Protein AF-0000000067790513 (afdb_homodimer)

Foldseek 3Di:
DAAEEEEEPLLWFLNVLLQQVVQVVPHAYEYEDAPPPVSQVVSQVNSVVVVGHYYYAHAQLLDLVRLVVSQVVSCVPPRFHAEYEADDFAAAAFAAPVPDDPVNLCVRLSRLPVSSVSNVVSNCCRQFVVNVHVEHEYEYEAAPLLVVCPHRTCNSNNVSSVNVLVVQQVVQVVRVVRRYAGEYEHAAAEQTCNCVNRVHNCVQVVCLCVALQSHHHYSNVVSVVSSCRGDCVCSPDHSYYHYHHRRD/DAAEEEEEPLLWFLNVLLQQVVQVVAHAYEYEDAPPPVSNVVSQVVSVVVVGHYYYAHAQLLDLVRLVVSQVVSCVPPRFHAEYEADDFAAAAFAAPVPDDPVNLCVRLSRLPVSSVSNVVSNCCRQFVVNVHVEHEYEYEAAPLLVVCPHRTCNSNNVSSVNVLVVQQVVQVVRVVRRYAGEYEHAAAEQICNCVNRVHNCVQVVCLCVALQSHHHYSNVVSVVSSCRGDCVCSPDHSYYHYHHRRD

Radius of gyration: 23.02 Å; Cα contacts (8 Å, |Δi|>4): 1223; chains: 2; bounding box: 50×72×50 Å

Secondary structure (DSSP, 8-state):
---EEEEETTTSHHHHHHHHHHHHTT-EEEEEESS-HHHHHHHHHHHHHTT-EEEEEE--TT-HHHHHHHHHHHHHHT-S--EEEE--------B-GGG--HHHHHHHHIIIIIHHHHHHHHHHHHHSGGGT---EEEEEE--THHHH--TTTBHHHHHHHHHHHHHHHHHHHHHGGGTEEEEEEEE-SB-STHHHHTT-TTHHHHHGGGSTTSS-B-HHHHHHHHHHHHSGGGTT--S-EEEESTT-/---EEEEETTTSHHHHHHHHHHHHTT-EEEEEESS-HHHHHHHHHHHHHTT-EEEEEE--TT-HHHHHHHHHHHHHHT-S--EEEE--------B-GGG--HHHHHHHHIIIIIHHHHHHHHHHHHHSGGGT---EEEEEE--THHHH--TTTBHHHHHHHHHHHHHHHHHHHHHGGGTEEEEEEEE-SB-STHHHHTT-TTHHHHHGGGSTTSS-B-HHHHHHHHHHHHSGGGTT--S-EEEESTT-

pLDDT: mean 97.08, std 3.38, range [62.56, 98.94]

Structure (mmCIF, N/CA/C/O backbone):
data_AF-0000000067790513-model_v1
#
loop_
_entity.id
_entity.type
_entity.pdbx_description
1 polymer 'Short chain dehydrogenase'
#
loop_
_atom_site.group_PDB
_atom_site.id
_atom_site.type_symbol
_atom_site.label_atom_id
_atom_site.label_alt_id
_atom_site.label_comp_id
_atom_site.label_asym_id
_atom_site.label_entity_id
_atom_site.label_seq_id
_atom_site.pdbx_PDB_ins_code
_atom_site.Cartn_x
_atom_site.Cartn_y
_atom_site.Cartn_z
_atom_site.occupancy
_atom_site.B_iso_or_equiv
_atom_site.auth_seq_id
_atom_site.auth_comp_id
_atom_site.auth_asym_id
_atom_site.auth_atom_id
_atom_site.pdbx_PDB_model_num
ATOM 1 N N . MET A 1 1 ? -12.5 31.969 10.047 1 62.56 1 MET A N 1
ATOM 2 C CA . MET A 1 1 ? -12.477 30.578 10.469 1 62.56 1 MET A CA 1
ATOM 3 C C . MET A 1 1 ? -11.117 30.203 11.047 1 62.56 1 MET A C 1
ATOM 5 O O . MET A 1 1 ? -10.086 30.719 10.609 1 62.56 1 MET A O 1
ATOM 9 N N . GLU A 1 2 ? -11.031 29.531 12.234 1 90.31 2 GLU A N 1
ATOM 10 C CA . GLU A 1 2 ? -9.781 29.141 12.883 1 90.31 2 GLU A CA 1
ATOM 11 C C . GLU A 1 2 ? -9.25 27.828 12.297 1 90.31 2 GLU A C 1
ATOM 13 O O . GLU A 1 2 ? -9.992 26.859 12.125 1 90.31 2 GLU A O 1
ATOM 18 N N . PHE A 1 3 ? -7.98 27.953 11.75 1 96.94 3 PHE A N 1
ATOM 19 C CA . PHE A 1 3 ? -7.336 26.781 11.18 1 96.94 3 PHE A CA 1
ATOM 20 C C . PHE A 1 3 ? -6.422 26.109 12.203 1 96.94 3 PHE A C 1
ATOM 22 O O . PHE A 1 3 ? -5.488 26.734 12.711 1 96.94 3 PHE A O 1
ATOM 29 N N . ILE A 1 4 ? -6.734 24.891 12.555 1 98.75 4 ILE A N 1
ATOM 30 C CA . ILE A 1 4 ? -5.93 24.062 13.445 1 98.75 4 ILE A CA 1
ATOM 31 C C . ILE A 1 4 ? -5.41 22.844 12.688 1 98.75 4 ILE A C 1
ATOM 33 O O . ILE A 1 4 ? -6.191 22 12.266 1 98.75 4 ILE A O 1
ATOM 37 N N . THR A 1 5 ? -4.09 22.797 12.539 1 98.88 5 THR A N 1
ATOM 38 C CA . THR A 1 5 ? -3.496 21.781 11.68 1 98.88 5 THR A CA 1
ATOM 39 C C . THR A 1 5 ? -2.514 20.922 12.461 1 98.88 5 THR A C 1
ATOM 41 O O . THR A 1 5 ? -1.658 21.438 13.18 1 98.88 5 THR A O 1
ATOM 44 N N . LEU A 1 6 ? -2.73 19.625 12.414 1 98.94 6 LEU A N 1
ATOM 45 C CA . LEU A 1 6 ? -1.797 18.656 12.969 1 98.94 6 LEU A CA 1
ATOM 46 C C . LEU A 1 6 ? -0.869 18.125 11.883 1 98.94 6 LEU A C 1
ATOM 48 O O . LEU A 1 6 ? -1.326 17.734 10.805 1 98.94 6 LEU A O 1
ATOM 52 N N . ILE A 1 7 ? 0.398 18.156 12.125 1 98.94 7 ILE A N 1
ATOM 53 C CA . ILE A 1 7 ? 1.424 17.641 11.219 1 98.94 7 ILE A CA 1
ATOM 54 C C . ILE A 1 7 ? 2.205 16.531 11.906 1 98.94 7 ILE A C 1
ATOM 56 O O . ILE A 1 7 ? 2.943 16.781 12.867 1 98.94 7 ILE A O 1
ATOM 60 N N . THR A 1 8 ? 2.064 15.32 11.445 1 98.81 8 THR A N 1
ATOM 61 C CA . THR A 1 8 ? 2.891 14.242 11.977 1 98.81 8 THR A CA 1
ATOM 62 C C . THR A 1 8 ? 4.301 14.305 11.398 1 98.81 8 THR A C 1
ATOM 64 O O . THR A 1 8 ? 4.477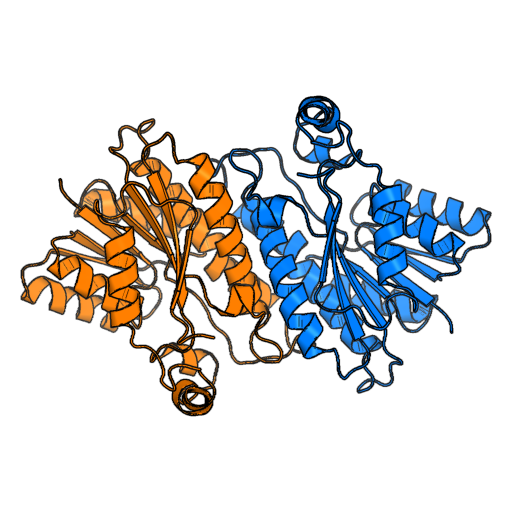 14.633 10.219 1 98.81 8 THR A O 1
ATOM 67 N N . GLY A 1 9 ? 5.258 13.961 12.242 1 97.56 9 GLY A N 1
ATOM 68 C CA . GLY A 1 9 ? 6.629 14.117 11.781 1 97.56 9 GLY A CA 1
ATOM 69 C C . GLY A 1 9 ? 6.977 15.555 11.438 1 97.56 9 GLY A C 1
ATOM 70 O O . GLY A 1 9 ? 7.551 15.82 10.383 1 97.56 9 GLY A O 1
ATOM 71 N N . GLY A 1 10 ? 6.602 16.453 12.273 1 96.88 10 GLY A N 1
ATOM 72 C CA . GLY A 1 10 ? 6.707 17.875 11.945 1 96.88 10 GLY A CA 1
ATOM 73 C C . GLY A 1 10 ? 7.992 18.516 12.438 1 96.88 10 GLY A C 1
ATOM 74 O O . GLY A 1 10 ? 8.164 19.719 12.344 1 96.88 10 GLY A O 1
ATOM 75 N N . SER A 1 11 ? 8.969 17.688 12.898 1 95 11 SER A N 1
ATOM 76 C CA . SER A 1 11 ? 10.141 18.25 13.562 1 95 11 SER A CA 1
ATOM 77 C C . SER A 1 11 ? 11.289 18.453 12.578 1 95 11 SER A C 1
ATOM 79 O O . SER A 1 11 ? 12.273 19.125 12.898 1 95 11 SER A O 1
ATOM 81 N N . ARG A 1 12 ? 11.219 17.891 11.398 1 93.38 12 ARG A N 1
ATOM 82 C CA . ARG A 1 12 ? 12.305 18.047 10.43 1 93.38 12 ARG A CA 1
ATOM 83 C C . ARG A 1 12 ? 11.781 18 9 1 93.38 12 ARG A C 1
ATOM 85 O O . ARG A 1 12 ? 10.594 17.75 8.781 1 93.38 12 ARG A O 1
ATOM 92 N N . GLY A 1 13 ? 12.586 18.391 8.109 1 96.12 13 GLY A N 1
ATOM 93 C CA . GLY A 1 13 ? 12.32 18.234 6.684 1 96.12 13 GLY A CA 1
ATOM 94 C C . GLY A 1 13 ? 11.055 18.938 6.234 1 96.12 13 GLY A C 1
ATOM 95 O O . GLY A 1 13 ? 10.844 20.109 6.547 1 96.12 13 GLY A O 1
ATOM 96 N N . ILE A 1 14 ? 10.289 18.203 5.449 1 97.94 14 ILE A N 1
ATOM 97 C CA . ILE A 1 14 ? 9.055 18.734 4.879 1 97.94 14 ILE A CA 1
ATOM 98 C C . ILE A 1 14 ? 8.086 19.109 5.996 1 97.94 14 ILE A C 1
ATOM 100 O O . ILE A 1 14 ? 7.43 20.141 5.934 1 97.94 14 ILE A O 1
ATOM 104 N N . GLY A 1 15 ? 8.039 18.281 7.062 1 98.44 15 GLY A N 1
ATOM 105 C CA . GLY A 1 15 ? 7.168 18.562 8.188 1 98.44 15 GLY A CA 1
ATOM 106 C C . GLY A 1 15 ? 7.484 19.875 8.883 1 98.44 15 GLY A C 1
ATOM 107 O O . GLY A 1 15 ? 6.586 20.672 9.148 1 98.44 15 GLY A O 1
ATOM 108 N N . ARG A 1 16 ? 8.734 20.094 9.102 1 98.06 16 ARG A N 1
ATOM 109 C CA . ARG A 1 16 ? 9.18 21.328 9.734 1 98.06 16 ARG A CA 1
ATOM 110 C C . ARG A 1 16 ? 8.852 22.531 8.859 1 98.06 16 ARG A C 1
ATOM 112 O O . ARG A 1 16 ? 8.312 23.531 9.352 1 98.06 16 ARG A O 1
ATOM 119 N N . ALA A 1 17 ? 9.148 22.422 7.59 1 98.5 17 ALA A N 1
ATOM 120 C CA . ALA A 1 17 ? 8.867 23.516 6.664 1 98.5 17 ALA A CA 1
ATOM 121 C C . ALA A 1 17 ? 7.375 23.812 6.609 1 98.5 17 ALA A C 1
ATOM 123 O O . ALA A 1 17 ? 6.969 24.984 6.57 1 98.5 17 ALA A O 1
ATOM 124 N N . THR A 1 18 ? 6.582 22.781 6.609 1 98.81 18 THR A N 1
ATOM 125 C CA . THR A 1 18 ? 5.129 22.922 6.551 1 98.81 18 THR A CA 1
ATOM 126 C C . THR A 1 18 ? 4.602 23.594 7.812 1 98.81 18 THR A C 1
ATOM 128 O O . THR A 1 18 ? 3.777 24.516 7.738 1 98.81 18 THR A O 1
ATOM 131 N N . ALA A 1 19 ? 5.102 23.172 8.969 1 98.75 19 ALA A N 1
ATOM 132 C CA . ALA A 1 19 ? 4.68 23.75 10.242 1 98.75 19 ALA A CA 1
ATOM 133 C C . ALA A 1 19 ? 4.941 25.25 10.289 1 98.75 19 ALA A C 1
ATOM 135 O O . 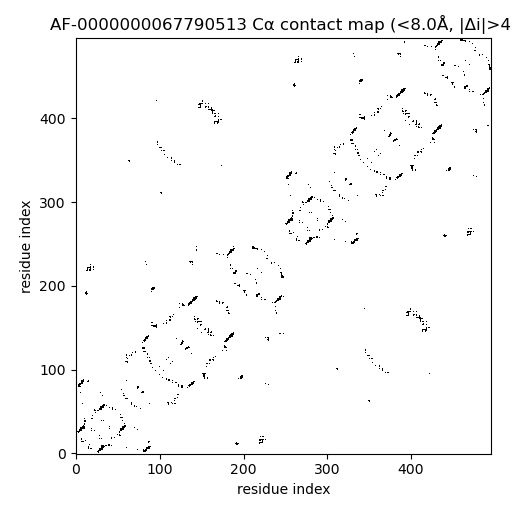ALA A 1 19 ? 4.047 26.031 10.609 1 98.75 19 ALA A O 1
ATOM 136 N N . ARG A 1 20 ? 6.113 25.609 9.93 1 98.25 20 ARG A N 1
ATOM 137 C CA . ARG A 1 20 ? 6.504 27.016 9.961 1 98.25 20 ARG A CA 1
ATOM 138 C C . ARG A 1 20 ? 5.68 27.828 8.969 1 98.25 20 ARG A C 1
ATOM 140 O O . ARG A 1 20 ? 5.203 28.922 9.305 1 98.25 20 ARG A O 1
ATOM 147 N N . TYR A 1 21 ? 5.531 27.281 7.805 1 98.5 21 TYR A N 1
ATOM 148 C CA . TYR A 1 21 ? 4.828 28 6.746 1 98.5 21 TYR A CA 1
ATOM 149 C C . TYR A 1 21 ? 3.365 28.219 7.109 1 98.5 21 TYR A C 1
ATOM 151 O O . TYR A 1 21 ? 2.842 29.328 6.973 1 98.5 21 TYR A O 1
ATOM 159 N N . LEU A 1 22 ? 2.697 27.203 7.605 1 98.69 22 LEU A N 1
ATOM 160 C CA . LEU A 1 22 ? 1.285 27.281 7.965 1 98.69 22 LEU A CA 1
ATOM 161 C C . LEU A 1 22 ? 1.08 28.203 9.172 1 98.69 22 LEU A C 1
ATOM 163 O O . LEU A 1 22 ? 0.087 28.922 9.242 1 98.69 22 LEU A O 1
ATOM 167 N N . ALA A 1 23 ? 2.018 28.125 10.125 1 98.5 23 ALA A N 1
ATOM 168 C CA . ALA A 1 23 ? 1.934 29.047 11.258 1 98.5 23 ALA A CA 1
ATOM 169 C C . ALA A 1 23 ? 1.969 30.5 10.789 1 98.5 23 ALA A C 1
ATOM 171 O O . ALA A 1 23 ? 1.224 31.344 11.297 1 98.5 23 ALA A O 1
ATOM 172 N N . GLY A 1 24 ? 2.779 30.766 9.828 1 97.69 24 GLY A N 1
ATOM 173 C CA . GLY A 1 24 ? 2.867 32.094 9.25 1 97.69 24 GLY A CA 1
ATOM 174 C C . GLY A 1 24 ? 1.587 32.531 8.562 1 97.69 24 GLY A C 1
ATOM 175 O O . GLY A 1 24 ? 1.335 33.75 8.414 1 97.69 24 GLY A O 1
ATOM 176 N N . LYS A 1 25 ? 0.79 31.609 8.211 1 97.31 25 LYS A N 1
ATOM 177 C CA . LYS A 1 25 ? -0.484 31.891 7.559 1 97.31 25 LYS A CA 1
ATOM 178 C C . LYS A 1 25 ? -1.625 31.938 8.57 1 97.31 25 LYS A C 1
ATOM 180 O O . LYS A 1 25 ? -2.791 32.062 8.195 1 97.31 25 LYS A O 1
ATOM 185 N N . GLY A 1 26 ? -1.251 31.703 9.812 1 97.5 26 GLY A N 1
ATOM 186 C CA . GLY A 1 26 ? -2.24 31.922 10.852 1 97.5 26 GLY A CA 1
ATOM 187 C C . GLY A 1 26 ? -2.793 30.625 11.43 1 97.5 26 GLY A C 1
ATOM 188 O O . GLY A 1 26 ? -3.656 30.656 12.312 1 97.5 26 GLY A O 1
ATOM 189 N N . HIS A 1 27 ? -2.322 29.484 11 1 98.44 27 HIS A N 1
ATOM 190 C CA . HIS A 1 27 ? -2.773 28.234 11.578 1 98.44 27 HIS A CA 1
ATOM 191 C C . HIS A 1 27 ? -2.256 28.062 13.008 1 98.44 27 HIS A C 1
ATOM 193 O O . HIS A 1 27 ? -1.114 28.422 13.305 1 98.44 27 HIS A O 1
ATOM 199 N N . LYS A 1 28 ? -3.068 27.516 13.867 1 98.75 28 LYS A N 1
ATOM 200 C CA . LYS A 1 28 ? -2.537 26.859 15.07 1 98.75 28 LYS A CA 1
ATOM 201 C C . LYS A 1 28 ? -1.984 25.484 14.75 1 98.75 28 LYS A C 1
ATOM 203 O O . LYS A 1 28 ? -2.635 24.688 14.062 1 98.75 28 LYS A O 1
ATOM 208 N N . ILE A 1 29 ? -0.791 25.219 15.281 1 98.81 29 ILE A N 1
ATOM 209 C CA . ILE A 1 29 ? -0.075 24.047 14.781 1 98.81 29 ILE A CA 1
ATOM 210 C C . ILE A 1 29 ? 0.146 23.062 15.914 1 98.81 29 ILE A C 1
ATOM 212 O O . ILE A 1 29 ? 0.554 23.438 17.016 1 98.81 29 ILE A O 1
ATOM 216 N N . CYS A 1 30 ? -0.164 21.812 15.695 1 98.88 30 CYS A N 1
ATOM 217 C CA . CYS A 1 30 ? 0.322 20.703 16.516 1 98.88 30 CYS A CA 1
ATOM 218 C C . CYS A 1 30 ? 1.373 19.891 15.766 1 98.88 30 CYS A C 1
ATOM 220 O O . CYS A 1 30 ? 1.109 19.391 14.672 1 98.88 30 CYS A O 1
ATOM 222 N N . ILE A 1 31 ? 2.502 19.766 16.375 1 98.44 31 ILE A N 1
ATOM 223 C CA . ILE A 1 31 ? 3.592 18.969 15.82 1 98.44 31 ILE A CA 1
ATOM 224 C C . ILE A 1 31 ? 3.66 17.625 16.531 1 98.44 31 ILE A C 1
ATOM 226 O O . ILE A 1 31 ? 3.865 17.562 17.75 1 98.44 31 ILE A O 1
ATOM 230 N N . GLY A 1 32 ? 3.398 16.531 15.781 1 98.62 32 GLY A N 1
ATOM 231 C CA . GLY A 1 32 ? 3.744 15.219 16.281 1 98.62 32 GLY A CA 1
ATOM 232 C C . GLY A 1 32 ? 5.18 14.828 15.984 1 98.62 32 GLY A C 1
ATOM 233 O O . GLY A 1 32 ? 5.656 14.984 14.859 1 98.62 32 GLY A O 1
ATOM 234 N N . TYR A 1 33 ? 5.887 14.391 16.984 1 98.12 33 TYR A N 1
ATOM 235 C CA . TYR A 1 33 ? 7.262 13.938 16.812 1 98.12 33 TYR A CA 1
ATOM 236 C C . TYR A 1 33 ? 7.5 12.617 17.531 1 98.12 33 TYR A C 1
ATOM 238 O O . TYR A 1 33 ? 6.836 12.32 18.531 1 98.12 33 TYR A O 1
ATOM 246 N N . ARG A 1 34 ? 8.477 11.852 17.031 1 96.62 34 ARG A N 1
ATOM 247 C CA . ARG A 1 34 ? 8.703 10.539 17.625 1 96.62 34 ARG A CA 1
ATOM 248 C C . ARG A 1 34 ? 9.875 10.57 18.594 1 96.62 34 ARG A C 1
ATOM 250 O O . ARG A 1 34 ? 9.719 10.266 19.781 1 96.62 34 ARG A O 1
ATOM 257 N N . THR A 1 35 ? 11.102 10.953 18.078 1 95.06 35 THR A N 1
ATOM 258 C CA . THR A 1 35 ? 12.281 10.852 18.922 1 95.06 35 THR A CA 1
ATOM 259 C C . THR A 1 35 ? 13.031 12.18 18.984 1 95.06 35 THR A C 1
ATOM 261 O O . THR A 1 35 ? 13.891 12.383 19.844 1 95.06 35 THR A O 1
ATOM 264 N N . GLN A 1 36 ? 12.719 13.078 18.109 1 93.19 36 GLN A N 1
ATOM 265 C CA . GLN A 1 36 ? 13.492 14.312 17.984 1 93.19 36 GLN A CA 1
ATOM 266 C C . GLN A 1 36 ? 12.852 15.445 18.766 1 93.19 36 GLN A C 1
ATOM 268 O O . GLN A 1 36 ? 12.43 16.453 18.203 1 93.19 36 GLN A O 1
ATOM 273 N N . GLN A 1 37 ? 12.938 15.344 20.078 1 96.81 37 GLN A N 1
ATOM 274 C CA . GLN A 1 37 ? 12.281 16.312 20.953 1 96.81 37 GLN A CA 1
ATOM 275 C C . GLN A 1 37 ? 12.883 17.703 20.797 1 96.81 37 GLN A C 1
ATOM 277 O O . GLN A 1 37 ? 12.156 18.688 20.656 1 96.81 37 GLN A O 1
ATOM 282 N N . ASP A 1 38 ? 14.195 17.75 20.766 1 97.56 38 ASP A N 1
ATOM 283 C CA . ASP A 1 38 ? 14.875 19.047 20.656 1 97.56 38 ASP A CA 1
ATOM 284 C C . ASP A 1 38 ? 14.5 19.75 19.359 1 97.56 38 ASP A C 1
ATOM 286 O O . ASP A 1 38 ? 14.289 20.969 19.359 1 97.56 38 ASP A O 1
ATOM 290 N N . SER A 1 39 ? 14.422 19 18.281 1 96.81 39 SER A N 1
ATOM 291 C CA . SER A 1 39 ? 14.039 19.578 16.984 1 96.81 39 SER A CA 1
ATOM 292 C C . SER A 1 39 ? 12.602 20.078 17.016 1 96.81 39 SER A C 1
ATOM 294 O O . SER A 1 39 ? 12.305 21.156 16.484 1 96.81 39 SER A O 1
ATOM 296 N N . ALA A 1 40 ? 11.734 19.297 17.609 1 97.62 40 ALA A N 1
ATOM 297 C CA . ALA A 1 40 ? 10.328 19.688 17.719 1 97.62 40 ALA A CA 1
ATOM 298 C C . ALA A 1 40 ? 10.18 20.984 18.516 1 97.62 40 ALA A C 1
ATOM 300 O O . ALA A 1 40 ? 9.445 21.891 18.109 1 97.62 40 ALA A O 1
ATOM 301 N N . TYR A 1 41 ? 10.875 21.094 19.594 1 97.81 41 TYR A N 1
ATOM 302 C CA . TYR A 1 41 ? 10.773 22.266 20.453 1 97.81 41 TYR A CA 1
ATOM 303 C C . TYR A 1 41 ? 11.406 23.484 19.797 1 97.81 41 TYR A C 1
ATOM 305 O O . TYR A 1 41 ? 10.938 24.609 19.984 1 97.81 41 TYR A O 1
ATOM 313 N N . SER A 1 42 ? 12.438 23.219 19.031 1 97.75 42 SER A N 1
ATOM 314 C CA . SER A 1 42 ? 13.023 24.312 18.266 1 97.75 42 SER 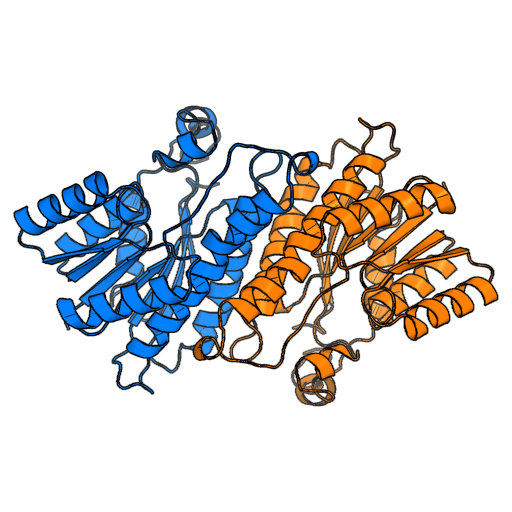A CA 1
ATOM 315 C C . SER A 1 42 ? 12.008 24.922 17.297 1 97.75 42 SER A C 1
ATOM 317 O O . SER A 1 42 ? 11.938 26.141 17.141 1 97.75 42 SER A O 1
ATOM 319 N N . VAL A 1 43 ? 11.242 24.062 16.609 1 97.5 43 VAL A N 1
ATOM 320 C CA . VAL A 1 43 ? 10.195 24.531 15.695 1 97.5 43 VAL A CA 1
ATOM 321 C C . VAL A 1 43 ? 9.148 25.328 16.469 1 97.5 43 VAL A C 1
ATOM 323 O O . VAL A 1 43 ? 8.688 26.375 16.016 1 97.5 43 VAL A O 1
ATOM 326 N N . LEU A 1 44 ? 8.766 24.891 17.672 1 97.69 44 LEU A N 1
ATOM 327 C CA . LEU A 1 44 ? 7.797 25.594 18.516 1 97.69 44 LEU A CA 1
ATOM 328 C C . LEU A 1 44 ? 8.281 27 18.844 1 97.69 44 LEU A C 1
ATOM 330 O O . LEU A 1 44 ? 7.523 27.969 18.734 1 97.69 44 LEU A O 1
ATOM 334 N N . GLU A 1 45 ? 9.516 27.016 19.234 1 97.62 45 GLU A N 1
ATOM 335 C CA . GLU A 1 45 ? 10.086 28.297 19.625 1 97.62 45 GLU A CA 1
ATOM 336 C C . GLU A 1 45 ? 10.094 29.281 18.453 1 97.62 45 GLU A C 1
ATOM 338 O O . GLU A 1 45 ? 9.797 30.453 18.625 1 97.62 45 GLU A O 1
ATOM 343 N N . GLU A 1 46 ? 10.438 28.75 17.328 1 97.62 46 GLU A N 1
ATOM 344 C CA . GLU A 1 46 ? 10.445 29.594 16.125 1 97.62 46 GLU A CA 1
ATOM 345 C C . GLU A 1 46 ? 9.047 30.141 15.828 1 97.62 46 GLU A C 1
ATOM 347 O O . GLU A 1 46 ? 8.891 31.312 15.531 1 97.62 46 GLU A O 1
ATOM 352 N N . ILE A 1 47 ? 8.031 29.297 15.891 1 98 47 ILE A N 1
ATOM 353 C CA . ILE A 1 47 ? 6.652 29.688 15.586 1 98 47 ILE A CA 1
ATOM 354 C C . ILE A 1 47 ? 6.156 30.688 16.609 1 98 47 ILE A C 1
ATOM 356 O O . ILE A 1 47 ? 5.574 31.719 16.25 1 98 47 ILE A O 1
ATOM 360 N N . ARG A 1 48 ? 6.473 30.453 17.844 1 97.44 48 ARG A N 1
ATOM 361 C CA . ARG A 1 48 ? 6.023 31.344 18.922 1 97.44 48 ARG A CA 1
ATOM 362 C C . ARG A 1 48 ? 6.715 32.688 18.844 1 97.44 48 ARG A C 1
ATOM 364 O O . ARG A 1 48 ? 6.094 33.75 19.078 1 97.44 48 ARG A O 1
ATOM 371 N N . ALA A 1 49 ? 7.941 32.656 18.5 1 97.62 49 ALA A N 1
ATOM 372 C CA . ALA A 1 49 ? 8.703 33.906 18.359 1 97.62 49 ALA A CA 1
ATOM 373 C C . ALA A 1 49 ? 8.117 34.781 17.266 1 97.62 49 ALA A C 1
ATOM 375 O O . ALA A 1 49 ? 8.219 36.031 17.328 1 97.62 49 ALA A O 1
ATOM 376 N N . SER A 1 50 ? 7.465 34.188 16.344 1 96.75 50 SER A N 1
ATOM 377 C CA . SER A 1 50 ? 6.867 34.938 15.242 1 96.75 50 SER A CA 1
ATOM 378 C C . SER A 1 50 ? 5.402 35.25 15.523 1 96.75 50 SER A C 1
ATOM 380 O O . SER A 1 50 ? 4.676 35.688 14.633 1 96.75 50 SER A O 1
ATOM 382 N N . GLY A 1 51 ? 4.914 34.906 16.688 1 97.25 51 GLY A N 1
ATOM 383 C CA . GLY A 1 51 ? 3.572 35.281 17.109 1 97.25 51 GLY A CA 1
ATOM 384 C C . GLY A 1 51 ? 2.553 34.188 16.859 1 97.25 51 GLY A C 1
ATOM 385 O O . GLY A 1 51 ? 1.354 34.375 17.078 1 97.25 51 GLY A O 1
ATOM 386 N N . GLY A 1 52 ? 3.061 33.062 16.391 1 97.44 52 GLY A N 1
ATOM 387 C CA . GLY A 1 52 ? 2.152 31.953 16.109 1 97.44 52 GLY A CA 1
ATOM 388 C C . GLY A 1 52 ? 1.87 31.094 17.328 1 97.44 52 GLY A C 1
ATOM 389 O O . GLY A 1 52 ? 2.43 31.328 18.406 1 97.44 52 GLY A O 1
ATOM 390 N N . THR A 1 53 ? 0.976 30.188 17.203 1 98.19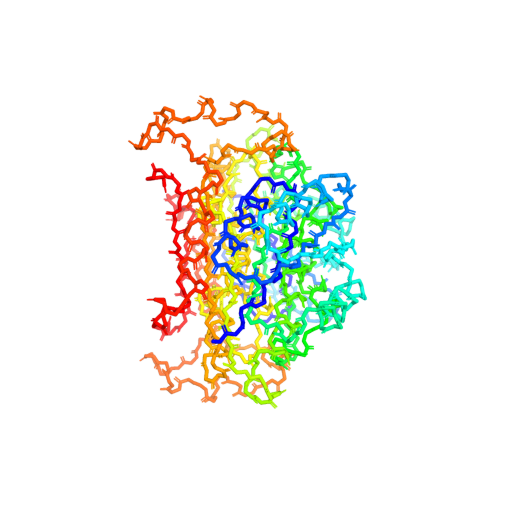 53 THR A N 1
ATOM 391 C CA . THR A 1 53 ? 0.602 29.234 18.234 1 98.19 53 THR A CA 1
ATOM 392 C C . THR A 1 53 ? 0.925 27.812 17.797 1 98.19 53 THR A C 1
ATOM 394 O O . THR A 1 53 ? 0.513 27.375 16.703 1 98.19 53 THR A O 1
ATOM 397 N N . ALA A 1 54 ? 1.673 27.125 18.656 1 98.44 54 ALA A N 1
ATOM 398 C CA . ALA A 1 54 ? 2.02 25.75 18.312 1 98.44 54 ALA A CA 1
ATOM 399 C C . ALA A 1 54 ? 2.266 24.922 19.562 1 98.44 54 ALA A C 1
ATOM 401 O O . ALA A 1 54 ? 2.668 25.453 20.609 1 98.44 54 ALA A O 1
ATOM 402 N N . ILE A 1 55 ? 2.01 23.641 19.5 1 98.69 55 ILE A N 1
ATOM 403 C CA . ILE A 1 55 ? 2.363 22.672 20.516 1 98.69 55 ILE A CA 1
ATOM 404 C C . ILE A 1 55 ? 3.096 21.484 19.891 1 98.69 55 ILE A C 1
ATOM 406 O O . ILE A 1 55 ? 3.061 21.312 18.672 1 98.69 55 ILE A O 1
ATOM 410 N N . ALA A 1 56 ? 3.82 20.766 20.703 1 98.56 56 ALA A N 1
ATOM 411 C CA . ALA A 1 56 ? 4.48 19.531 20.281 1 98.56 56 ALA A CA 1
ATOM 412 C C . ALA A 1 56 ? 4.062 18.359 21.156 1 98.56 56 ALA A C 1
ATOM 414 O O . ALA A 1 56 ? 3.98 18.484 22.375 1 98.56 56 ALA A O 1
ATOM 415 N N . VAL A 1 57 ? 3.674 17.266 20.516 1 98.69 57 VAL A N 1
ATOM 416 C CA . VAL A 1 57 ? 3.26 16.047 21.219 1 98.69 57 VAL A CA 1
ATOM 417 C C . VAL A 1 57 ? 4.078 14.859 20.734 1 98.69 57 VAL A C 1
ATOM 419 O O . VAL A 1 57 ? 4.191 14.633 19.516 1 98.69 57 VAL A O 1
ATOM 422 N N . GLN A 1 58 ? 4.734 14.109 21.641 1 98.62 58 GLN A N 1
ATOM 423 C CA . GLN A 1 58 ? 5.453 12.898 21.281 1 98.62 58 GLN A CA 1
ATOM 424 C C . GLN A 1 58 ? 4.488 11.773 20.906 1 98.62 58 GLN A C 1
ATOM 426 O O . GLN A 1 58 ? 3.5 11.539 21.609 1 98.62 58 GLN A O 1
ATOM 431 N N . VAL A 1 59 ? 4.809 11.133 19.812 1 98.81 59 VAL A N 1
ATOM 432 C CA . VAL A 1 59 ? 3.902 10.086 19.344 1 98.81 59 VAL A CA 1
ATOM 433 C C . VAL A 1 59 ? 4.656 9.117 18.438 1 98.81 59 VAL A C 1
ATOM 435 O O . VAL A 1 59 ? 5.461 9.531 17.609 1 98.81 59 VAL A O 1
ATOM 438 N N . ASP A 1 60 ? 4.512 7.879 18.672 1 98.62 60 ASP A N 1
ATOM 439 C CA . ASP A 1 60 ? 4.711 6.848 17.656 1 98.62 60 ASP A CA 1
ATOM 440 C C . ASP A 1 60 ? 3.41 6.547 16.922 1 98.62 60 ASP A C 1
ATOM 442 O O . ASP A 1 60 ? 2.512 5.906 17.469 1 98.62 60 ASP A O 1
ATOM 446 N N . ILE A 1 61 ? 3.348 6.957 15.648 1 98.38 61 ILE A N 1
ATOM 447 C CA . ILE A 1 61 ? 2.061 6.902 14.961 1 98.38 61 ILE A CA 1
ATOM 448 C C . ILE A 1 61 ? 1.701 5.449 14.656 1 98.38 61 ILE A C 1
ATOM 450 O O . ILE A 1 61 ? 0.572 5.156 14.258 1 98.38 61 ILE A O 1
ATOM 454 N N . ALA A 1 62 ? 2.648 4.559 14.828 1 98.31 62 ALA A N 1
ATOM 455 C CA . ALA A 1 62 ? 2.336 3.141 14.68 1 98.31 62 ALA A CA 1
ATOM 456 C C . ALA A 1 62 ? 1.585 2.617 15.906 1 98.31 62 ALA A C 1
ATOM 458 O O . ALA A 1 62 ? 1.058 1.503 15.883 1 98.31 62 ALA A O 1
ATOM 459 N N . ASP A 1 63 ? 1.594 3.361 17 1 98.75 63 ASP A N 1
ATOM 460 C CA . ASP A 1 63 ? 0.907 2.994 18.234 1 98.75 63 ASP A CA 1
ATOM 461 C C . ASP A 1 63 ? -0.455 3.678 18.328 1 98.75 63 ASP A C 1
ATOM 463 O O . ASP A 1 63 ? -0.534 4.895 18.516 1 98.75 63 ASP A O 1
ATOM 467 N N . GLU A 1 64 ? -1.517 2.891 18.312 1 98.75 64 GLU A N 1
ATOM 468 C CA . GLU A 1 64 ? -2.879 3.408 18.219 1 98.75 64 GLU A CA 1
ATOM 469 C C . GLU A 1 64 ? -3.219 4.266 19.438 1 98.75 64 GLU A C 1
ATOM 471 O O . GLU A 1 64 ? -3.83 5.324 19.312 1 98.75 64 GLU A O 1
ATOM 476 N N . GLU A 1 65 ? -2.867 3.793 20.578 1 98.75 65 GLU A N 1
ATOM 477 C CA . GLU A 1 65 ? -3.186 4.535 21.797 1 98.75 65 GLU A CA 1
ATOM 478 C C . GLU A 1 65 ? -2.475 5.883 21.812 1 98.75 65 GLU A C 1
ATOM 480 O O . GLU A 1 65 ? -3.035 6.879 22.281 1 98.75 65 GLU A O 1
ATOM 485 N N . GLN A 1 66 ? -1.259 5.91 21.344 1 98.88 66 GLN A N 1
ATOM 486 C CA . GLN A 1 66 ? -0.524 7.172 21.297 1 98.88 66 GLN A CA 1
ATOM 487 C C . GLN A 1 66 ? -1.137 8.125 20.281 1 98.88 66 GLN A C 1
ATOM 489 O O . GLN A 1 66 ? -1.148 9.344 20.484 1 98.88 66 GLN A O 1
ATOM 494 N N . VAL A 1 67 ? -1.65 7.578 19.156 1 98.88 67 VAL A N 1
ATOM 495 C CA . VAL A 1 67 ? -2.324 8.406 18.156 1 98.88 67 VAL A CA 1
ATOM 496 C C . VAL A 1 67 ? -3.58 9.023 18.766 1 98.88 67 VAL A C 1
ATOM 498 O O . VAL A 1 67 ? -3.83 10.219 18.594 1 98.88 67 VAL A O 1
ATOM 501 N N . ILE A 1 68 ? -4.332 8.219 19.484 1 98.88 68 ILE A N 1
ATOM 502 C CA . ILE A 1 68 ? -5.539 8.727 20.125 1 98.88 68 ILE A CA 1
ATOM 503 C C . ILE A 1 68 ? -5.172 9.852 21.094 1 98.88 68 ILE A C 1
ATOM 505 O O . ILE A 1 68 ? -5.82 10.898 21.109 1 98.88 68 ILE A O 1
ATOM 509 N N . GLU A 1 69 ? -4.082 9.648 21.812 1 98.81 69 GLU A N 1
ATOM 510 C CA . GLU A 1 69 ? -3.637 10.656 22.781 1 98.81 69 GLU A CA 1
ATOM 511 C C . GLU A 1 69 ? -3.162 11.922 22.078 1 98.81 69 GLU A C 1
ATOM 513 O O . GLU A 1 69 ? -3.396 13.031 22.562 1 98.81 69 GLU A O 1
ATOM 518 N N . LEU A 1 70 ? -2.5 11.773 20.984 1 98.88 70 LEU A N 1
ATOM 519 C CA . LEU A 1 70 ? -2.066 12.906 20.172 1 98.88 70 LEU A CA 1
ATOM 520 C C . LEU A 1 70 ? -3.246 13.805 19.828 1 98.88 70 LEU A C 1
ATOM 522 O O . LEU A 1 70 ? -3.18 15.023 20 1 98.88 70 LEU A O 1
ATOM 526 N N . PHE A 1 71 ? -4.344 13.273 19.375 1 98.88 71 PHE A N 1
ATOM 527 C CA . PHE A 1 71 ? -5.504 14.039 18.938 1 98.88 71 PHE A CA 1
ATOM 528 C C . PHE A 1 71 ? -6.254 14.609 20.141 1 98.88 71 PHE A C 1
ATOM 530 O O . PHE A 1 71 ? -6.785 15.719 20.062 1 98.88 71 PHE A O 1
ATOM 537 N N . ARG A 1 72 ? -6.273 13.828 21.234 1 98.75 72 ARG A N 1
ATOM 538 C CA . ARG A 1 72 ? -6.891 14.344 22.453 1 98.75 72 ARG A CA 1
ATOM 539 C C . ARG A 1 72 ? -6.176 15.594 22.938 1 98.75 72 ARG A C 1
ATOM 541 O O . ARG A 1 72 ? -6.82 16.578 23.312 1 98.75 72 ARG A O 1
ATOM 548 N N . GLN A 1 73 ? -4.879 15.594 22.938 1 98.75 73 GLN A N 1
ATOM 549 C CA . GLN A 1 73 ? -4.102 16.75 23.359 1 98.75 73 GLN A CA 1
ATOM 550 C C . GLN A 1 73 ? -4.309 17.938 22.422 1 98.75 73 GLN A C 1
ATOM 552 O O . GLN A 1 73 ? -4.379 19.078 22.859 1 98.75 73 GLN A O 1
ATOM 557 N N . THR A 1 74 ? -4.371 17.641 21.156 1 98.69 74 THR A N 1
ATOM 558 C CA . THR A 1 74 ? -4.641 18.688 20.188 1 98.69 74 THR A CA 1
ATOM 559 C C . THR A 1 74 ? -5.973 19.375 20.469 1 98.69 74 THR A C 1
ATOM 561 O O . THR A 1 74 ? -6.051 20.609 20.516 1 98.69 74 THR A O 1
ATOM 564 N N . ASP A 1 75 ? -7.027 18.578 20.781 1 98.19 75 ASP A N 1
ATOM 565 C CA . ASP A 1 75 ? -8.336 19.094 21.141 1 98.19 75 ASP A CA 1
ATOM 566 C C . ASP A 1 75 ? -8.25 20.031 22.359 1 98.19 75 ASP A C 1
ATOM 568 O O . ASP A 1 75 ? -8.773 21.141 22.328 1 98.19 75 ASP A O 1
ATOM 572 N N . LYS A 1 76 ? -7.586 19.5 23.297 1 98.44 76 LYS A N 1
ATOM 573 C CA . LYS A 1 76 ? -7.539 20.188 24.594 1 98.44 76 LYS A CA 1
ATOM 574 C C . LYS A 1 76 ? -6.766 21.5 24.484 1 98.44 76 LYS A C 1
ATOM 576 O O . LYS A 1 76 ? -7.172 22.516 25.078 1 98.44 76 LYS A O 1
ATOM 581 N N . MET A 1 77 ? -5.73 21.531 23.703 1 98.38 77 MET A N 1
ATOM 582 C CA . MET A 1 77 ? -4.789 22.641 23.797 1 98.38 77 MET A CA 1
ATOM 583 C C . MET A 1 77 ? -5.039 23.656 22.672 1 98.38 77 MET A C 1
ATOM 585 O O . MET A 1 77 ? -4.73 24.828 22.812 1 98.38 77 MET A O 1
ATOM 589 N N . LEU A 1 78 ? -5.574 23.203 21.547 1 98.25 78 LEU A N 1
ATOM 590 C CA . LEU A 1 78 ? -5.68 24.109 20.406 1 98.25 78 LEU A CA 1
ATOM 591 C C . LEU A 1 78 ? -7.133 24.266 19.984 1 98.25 78 LEU A C 1
ATOM 593 O O . LEU A 1 78 ? -7.523 25.328 19.484 1 98.25 78 LEU A O 1
ATOM 597 N N . GLY A 1 79 ? -7.922 23.219 20.125 1 97.94 79 GLY A N 1
ATOM 598 C CA . GLY A 1 79 ? -9.297 23.219 19.672 1 97.94 79 GLY A CA 1
ATOM 599 C C . GLY A 1 79 ? -9.57 22.156 18.609 1 97.94 79 GLY A C 1
ATOM 600 O O . GLY A 1 79 ? -8.758 21.25 18.422 1 97.94 79 GLY A O 1
ATOM 601 N N . ARG A 1 80 ? -10.672 22.281 17.984 1 97.94 80 ARG A N 1
ATOM 602 C CA . ARG A 1 80 ? -11.141 21.25 17.078 1 97.94 80 ARG A CA 1
ATOM 603 C C . ARG A 1 80 ? -10.352 21.266 15.773 1 97.94 80 ARG A C 1
ATOM 605 O O . ARG A 1 80 ? -10.289 22.281 15.086 1 97.94 80 ARG A O 1
ATOM 612 N N . LEU A 1 81 ? -9.844 20.172 15.406 1 98.44 81 LEU A N 1
ATOM 613 C CA . LEU A 1 81 ? -8.953 20 14.266 1 98.44 81 LEU A CA 1
ATOM 614 C C . LEU A 1 81 ? -9.68 20.328 12.961 1 98.44 81 LEU A C 1
ATOM 616 O O . LEU A 1 81 ? -10.82 19.906 12.766 1 98.44 81 LEU A O 1
ATOM 620 N N . THR A 1 82 ? -8.938 21.062 12.016 1 98.5 82 THR A N 1
ATOM 621 C CA . THR A 1 82 ? -9.5 21.375 10.703 1 98.5 82 THR A CA 1
ATOM 622 C C . THR A 1 82 ? -8.555 20.922 9.594 1 98.5 82 THR A C 1
ATOM 624 O O . THR A 1 82 ? -8.922 20.922 8.414 1 98.5 82 THR A O 1
ATOM 627 N N . GLY A 1 83 ? -7.312 20.531 9.906 1 98.81 83 GLY A N 1
ATOM 628 C CA . GLY A 1 83 ? -6.332 20.094 8.93 1 98.81 83 GLY A CA 1
ATOM 629 C C . GLY A 1 83 ? -5.406 19.016 9.461 1 98.81 83 GLY A C 1
ATOM 630 O O . GLY A 1 83 ? -4.988 19.062 10.625 1 98.81 83 GLY A O 1
ATOM 631 N N . LEU A 1 84 ? -5.168 18.016 8.672 1 98.94 84 LEU A N 1
ATOM 632 C CA . LEU A 1 84 ? -4.188 16.984 8.961 1 98.94 84 LEU A CA 1
ATOM 633 C C . LEU A 1 84 ? -3.17 16.859 7.832 1 98.94 84 LEU A C 1
ATOM 635 O O . LEU A 1 84 ? -3.545 16.781 6.66 1 98.94 84 LEU A O 1
ATOM 639 N N . VAL A 1 85 ? -1.935 16.906 8.156 1 98.94 85 VAL A N 1
ATOM 640 C CA . VAL A 1 85 ? -0.853 16.547 7.246 1 98.94 85 VAL A CA 1
ATOM 641 C C . VAL A 1 85 ? -0.198 15.25 7.699 1 98.94 85 VAL A C 1
ATOM 643 O O . VAL A 1 85 ? 0.591 15.242 8.648 1 98.94 85 VAL A O 1
ATOM 646 N N . ASN A 1 86 ? -0.55 14.188 7.023 1 98.88 86 ASN A N 1
ATOM 647 C CA . ASN A 1 86 ? 0.144 12.914 7.215 1 98.88 86 ASN A CA 1
ATOM 648 C C . ASN A 1 86 ? 1.524 12.93 6.566 1 98.88 86 ASN A C 1
ATOM 650 O O . ASN A 1 86 ? 1.66 12.609 5.383 1 98.88 86 ASN A O 1
ATOM 654 N N . ASN A 1 87 ? 2.496 13.203 7.383 1 98.69 87 ASN A N 1
ATOM 655 C CA . ASN A 1 87 ? 3.838 13.445 6.863 1 98.69 87 ASN A CA 1
ATOM 656 C C . ASN A 1 87 ? 4.848 12.461 7.434 1 98.69 87 ASN A C 1
ATOM 658 O O . ASN A 1 87 ? 5.844 12.133 6.781 1 98.69 87 ASN A O 1
ATOM 662 N N . ALA A 1 88 ? 4.59 11.969 8.672 1 97.94 88 ALA A N 1
ATOM 663 C CA . ALA A 1 88 ? 5.527 11.055 9.32 1 97.94 88 ALA A CA 1
ATOM 664 C C . ALA A 1 88 ? 5.758 9.812 8.469 1 97.94 88 ALA A C 1
ATOM 666 O O . ALA A 1 88 ? 4.801 9.219 7.953 1 97.94 88 ALA A O 1
ATOM 667 N N . ALA A 1 89 ? 6.996 9.484 8.281 1 96.81 89 ALA A N 1
ATOM 668 C CA . ALA A 1 89 ? 7.336 8.281 7.535 1 96.81 89 ALA A CA 1
ATOM 669 C C . ALA A 1 89 ? 8.711 7.754 7.93 1 96.81 89 ALA A C 1
ATOM 671 O O . ALA A 1 89 ? 9.57 8.516 8.375 1 96.81 89 ALA A O 1
ATOM 672 N N . MET A 1 90 ? 8.852 6.473 7.746 1 95.38 90 MET A N 1
ATOM 673 C CA . MET A 1 90 ? 10.117 5.773 7.973 1 95.38 90 MET A CA 1
ATOM 674 C C . MET A 1 90 ? 10.734 5.328 6.652 1 95.38 90 MET A C 1
ATOM 676 O O . MET A 1 90 ? 10.031 4.859 5.754 1 95.38 90 MET A O 1
ATOM 680 N N . LEU A 1 91 ? 11.977 5.652 6.492 1 95.75 91 LEU A N 1
ATOM 681 C CA . LEU A 1 91 ? 12.828 5.148 5.418 1 95.75 91 LEU A CA 1
ATOM 682 C C . LEU A 1 91 ? 14.016 4.379 5.984 1 95.75 91 LEU A C 1
ATOM 684 O O . LEU A 1 91 ? 14.672 4.84 6.922 1 95.75 91 LEU A O 1
ATOM 688 N N . LYS A 1 92 ? 14.242 3.215 5.512 1 96.5 92 LYS A N 1
ATOM 689 C CA . LYS A 1 92 ? 15.375 2.395 5.941 1 96.5 92 LYS A CA 1
ATOM 690 C C . LYS A 1 92 ? 16.453 2.34 4.867 1 96.5 92 LYS A C 1
ATOM 692 O O . LYS A 1 92 ? 16.219 2.73 3.723 1 96.5 92 LYS A O 1
ATOM 697 N N . PRO A 1 93 ? 17.641 1.909 5.23 1 96 93 PRO A N 1
ATOM 698 C CA . PRO A 1 93 ? 18.734 1.874 4.246 1 96 93 PRO A CA 1
ATOM 699 C C . PRO A 1 93 ? 18.359 1.111 2.979 1 96 93 PRO A C 1
ATOM 701 O O . PRO A 1 93 ? 17.594 0.15 3.037 1 96 93 PRO A O 1
ATOM 704 N N . GLN A 1 94 ? 18.938 1.593 1.94 1 96.19 94 GLN A N 1
ATOM 705 C CA . GLN A 1 94 ? 18.688 0.988 0.636 1 96.19 94 GLN A CA 1
ATOM 706 C C . GLN A 1 94 ? 18.859 -0.527 0.689 1 96.19 94 GLN A C 1
ATOM 708 O O . GLN A 1 94 ? 19.766 -1.029 1.357 1 96.19 94 GLN A O 1
ATOM 713 N N . ALA A 1 95 ? 18 -1.221 -0.029 1 97.25 95 ALA A N 1
ATOM 714 C CA . ALA A 1 95 ? 18 -2.68 -0.096 1 97.25 95 ALA A CA 1
ATOM 715 C C . ALA A 1 95 ? 17.297 -3.18 -1.348 1 97.25 95 ALA A C 1
ATOM 717 O O . ALA A 1 95 ? 16.375 -2.523 -1.848 1 97.25 95 ALA A O 1
ATOM 718 N N . THR A 1 96 ? 17.766 -4.293 -1.833 1 97.19 96 THR A N 1
ATOM 719 C CA . THR A 1 96 ? 17.016 -4.988 -2.867 1 97.19 96 THR A CA 1
ATOM 720 C C . THR A 1 96 ? 15.961 -5.902 -2.244 1 97.19 96 THR A C 1
ATOM 722 O O . THR A 1 96 ? 15.953 -6.105 -1.029 1 97.19 96 THR A O 1
ATOM 725 N N . ILE A 1 97 ? 15.055 -6.441 -3.094 1 98.19 97 ILE A N 1
ATOM 726 C CA . ILE A 1 97 ? 13.977 -7.312 -2.633 1 98.19 97 ILE A CA 1
ATOM 727 C C . ILE A 1 97 ? 14.555 -8.461 -1.81 1 98.19 97 ILE A C 1
ATOM 729 O O . ILE A 1 97 ? 13.945 -8.914 -0.84 1 98.19 97 ILE A O 1
ATOM 733 N N . GLU A 1 98 ? 15.758 -8.906 -2.104 1 98.06 98 GLU A N 1
ATOM 734 C CA . GLU A 1 98 ? 16.328 -10.094 -1.479 1 98.06 98 GLU A CA 1
ATOM 735 C C . GLU A 1 98 ? 16.812 -9.797 -0.065 1 98.06 98 GLU A C 1
ATOM 737 O O . GLU A 1 98 ? 17.062 -10.711 0.72 1 98.06 98 GLU A O 1
ATOM 742 N N . GLN A 1 99 ? 16.922 -8.5 0.247 1 97.62 99 GLN A N 1
ATOM 743 C CA . GLN A 1 99 ? 17.453 -8.102 1.544 1 97.62 99 GLN A CA 1
ATOM 744 C C . GLN A 1 99 ? 16.344 -7.699 2.502 1 97.62 99 GLN A C 1
ATOM 746 O O . GLN A 1 99 ? 16.594 -7.402 3.672 1 97.62 99 GLN A O 1
ATOM 751 N N . LEU A 1 100 ? 15.164 -7.738 2.027 1 98.12 100 LEU A N 1
ATOM 752 C CA . LEU A 1 100 ? 14.031 -7.344 2.861 1 98.12 100 LEU A CA 1
ATOM 753 C C . LEU A 1 100 ? 13.57 -8.508 3.736 1 98.12 100 LEU A C 1
ATOM 755 O O . LEU A 1 100 ? 13.492 -9.648 3.273 1 98.12 100 LEU A O 1
ATOM 759 N N . ASP A 1 101 ? 13.359 -8.211 5.043 1 98.25 101 ASP A N 1
ATOM 760 C CA . ASP A 1 101 ? 12.797 -9.219 5.934 1 98.25 101 ASP A CA 1
ATOM 761 C C . ASP A 1 101 ? 11.492 -8.734 6.559 1 98.25 101 ASP A C 1
ATOM 763 O O . ASP A 1 101 ? 11.086 -7.586 6.348 1 98.25 101 ASP A O 1
ATOM 767 N N . ALA A 1 102 ? 10.844 -9.617 7.281 1 98.38 102 ALA A N 1
ATOM 768 C CA . ALA A 1 102 ? 9.523 -9.328 7.836 1 98.38 102 ALA A CA 1
ATOM 769 C C . ALA A 1 102 ? 9.594 -8.18 8.836 1 98.38 102 ALA A C 1
ATOM 771 O O . ALA A 1 102 ? 8.68 -7.355 8.906 1 98.38 102 ALA A O 1
ATOM 772 N N . VAL A 1 103 ? 10.625 -8.18 9.586 1 98.25 103 VAL A N 1
ATOM 773 C CA . VAL A 1 103 ? 10.758 -7.141 10.609 1 98.25 103 VAL A CA 1
ATOM 774 C C . VAL A 1 103 ? 10.789 -5.766 9.945 1 98.25 103 VAL A C 1
ATOM 776 O O . VAL A 1 103 ? 10.031 -4.871 10.32 1 98.25 103 VAL A O 1
ATOM 779 N N . ARG A 1 104 ? 11.648 -5.586 8.953 1 98.19 104 ARG A N 1
ATOM 780 C CA . ARG A 1 104 ? 11.758 -4.328 8.227 1 98.19 104 ARG A CA 1
ATOM 781 C C . ARG A 1 104 ? 10.43 -3.951 7.582 1 98.19 104 ARG A C 1
ATOM 783 O O . ARG A 1 104 ? 9.961 -2.82 7.727 1 98.19 104 ARG A O 1
ATOM 790 N N . LEU A 1 105 ? 9.852 -4.906 6.883 1 98.75 105 LEU A N 1
ATOM 791 C CA . LEU A 1 105 ? 8.609 -4.652 6.156 1 98.75 105 LEU A CA 1
ATOM 792 C C . LEU A 1 105 ? 7.496 -4.234 7.105 1 98.75 105 LEU A C 1
ATOM 794 O O . LEU A 1 105 ? 6.801 -3.25 6.859 1 98.75 105 LEU A O 1
ATOM 798 N N . ASN A 1 106 ? 7.344 -4.941 8.148 1 98.5 106 ASN A N 1
ATOM 799 C CA . ASN A 1 106 ? 6.293 -4.617 9.109 1 98.5 106 ASN A CA 1
ATOM 800 C C . ASN A 1 106 ? 6.512 -3.246 9.742 1 98.5 106 ASN A C 1
ATOM 802 O O . ASN A 1 106 ? 5.559 -2.5 9.961 1 98.5 106 ASN A O 1
ATOM 806 N N . ASP A 1 107 ? 7.77 -2.93 10.047 1 98.06 107 ASP A N 1
ATOM 807 C CA . ASP A 1 107 ? 8.086 -1.614 10.594 1 98.06 107 ASP A CA 1
ATOM 808 C C . ASP A 1 107 ? 7.668 -0.505 9.633 1 98.06 107 ASP A C 1
ATOM 810 O O . ASP A 1 107 ? 7.035 0.473 10.039 1 98.06 107 ASP A O 1
ATOM 814 N N . ILE A 1 108 ? 8.023 -0.671 8.375 1 98.5 108 ILE A N 1
ATOM 815 C CA . ILE A 1 108 ? 7.758 0.331 7.352 1 98.5 108 ILE A CA 1
ATOM 816 C C . ILE A 1 108 ? 6.25 0.533 7.203 1 98.5 108 ILE A C 1
ATOM 818 O O . ILE A 1 108 ? 5.762 1.664 7.25 1 98.5 108 ILE A O 1
ATOM 822 N N . PHE A 1 109 ? 5.473 -0.491 7.133 1 98.75 109 PHE A N 1
ATOM 823 C CA . PHE A 1 109 ? 4.047 -0.365 6.867 1 98.75 109 PHE A CA 1
ATOM 824 C C . PHE A 1 109 ? 3.301 0.075 8.125 1 98.75 109 PHE A C 1
ATOM 826 O O . PHE A 1 109 ? 2.307 0.8 8.039 1 98.75 109 PHE A O 1
ATOM 833 N N . ALA A 1 110 ? 3.785 -0.352 9.281 1 98.5 110 ALA A N 1
ATOM 834 C CA . ALA A 1 110 ? 3.17 0.09 10.531 1 98.5 110 ALA A CA 1
ATOM 835 C C . ALA A 1 110 ? 3.225 1.61 10.664 1 98.5 110 ALA A C 1
ATOM 837 O O . ALA A 1 110 ? 2.227 2.246 11.008 1 98.5 110 ALA A O 1
ATOM 838 N N . THR A 1 111 ? 4.348 2.145 10.32 1 98.38 111 THR A N 1
ATOM 839 C CA . THR A 1 111 ? 4.527 3.584 10.469 1 98.38 111 THR A CA 1
ATOM 840 C C . THR A 1 111 ? 3.941 4.332 9.273 1 98.38 111 THR A C 1
ATOM 842 O O . THR A 1 111 ? 3.059 5.176 9.438 1 98.38 111 THR A O 1
ATOM 845 N N . ASN A 1 112 ? 4.34 3.977 8.047 1 98.69 112 ASN A N 1
ATOM 846 C CA . ASN A 1 112 ? 4.039 4.77 6.863 1 98.69 112 ASN A CA 1
ATOM 847 C C . ASN A 1 112 ? 2.574 4.648 6.461 1 98.69 112 ASN A C 1
ATOM 849 O O . ASN A 1 112 ? 2.006 5.57 5.879 1 98.69 112 ASN A O 1
ATOM 853 N N . THR A 1 113 ? 2.012 3.496 6.75 1 98.5 113 THR A N 1
ATOM 854 C CA . THR A 1 113 ? 0.674 3.238 6.23 1 98.5 113 THR A CA 1
ATOM 855 C C . THR A 1 113 ? -0.338 3.148 7.371 1 98.5 113 THR A C 1
ATOM 857 O O . THR A 1 113 ? -1.241 3.982 7.473 1 98.5 113 THR A O 1
ATOM 860 N N . VAL A 1 114 ? -0.138 2.248 8.273 1 98.69 114 VAL A N 1
ATOM 861 C CA . VAL A 1 114 ? -1.092 2.053 9.359 1 98.69 114 VAL A CA 1
ATOM 862 C C . VAL A 1 114 ? -1.203 3.332 10.188 1 98.69 114 VAL A C 1
ATOM 864 O O . VAL A 1 114 ? -2.307 3.777 10.508 1 98.69 114 VAL A O 1
ATOM 867 N N . GLY A 1 115 ? -0.064 3.893 10.508 1 98.81 115 GLY A N 1
ATOM 868 C CA . GLY A 1 115 ? -0.065 5.145 11.242 1 98.81 115 GLY A CA 1
ATOM 869 C C . GLY A 1 115 ? -0.868 6.238 10.562 1 98.81 115 GLY A C 1
ATOM 870 O O . GLY A 1 115 ? -1.606 6.977 11.219 1 98.81 115 GLY A O 1
ATOM 871 N N . SER A 1 116 ? -0.759 6.363 9.234 1 98.81 116 SER A N 1
ATOM 872 C CA . SER A 1 116 ? -1.488 7.367 8.469 1 98.81 116 SER A CA 1
ATOM 873 C C . SER A 1 116 ? -2.99 7.105 8.5 1 98.81 116 SER A C 1
ATOM 875 O O . SER A 1 116 ? -3.789 8.047 8.547 1 98.81 116 SER A O 1
ATOM 877 N N . PHE A 1 117 ? -3.391 5.832 8.453 1 98.88 117 PHE A N 1
ATOM 878 C CA . PHE A 1 117 ? -4.793 5.453 8.586 1 98.88 117 PHE A CA 1
ATOM 879 C C . PHE A 1 117 ? -5.355 5.906 9.922 1 98.88 117 PHE A C 1
ATOM 881 O O . PHE A 1 117 ? -6.445 6.48 9.984 1 98.88 117 PHE A O 1
ATOM 888 N N . LEU A 1 118 ? -4.609 5.594 10.961 1 98.88 118 LEU A N 1
ATOM 889 C CA . LEU A 1 118 ? -5.074 5.902 12.305 1 98.88 118 LEU A CA 1
ATOM 890 C C . LEU A 1 118 ? -5.223 7.406 12.5 1 98.88 118 LEU A C 1
ATOM 892 O O . LEU A 1 118 ? -6.195 7.867 13.102 1 98.88 118 LEU A O 1
ATOM 896 N N . CYS A 1 119 ? -4.293 8.141 11.961 1 98.94 119 CYS A N 1
ATOM 897 C CA . CYS A 1 119 ? -4.379 9.594 12.055 1 98.94 119 CYS A CA 1
ATOM 898 C C . CYS A 1 119 ? -5.562 10.125 11.25 1 98.94 119 CYS A C 1
ATOM 900 O O . CYS A 1 119 ? -6.297 10.992 11.711 1 98.94 119 CYS A O 1
ATOM 902 N N . ALA A 1 120 ? -5.73 9.594 10.07 1 98.94 120 ALA A N 1
ATOM 903 C CA . ALA A 1 120 ? -6.859 10.008 9.242 1 98.94 120 ALA A CA 1
ATOM 904 C C . ALA A 1 1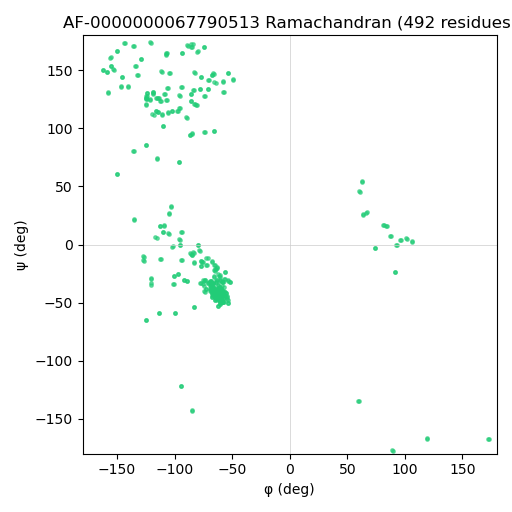20 ? -8.188 9.688 9.93 1 98.94 120 ALA A C 1
ATOM 906 O O . ALA A 1 120 ? -9.117 10.492 9.891 1 98.94 120 ALA A O 1
ATOM 907 N N . ARG A 1 121 ? -8.242 8.508 10.523 1 98.88 121 ARG A N 1
ATOM 908 C CA . ARG A 1 121 ? -9.43 8.109 11.266 1 98.88 121 ARG A CA 1
ATOM 909 C C . ARG A 1 121 ? -9.797 9.148 12.312 1 98.88 121 ARG A C 1
ATOM 911 O O . ARG A 1 121 ? -10.945 9.602 12.375 1 98.88 121 ARG A O 1
ATOM 918 N N . GLU A 1 122 ? -8.836 9.531 13.094 1 98.88 122 GLU A N 1
ATOM 919 C CA . GLU A 1 122 ? -9.078 10.477 14.188 1 98.88 122 GLU A CA 1
ATOM 920 C C . GLU A 1 122 ? -9.406 11.867 13.648 1 98.88 122 GLU A C 1
ATOM 922 O O . GLU A 1 122 ? -10.219 12.586 14.234 1 98.88 122 GLU A O 1
ATOM 927 N N . ALA A 1 123 ? -8.773 12.242 12.555 1 98.94 123 ALA A N 1
ATOM 928 C CA . ALA A 1 123 ? -9.07 13.531 11.938 1 98.94 123 ALA A CA 1
ATOM 929 C C . ALA A 1 123 ? -10.516 13.586 11.445 1 98.94 123 ALA A C 1
ATOM 931 O O . ALA A 1 123 ? -11.203 14.586 11.664 1 98.94 123 ALA A O 1
ATOM 932 N N . VAL A 1 124 ? -10.977 12.516 10.805 1 98.88 124 VAL A N 1
ATOM 933 C CA . VAL A 1 124 ? -12.336 12.461 10.273 1 98.88 124 VAL A CA 1
ATOM 934 C C . VAL A 1 124 ? -13.344 12.594 11.414 1 98.88 124 VAL A C 1
ATOM 936 O O . VAL A 1 124 ? -14.336 13.312 11.297 1 98.88 124 VAL A O 1
ATOM 939 N N . LYS A 1 125 ? -13.047 11.977 12.547 1 98.69 125 LYS A N 1
ATOM 940 C CA . LYS A 1 125 ? -13.938 12.031 13.703 1 98.69 125 LYS A CA 1
ATOM 941 C C . LYS A 1 125 ? -14.094 13.461 14.211 1 98.69 125 LYS A C 1
ATOM 943 O O . LYS A 1 125 ? -15.094 13.789 14.852 1 98.69 125 LYS A O 1
ATOM 948 N N . ARG A 1 126 ? -13.219 14.32 13.891 1 98.62 126 ARG A N 1
ATOM 949 C CA . ARG A 1 126 ? -13.25 15.695 14.359 1 98.62 126 ARG A CA 1
ATOM 950 C C . ARG A 1 126 ? -13.797 16.625 13.289 1 98.62 126 ARG A C 1
ATOM 952 O O . ARG A 1 126 ? -14.531 17.578 13.594 1 98.62 126 ARG A O 1
ATOM 959 N N . MET A 1 127 ? -13.531 16.344 12.039 1 98.62 127 MET A N 1
ATOM 960 C CA . MET A 1 127 ? -13.805 17.281 10.953 1 98.62 127 MET A CA 1
ATOM 961 C C . MET A 1 127 ? -15.219 17.078 10.406 1 98.62 127 MET A C 1
ATOM 963 O O . MET A 1 127 ? -15.844 18.031 9.945 1 98.62 127 MET A O 1
ATOM 967 N N . ALA A 1 128 ? -15.68 15.867 10.461 1 98.69 128 ALA A N 1
ATOM 968 C CA . ALA A 1 128 ? -16.891 15.492 9.734 1 98.69 128 ALA A CA 1
ATOM 969 C C . ALA A 1 128 ? -18.109 16.203 10.312 1 98.69 128 ALA A C 1
ATOM 971 O O . ALA A 1 128 ? -18.234 16.328 11.531 1 98.69 128 ALA A O 1
ATOM 972 N N . PHE A 1 129 ? -19.078 16.5 9.438 1 98.44 129 PHE A N 1
ATOM 973 C CA . PHE A 1 129 ? -20.328 17.141 9.836 1 98.44 129 PHE A CA 1
ATOM 974 C C . PHE A 1 129 ? -21.094 16.266 10.82 1 98.44 129 PHE A C 1
ATOM 976 O O . PHE A 1 129 ? -21.641 16.766 11.812 1 98.44 129 PHE A O 1
ATOM 983 N N . ARG A 1 130 ? -21.031 14.984 10.625 1 97.75 130 ARG A N 1
ATOM 984 C CA . ARG A 1 130 ? -21.812 14.047 11.43 1 97.75 130 ARG A CA 1
ATOM 985 C C . ARG A 1 130 ? -21.328 14.031 12.875 1 97.75 130 ARG A C 1
ATOM 987 O O . ARG A 1 130 ? -22.047 13.594 13.773 1 97.75 130 ARG A O 1
ATOM 994 N N . HIS A 1 131 ? -20.172 14.57 13.109 1 97.94 131 HIS A N 1
ATOM 995 C CA . HIS A 1 131 ? -19.609 14.633 14.453 1 97.94 131 HIS A CA 1
ATOM 996 C C . HIS A 1 131 ? -19.594 16.062 14.984 1 97.94 131 HIS A C 1
ATOM 998 O O . HIS A 1 131 ? -18.906 16.359 15.969 1 97.94 131 HIS A O 1
ATOM 1004 N N . GLY A 1 132 ? -20.266 16.891 14.258 1 97.44 132 GLY A N 1
ATOM 1005 C CA . GLY A 1 132 ? -20.344 18.281 14.68 1 97.44 132 GLY A CA 1
ATOM 1006 C C . GLY A 1 132 ? -19.188 19.109 14.156 1 97.44 132 GLY A C 1
ATOM 1007 O O . GLY A 1 132 ? -19.031 20.281 14.547 1 97.44 132 GLY A O 1
ATOM 1008 N N . GLY A 1 133 ? -18.375 18.516 13.281 1 97.38 133 GLY A N 1
ATOM 1009 C CA . GLY A 1 133 ? -17.297 19.266 12.656 1 97.38 133 GLY A CA 1
ATOM 1010 C C . GLY A 1 133 ? -17.781 20.219 11.586 1 97.38 133 GLY A C 1
ATOM 1011 O O . GLY A 1 133 ? -18.969 20.25 11.25 1 97.38 133 GLY A O 1
ATOM 1012 N N . LYS A 1 134 ? -16.891 21.078 11.109 1 96.81 134 LYS A N 1
ATOM 1013 C CA . LYS A 1 134 ? -17.203 22.047 10.062 1 96.81 134 LYS A CA 1
ATOM 1014 C C . LYS A 1 134 ? -16.516 21.672 8.75 1 96.81 134 LYS A C 1
ATOM 1016 O O . LYS A 1 134 ? -16.328 22.516 7.875 1 96.81 134 LYS A O 1
ATOM 1021 N N . GLY A 1 135 ? -16.062 20.469 8.641 1 97.44 135 GLY A N 1
ATOM 1022 C CA . GLY A 1 135 ? -15.25 20.047 7.516 1 97.44 135 GLY A CA 1
ATOM 1023 C C . GLY A 1 135 ? -13.766 20.266 7.75 1 97.44 135 GLY A C 1
ATOM 1024 O O . GLY A 1 135 ? -13.344 20.594 8.859 1 97.44 135 GLY A O 1
ATOM 1025 N N . GLY A 1 136 ? -12.984 19.938 6.711 1 98.38 136 GLY A N 1
ATOM 1026 C CA . GLY A 1 136 ? -11.539 20.109 6.801 1 98.38 136 GLY A CA 1
ATOM 1027 C C . GLY A 1 136 ? -10.797 19.531 5.609 1 98.38 136 GLY A C 1
ATOM 1028 O O . GLY A 1 136 ? -11.383 19.344 4.539 1 98.38 136 GLY A O 1
ATOM 1029 N N . ALA A 1 137 ? -9.508 19.438 5.766 1 98.81 137 ALA A N 1
ATOM 1030 C CA . ALA A 1 137 ? -8.664 18.938 4.691 1 98.81 137 ALA A CA 1
ATOM 1031 C C . ALA A 1 137 ? -7.559 18.047 5.238 1 98.81 137 ALA A C 1
ATOM 1033 O O . ALA A 1 137 ? -6.984 18.328 6.293 1 98.81 137 ALA A O 1
ATOM 1034 N N . ILE A 1 138 ? -7.359 16.953 4.582 1 98.94 138 ILE A N 1
ATOM 1035 C CA . ILE A 1 138 ? -6.266 16.031 4.863 1 98.94 138 ILE A CA 1
ATOM 1036 C C . ILE A 1 138 ? -5.297 16.016 3.682 1 98.94 138 ILE A C 1
ATOM 1038 O O . ILE A 1 138 ? -5.715 15.859 2.531 1 98.94 138 ILE A O 1
ATOM 1042 N N . VAL A 1 139 ? -4.051 16.25 3.928 1 98.94 139 VAL A N 1
ATOM 1043 C CA . VAL A 1 139 ? -3.016 16.094 2.91 1 98.94 139 VAL A CA 1
ATOM 1044 C C . VAL A 1 139 ? -2.074 14.953 3.293 1 98.94 139 VAL A C 1
ATOM 1046 O O . VAL A 1 139 ? -1.403 15.016 4.324 1 98.94 139 VAL A O 1
ATOM 1049 N N . ASN A 1 140 ? -2.076 13.891 2.508 1 98.94 140 ASN A N 1
ATOM 1050 C CA . ASN A 1 140 ? -1.123 12.797 2.654 1 98.94 140 ASN A CA 1
ATOM 1051 C C . ASN A 1 140 ? 0.178 13.078 1.91 1 98.94 140 ASN A C 1
ATOM 1053 O O . ASN A 1 140 ? 0.161 13.383 0.714 1 98.94 140 ASN A O 1
ATOM 1057 N N . VAL A 1 141 ? 1.304 13.031 2.654 1 98.81 141 VAL A N 1
ATOM 1058 C CA . VAL A 1 141 ? 2.602 13.18 2.004 1 98.81 141 VAL A CA 1
ATOM 1059 C C . VAL A 1 141 ? 3.092 11.828 1.502 1 98.81 141 VAL A C 1
ATOM 1061 O O . VAL A 1 141 ? 3.721 11.07 2.248 1 98.81 141 VAL A O 1
ATOM 1064 N N . SER A 1 142 ? 2.795 11.594 0.27 1 98.62 142 SER A N 1
ATOM 1065 C CA . SER A 1 142 ? 3.242 10.391 -0.421 1 98.62 142 SER A CA 1
ATOM 1066 C C . SER A 1 142 ? 4.641 10.57 -0.998 1 98.62 142 SER A C 1
ATOM 1068 O O . SER A 1 142 ? 5.535 11.086 -0.322 1 98.62 142 SER A O 1
ATOM 1070 N N . SER A 1 143 ? 4.914 10.016 -2.168 1 98.38 143 SER A N 1
ATOM 1071 C CA . SER A 1 143 ? 6.211 10.094 -2.828 1 98.38 143 SER A CA 1
ATOM 1072 C C . SER A 1 143 ? 6.098 9.75 -4.309 1 98.38 143 SER A C 1
ATOM 1074 O O . SER A 1 143 ? 5.234 8.961 -4.707 1 98.38 143 SER A O 1
ATOM 1076 N N . ALA A 1 144 ? 7.02 10.383 -5.105 1 97.19 144 ALA A N 1
ATOM 1077 C CA . ALA A 1 144 ? 7.148 9.922 -6.488 1 97.19 144 ALA A CA 1
ATOM 1078 C C . ALA A 1 144 ? 7.453 8.43 -6.547 1 97.19 144 ALA A C 1
ATOM 1080 O O . ALA A 1 144 ? 7.105 7.754 -7.516 1 97.19 144 ALA A O 1
ATOM 1081 N N . ALA A 1 145 ? 8.008 7.938 -5.48 1 97.12 145 ALA A N 1
ATOM 1082 C CA . ALA A 1 145 ? 8.352 6.523 -5.387 1 97.12 145 ALA A CA 1
ATOM 1083 C C . ALA A 1 145 ? 7.117 5.645 -5.527 1 97.12 145 ALA A C 1
ATOM 1085 O O . ALA A 1 145 ? 7.203 4.512 -6.012 1 97.12 145 ALA A O 1
ATOM 1086 N N . ALA A 1 146 ? 5.953 6.113 -5.102 1 98.25 146 ALA A N 1
ATOM 1087 C CA . ALA A 1 146 ? 4.711 5.352 -5.223 1 98.25 146 ALA A CA 1
ATOM 1088 C C . ALA A 1 146 ? 4.43 5 -6.684 1 98.25 146 ALA A C 1
ATOM 1090 O O . ALA A 1 146 ? 3.889 3.93 -6.977 1 98.25 146 ALA A O 1
ATOM 1091 N N . ARG A 1 147 ? 4.84 5.879 -7.602 1 96.12 147 ARG A N 1
ATOM 1092 C CA . ARG A 1 147 ? 4.613 5.691 -9.031 1 96.12 147 ARG A CA 1
ATOM 1093 C C . ARG A 1 147 ? 5.789 4.965 -9.68 1 96.12 147 ARG A C 1
ATOM 1095 O O . ARG A 1 147 ? 5.609 4.23 -10.656 1 96.12 147 ARG A O 1
ATOM 1102 N N . LEU A 1 148 ? 6.938 5.191 -9.133 1 96.19 148 LEU A N 1
ATOM 1103 C CA . LEU A 1 148 ? 8.156 4.758 -9.812 1 96.19 148 LEU A CA 1
ATOM 1104 C C . LEU A 1 148 ? 8.625 3.414 -9.266 1 96.19 148 LEU A C 1
ATOM 1106 O O . LEU A 1 148 ? 9.438 2.734 -9.898 1 96.19 148 LEU A O 1
ATOM 1110 N N . GLY A 1 149 ? 8.281 3.096 -8.039 1 97.62 149 GLY A N 1
ATOM 1111 C CA . GLY A 1 149 ? 8.492 1.77 -7.48 1 97.62 149 GLY A CA 1
ATOM 1112 C C . GLY A 1 149 ? 9.82 1.631 -6.762 1 97.62 149 GLY A C 1
ATOM 1113 O O . GLY A 1 149 ? 10.031 0.674 -6.012 1 97.62 149 GLY A O 1
ATOM 1114 N N . SER A 1 150 ? 10.836 2.48 -7.102 1 97 150 SER A N 1
ATOM 1115 C CA . SER A 1 150 ? 12.133 2.582 -6.449 1 97 150 SER A CA 1
ATOM 1116 C C . SER A 1 150 ? 12.914 1.278 -6.566 1 97 150 SER A C 1
ATOM 1118 O O . SER A 1 150 ? 13.414 0.755 -5.566 1 97 150 SER A O 1
ATOM 1120 N N . PRO A 1 151 ? 13.102 0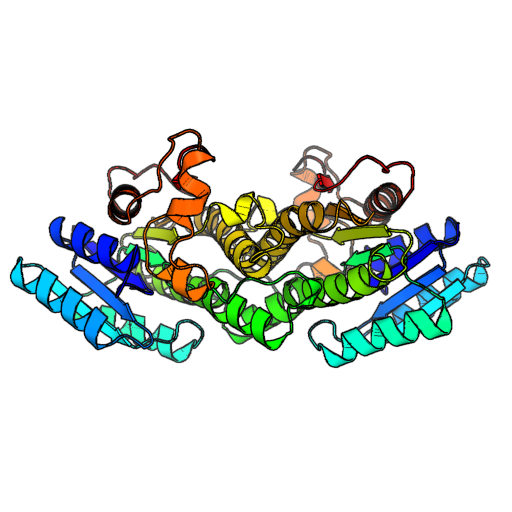.781 -7.727 1 98.06 151 PRO A N 1
ATOM 1121 C CA . PRO A 1 151 ? 13.867 -0.457 -7.898 1 98.06 151 PRO A CA 1
ATOM 1122 C C . PRO A 1 151 ? 15.281 -0.356 -7.344 1 98.06 151 PRO A C 1
ATOM 1124 O O . PRO A 1 151 ? 15.922 0.695 -7.453 1 98.06 151 PRO A O 1
ATOM 1127 N N . HIS A 1 152 ? 15.766 -1.414 -6.699 1 96.5 152 HIS A N 1
ATOM 1128 C CA . HIS A 1 152 ? 17.125 -1.602 -6.195 1 96.5 152 HIS A CA 1
ATOM 1129 C C . HIS A 1 152 ? 17.359 -0.763 -4.945 1 96.5 152 HIS A C 1
ATOM 1131 O O . HIS A 1 152 ? 18.438 -0.841 -4.336 1 96.5 152 HIS A O 1
ATOM 1137 N N . GLU A 1 153 ? 16.438 0.042 -4.48 1 95.5 153 GLU A N 1
ATOM 1138 C CA . GLU A 1 153 ? 16.703 0.981 -3.398 1 95.5 153 GLU A CA 1
ATOM 1139 C C . GLU A 1 153 ? 15.719 0.8 -2.246 1 95.5 153 GLU A C 1
ATOM 1141 O O . GLU A 1 153 ? 16.109 0.405 -1.146 1 95.5 153 GLU A O 1
ATOM 1146 N N . TYR A 1 154 ? 14.422 1.06 -2.461 1 95.88 154 TYR A N 1
ATOM 1147 C CA . TYR A 1 154 ? 13.445 1.065 -1.378 1 95.88 154 TYR A CA 1
ATOM 1148 C C . TYR A 1 154 ? 12.07 0.663 -1.884 1 95.88 154 TYR A C 1
ATOM 1150 O O . TYR A 1 154 ? 11.094 1.389 -1.686 1 95.88 154 TYR A O 1
ATOM 1158 N N . ILE A 1 155 ? 11.961 -0.516 -2.398 1 98.12 155 ILE A N 1
ATOM 1159 C CA . ILE A 1 155 ? 10.68 -0.958 -2.941 1 98.12 155 ILE A CA 1
ATOM 1160 C C . ILE A 1 155 ? 9.648 -1.028 -1.822 1 98.12 155 ILE A C 1
ATOM 1162 O O . ILE A 1 155 ? 8.453 -0.792 -2.055 1 98.12 155 ILE A O 1
ATOM 1166 N N . ASP A 1 156 ? 10.117 -1.313 -0.612 1 98.5 156 ASP A N 1
ATOM 1167 C CA . ASP A 1 156 ? 9.211 -1.371 0.531 1 98.5 156 ASP A CA 1
ATOM 1168 C C . ASP A 1 156 ? 8.656 0.012 0.863 1 98.5 156 ASP A C 1
ATOM 1170 O O . ASP A 1 156 ? 7.453 0.173 1.052 1 98.5 156 ASP A O 1
ATOM 1174 N N . TYR A 1 157 ? 9.539 1.032 0.872 1 98.38 157 TYR A N 1
ATOM 1175 C CA . TYR A 1 157 ? 9.094 2.408 1.063 1 98.38 157 TYR A CA 1
ATOM 1176 C C . TYR A 1 157 ? 8.125 2.824 -0.035 1 98.38 157 TYR A C 1
ATOM 1178 O O . TYR A 1 157 ? 7.059 3.377 0.247 1 98.38 157 TYR A O 1
ATOM 1186 N N . ALA A 1 158 ? 8.492 2.576 -1.29 1 98.75 158 ALA A N 1
ATOM 1187 C CA . ALA A 1 158 ? 7.652 2.922 -2.438 1 98.75 158 ALA A CA 1
ATOM 1188 C C . ALA A 1 158 ? 6.273 2.285 -2.32 1 98.75 158 ALA A C 1
ATOM 1190 O O . ALA A 1 158 ? 5.258 2.945 -2.547 1 98.75 158 ALA A O 1
ATOM 1191 N N . ALA A 1 159 ? 6.246 1.054 -1.946 1 98.81 159 ALA A N 1
ATOM 1192 C CA . ALA A 1 159 ? 4.98 0.34 -1.808 1 98.81 159 ALA A CA 1
ATOM 1193 C C . ALA A 1 159 ? 4.129 0.942 -0.693 1 98.81 159 ALA A C 1
ATOM 1195 O O . ALA A 1 159 ? 2.906 1.038 -0.819 1 98.81 159 ALA A O 1
ATOM 1196 N N . SER A 1 160 ? 4.727 1.319 0.429 1 98.81 160 SER A N 1
ATOM 1197 C CA . SER A 1 160 ? 3.986 1.957 1.512 1 98.81 160 SER A CA 1
ATOM 1198 C C . SER A 1 160 ? 3.352 3.266 1.051 1 98.81 160 SER A C 1
ATOM 1200 O O . SER A 1 160 ? 2.236 3.598 1.46 1 98.81 160 SER A O 1
ATOM 1202 N N . LYS A 1 161 ? 4.047 3.971 0.23 1 98.81 161 LYS A N 1
ATOM 1203 C CA . LYS A 1 161 ? 3.506 5.215 -0.309 1 98.81 161 LYS A CA 1
ATOM 1204 C C . LYS A 1 161 ? 2.451 4.938 -1.375 1 98.81 161 LYS A C 1
ATOM 1206 O O . LYS A 1 161 ? 1.499 5.707 -1.527 1 98.81 161 LYS A O 1
ATOM 1211 N N . GLY A 1 162 ? 2.59 3.834 -2.102 1 98.81 162 GLY A N 1
ATOM 1212 C CA . GLY A 1 162 ? 1.507 3.395 -2.969 1 98.81 162 GLY A CA 1
ATOM 1213 C C . GLY A 1 162 ? 0.217 3.121 -2.219 1 98.81 162 GLY A C 1
ATOM 1214 O O . GLY A 1 162 ? -0.87 3.441 -2.705 1 98.81 162 GLY A O 1
ATOM 1215 N N . ALA A 1 163 ? 0.37 2.486 -1.081 1 98.88 163 ALA A N 1
ATOM 1216 C CA . ALA A 1 163 ? -0.789 2.271 -0.217 1 98.88 163 ALA A CA 1
ATOM 1217 C C . ALA A 1 163 ? -1.436 3.598 0.17 1 98.88 163 ALA A C 1
ATOM 1219 O O . ALA A 1 163 ? -2.664 3.715 0.187 1 98.88 163 ALA A O 1
ATOM 1220 N N . LEU A 1 164 ? -0.628 4.566 0.478 1 98.75 164 LEU A N 1
ATOM 1221 C CA . LEU A 1 164 ? -1.117 5.887 0.854 1 98.75 164 LEU A CA 1
ATOM 1222 C C . LEU A 1 164 ? -1.864 6.539 -0.303 1 98.75 164 LEU A C 1
ATOM 1224 O O . LEU A 1 164 ? -2.859 7.238 -0.091 1 98.75 164 LEU A O 1
ATOM 1228 N N . ASP A 1 165 ? -1.366 6.379 -1.539 1 98.81 165 ASP A N 1
ATOM 1229 C CA . ASP A 1 165 ? -2.057 6.91 -2.711 1 98.81 165 ASP A CA 1
ATOM 1230 C C . ASP A 1 165 ? -3.459 6.32 -2.836 1 98.81 165 ASP A C 1
ATOM 1232 O O . ASP A 1 165 ? -4.422 7.047 -3.086 1 98.81 165 ASP A O 1
ATOM 1236 N N . THR A 1 166 ? -3.523 5.035 -2.619 1 98.88 166 THR A N 1
ATOM 1237 C CA . THR A 1 166 ? -4.828 4.387 -2.709 1 98.88 166 THR A CA 1
ATOM 1238 C C . THR A 1 166 ? -5.734 4.832 -1.567 1 98.88 166 THR A C 1
ATOM 1240 O O . THR A 1 166 ? -6.934 5.039 -1.765 1 98.88 166 THR A O 1
ATOM 1243 N N . LEU A 1 167 ? -5.188 4.98 -0.374 1 98.81 167 LEU A N 1
ATOM 1244 C CA . LEU A 1 167 ? -5.938 5.559 0.734 1 98.81 167 LEU A CA 1
ATOM 1245 C C . LEU A 1 167 ? -6.508 6.922 0.35 1 98.81 167 LEU A C 1
ATOM 1247 O O . LEU A 1 167 ? -7.668 7.223 0.643 1 98.81 167 LEU A O 1
ATOM 1251 N N . THR A 1 168 ? -5.703 7.75 -0.282 1 98.88 168 THR A N 1
ATOM 1252 C CA . THR A 1 168 ? -6.113 9.086 -0.688 1 98.88 168 THR A CA 1
ATOM 1253 C C . THR A 1 168 ? -7.348 9.023 -1.587 1 98.88 168 THR A C 1
ATOM 1255 O O . THR A 1 168 ? -8.32 9.742 -1.36 1 98.88 168 THR A O 1
ATOM 1258 N N . ILE A 1 169 ? -7.328 8.141 -2.549 1 98.75 169 ILE A N 1
ATOM 1259 C CA . ILE A 1 169 ? -8.445 7.988 -3.479 1 98.75 169 ILE A CA 1
ATOM 1260 C C . ILE A 1 169 ? -9.695 7.566 -2.719 1 98.75 169 ILE A C 1
ATOM 1262 O O . ILE A 1 169 ? -10.734 8.234 -2.795 1 98.75 169 ILE A O 1
ATOM 1266 N N . GLY A 1 170 ? -9.594 6.539 -1.958 1 98.75 170 GLY A N 1
ATOM 1267 C CA . GLY A 1 170 ? -10.75 5.996 -1.266 1 98.75 170 GLY A CA 1
ATOM 1268 C C . GLY A 1 170 ? -11.336 6.945 -0.233 1 98.75 170 GLY A C 1
ATOM 1269 O O . GLY A 1 170 ? -12.547 7.141 -0.176 1 98.75 170 GLY A O 1
ATOM 1270 N N . LEU A 1 171 ? -10.461 7.473 0.569 1 98.88 171 LEU A N 1
ATOM 1271 C CA . LEU A 1 171 ? -10.922 8.328 1.655 1 98.88 171 LEU A CA 1
ATOM 1272 C C . LEU A 1 171 ? -11.523 9.625 1.11 1 98.88 171 LEU A C 1
ATOM 1274 O O . LEU A 1 171 ? -12.484 10.156 1.673 1 98.88 171 LEU A O 1
ATOM 1278 N N . SER A 1 172 ? -10.945 10.203 0.026 1 98.88 172 SER A N 1
ATOM 1279 C CA . SER A 1 172 ? -11.477 11.43 -0.567 1 98.88 172 SER A CA 1
ATOM 1280 C C . SER A 1 172 ? -12.938 11.25 -0.976 1 98.88 172 SER A C 1
ATOM 1282 O O . SER A 1 172 ? -13.75 12.156 -0.805 1 98.88 172 SER A O 1
ATOM 1284 N N . LEU A 1 173 ? -13.258 10.078 -1.526 1 98.62 173 LEU A N 1
ATOM 1285 C CA . LEU A 1 173 ? -14.625 9.773 -1.93 1 98.62 173 LEU A CA 1
ATOM 1286 C C . LEU A 1 173 ? -15.508 9.523 -0.712 1 98.62 173 LEU A C 1
ATOM 1288 O O . LEU A 1 173 ? -16.641 10.008 -0.655 1 98.62 173 LEU A O 1
ATOM 1292 N N . GLU A 1 174 ? -15.008 8.891 0.274 1 98.56 174 GLU A N 1
ATOM 1293 C CA . GLU A 1 174 ? -15.773 8.461 1.44 1 98.56 174 GLU A CA 1
ATOM 1294 C C . GLU A 1 174 ? -16.234 9.656 2.27 1 98.56 174 GLU A C 1
ATOM 1296 O O . GLU A 1 174 ? -17.328 9.633 2.842 1 98.56 174 GLU A O 1
ATOM 1301 N N . VAL A 1 175 ? -15.414 10.695 2.281 1 98.75 175 VAL A N 1
ATOM 1302 C CA . VAL A 1 175 ? -15.703 11.719 3.273 1 98.75 175 VAL A CA 1
ATOM 1303 C C . VAL A 1 175 ? -16.078 13.023 2.574 1 98.75 175 VAL A C 1
ATOM 1305 O O . VAL A 1 175 ? -16.266 14.055 3.227 1 98.75 175 VAL A O 1
ATOM 1308 N N . ALA A 1 176 ? -16.203 13.016 1.278 1 98.31 176 ALA A N 1
ATOM 1309 C CA . ALA A 1 176 ? -16.469 14.234 0.518 1 98.31 176 ALA A CA 1
ATOM 1310 C C . ALA A 1 176 ? -17.75 14.906 0.983 1 98.31 176 ALA A C 1
ATOM 1312 O O . ALA A 1 176 ? -17.797 16.125 1.144 1 98.31 176 ALA A O 1
ATOM 1313 N N . ASP A 1 177 ? -18.797 14.117 1.263 1 98.12 177 ASP A N 1
ATOM 1314 C CA . ASP A 1 177 ? -20.094 14.672 1.618 1 98.12 177 ASP A CA 1
ATOM 1315 C C . ASP A 1 177 ? -20.125 15.117 3.078 1 98.12 177 ASP A C 1
ATOM 1317 O O . ASP A 1 177 ? -21.141 15.633 3.557 1 98.12 177 ASP A O 1
ATOM 1321 N N . GLN A 1 178 ? -19.016 14.922 3.744 1 98.25 178 GLN A N 1
ATOM 1322 C CA . GLN A 1 178 ? -18.875 15.336 5.137 1 98.25 178 GLN A CA 1
ATOM 1323 C C . GLN A 1 178 ? -18.016 16.594 5.258 1 98.25 178 GLN A C 1
ATOM 1325 O O . GLN A 1 178 ? -17.562 16.938 6.355 1 98.25 178 GLN A O 1
ATOM 1330 N N . GLY A 1 179 ? -17.688 17.219 4.098 1 98.25 179 GLY A N 1
ATOM 1331 C CA . GLY A 1 179 ? -16.969 18.484 4.086 1 98.25 179 GLY A CA 1
ATOM 1332 C C . GLY A 1 179 ? -15.461 18.312 4.188 1 98.25 179 GLY A C 1
ATOM 1333 O O . GLY A 1 179 ? -14.75 19.25 4.543 1 98.25 179 GLY A O 1
ATOM 1334 N N . ILE A 1 180 ? -15.031 17.094 3.941 1 98.81 180 ILE A N 1
ATOM 1335 C CA . ILE A 1 180 ? -13.602 16.844 4.098 1 98.81 180 ILE A CA 1
ATOM 1336 C C . ILE A 1 180 ? -12.977 16.562 2.734 1 98.81 180 ILE A C 1
ATOM 1338 O O . ILE A 1 180 ? -13.453 15.711 1.984 1 98.81 180 ILE A O 1
ATOM 1342 N N . ARG A 1 181 ? -11.977 17.312 2.35 1 98.88 181 ARG A N 1
ATOM 1343 C CA . ARG A 1 181 ? -11.164 17.062 1.162 1 98.88 181 ARG A CA 1
ATOM 1344 C C . ARG A 1 181 ? -9.914 16.266 1.511 1 98.88 181 ARG A C 1
ATOM 1346 O O . ARG A 1 181 ? -9.297 16.5 2.553 1 98.88 181 ARG A O 1
ATOM 1353 N N . VAL A 1 182 ? -9.594 15.266 0.727 1 98.94 182 VAL A N 1
ATOM 1354 C CA . VAL A 1 182 ? -8.398 14.453 0.916 1 98.94 182 VAL A CA 1
ATOM 1355 C C . VAL A 1 182 ? -7.562 14.445 -0.365 1 98.94 182 VAL A C 1
ATOM 1357 O O . VAL A 1 182 ? -8.055 14.07 -1.432 1 98.94 182 VAL A O 1
ATOM 1360 N N . ASN A 1 183 ? -6.305 14.93 -0.269 1 98.88 183 ASN A N 1
ATOM 1361 C CA . ASN A 1 183 ? -5.367 14.953 -1.388 1 98.88 183 ASN A CA 1
ATOM 1362 C C . ASN A 1 183 ? -3.979 14.484 -0.964 1 98.88 183 ASN A C 1
ATOM 1364 O O . ASN A 1 183 ? -3.736 14.234 0.218 1 98.88 183 ASN A O 1
ATOM 1368 N N . ALA A 1 184 ? -3.119 14.297 -1.969 1 98.88 184 ALA A N 1
ATOM 1369 C CA . ALA A 1 184 ? -1.746 13.891 -1.678 1 98.88 184 ALA A CA 1
ATOM 1370 C C . ALA A 1 184 ? -0.747 14.75 -2.453 1 98.88 184 ALA A C 1
ATOM 1372 O O . ALA A 1 184 ? -1.06 15.25 -3.531 1 98.88 184 ALA A O 1
ATOM 1373 N N . VAL A 1 185 ? 0.358 14.984 -1.848 1 98.75 185 VAL A N 1
ATOM 1374 C CA . VAL A 1 185 ? 1.535 15.453 -2.572 1 98.75 185 VAL A CA 1
ATOM 1375 C C . VAL A 1 185 ? 2.535 14.305 -2.729 1 98.75 185 VAL A C 1
ATOM 1377 O O . VAL A 1 185 ? 2.656 13.453 -1.843 1 98.75 185 VAL A O 1
ATOM 1380 N N . ARG A 1 186 ? 3.266 14.312 -3.844 1 98.62 186 ARG A N 1
ATOM 1381 C CA . ARG A 1 186 ? 4.27 13.289 -4.129 1 98.62 186 ARG A CA 1
ATOM 1382 C C . ARG A 1 186 ? 5.629 13.922 -4.414 1 98.62 186 ARG A C 1
ATOM 1384 O O . ARG A 1 186 ? 6 14.109 -5.578 1 98.62 186 ARG A O 1
ATOM 1391 N N . PRO A 1 187 ? 6.371 14.18 -3.334 1 98.19 187 PRO A N 1
ATOM 1392 C CA . PRO A 1 187 ? 7.719 14.711 -3.531 1 98.19 187 PRO A CA 1
ATOM 1393 C C . PRO A 1 187 ? 8.664 13.711 -4.184 1 98.19 187 PRO A C 1
ATOM 1395 O O . PRO A 1 187 ? 8.516 12.5 -3.99 1 98.19 187 PRO A O 1
ATOM 1398 N N . GLY A 1 188 ? 9.562 14.266 -5.004 1 96.44 188 GLY A N 1
ATOM 1399 C CA . GLY A 1 188 ? 10.695 13.508 -5.5 1 96.44 188 GLY A CA 1
ATOM 1400 C C . GLY A 1 188 ? 11.945 13.688 -4.664 1 96.44 188 GLY A C 1
ATOM 1401 O O . GLY A 1 188 ? 11.922 13.516 -3.445 1 96.44 188 GLY A O 1
ATOM 1402 N N . PHE A 1 189 ? 12.961 14.133 -5.281 1 95.5 189 PHE A N 1
ATOM 1403 C CA . PHE A 1 189 ? 14.227 14.359 -4.594 1 95.5 189 PHE A CA 1
ATOM 1404 C C . PHE A 1 189 ? 14.25 15.727 -3.93 1 95.5 189 PHE A C 1
ATOM 1406 O O . PHE A 1 189 ? 14.555 16.734 -4.574 1 95.5 189 PHE A O 1
ATOM 1413 N N . ILE A 1 190 ? 13.891 15.734 -2.65 1 96.44 190 ILE A N 1
ATOM 1414 C CA . ILE A 1 190 ? 13.828 16.953 -1.847 1 96.44 190 ILE A CA 1
ATOM 1415 C C . ILE A 1 190 ? 15.016 17 -0.884 1 96.44 190 ILE A C 1
ATOM 1417 O O . ILE A 1 190 ? 15.367 15.984 -0.271 1 96.44 190 ILE A O 1
ATOM 1421 N N . TYR A 1 191 ? 15.648 18.094 -0.778 1 95.44 191 TYR A N 1
ATOM 1422 C CA . TYR A 1 191 ? 16.75 18.25 0.161 1 95.44 191 TYR A CA 1
ATOM 1423 C C . TYR A 1 191 ? 16.266 18.156 1.601 1 95.44 191 TYR A C 1
ATOM 1425 O O . TYR A 1 191 ? 15.742 19.125 2.154 1 95.44 191 TYR A O 1
ATOM 1433 N N . THR A 1 192 ? 16.391 17.016 2.188 1 93.81 192 THR A N 1
ATOM 1434 C CA . THR A 1 192 ? 16.109 16.75 3.592 1 93.81 192 THR A CA 1
ATOM 1435 C C . THR A 1 192 ? 17.094 15.75 4.168 1 93.81 192 THR A C 1
ATOM 1437 O O . THR A 1 192 ? 17.859 15.125 3.426 1 93.81 192 THR A O 1
ATOM 1440 N N . ASP A 1 193 ? 16.984 15.57 5.449 1 89.75 193 ASP A N 1
ATOM 1441 C CA . ASP A 1 193 ? 17.859 14.609 6.117 1 89.75 193 ASP A CA 1
ATOM 1442 C C . ASP A 1 193 ? 17.375 13.18 5.902 1 89.75 193 ASP A C 1
ATOM 1444 O O . ASP A 1 193 ? 18.062 12.227 6.262 1 89.75 193 ASP A O 1
ATOM 1448 N N . MET A 1 194 ? 16.281 13 5.293 1 87.06 194 MET A N 1
ATOM 1449 C CA . MET A 1 194 ? 15.703 11.672 5.09 1 87.06 194 MET A CA 1
ATOM 1450 C C . MET A 1 194 ? 16.641 10.812 4.238 1 87.06 194 MET A C 1
ATOM 1452 O O . MET A 1 194 ? 16.703 9.594 4.426 1 87.06 194 MET A O 1
ATOM 1456 N N . HIS A 1 195 ? 17.297 11.414 3.326 1 88.38 195 HIS A N 1
ATOM 1457 C CA . HIS A 1 195 ? 18.172 10.664 2.438 1 88.38 195 HIS A CA 1
ATOM 1458 C C . HIS A 1 195 ? 19.328 10.031 3.209 1 88.38 195 HIS A C 1
ATOM 1460 O O . HIS A 1 195 ? 19.828 8.969 2.834 1 88.38 195 HIS A O 1
ATOM 1466 N N . ALA A 1 196 ? 19.656 10.812 4.23 1 85.44 196 ALA A N 1
ATOM 1467 C CA . ALA A 1 196 ? 20.672 10.227 5.105 1 85.44 196 ALA A CA 1
ATOM 1468 C C . ALA A 1 196 ? 20.141 8.984 5.812 1 85.44 196 ALA A C 1
ATOM 1470 O O . ALA A 1 196 ? 20.875 8.016 6.012 1 85.44 196 ALA A O 1
ATOM 1471 N N . ASP A 1 197 ? 18.891 8.945 6.223 1 85.56 197 ASP A N 1
ATOM 1472 C CA . ASP A 1 197 ? 18.25 7.777 6.832 1 85.56 197 ASP A CA 1
ATOM 1473 C C . ASP A 1 197 ? 18.281 6.582 5.887 1 85.56 197 ASP A C 1
ATOM 1475 O O . ASP A 1 197 ? 18.406 5.434 6.328 1 85.56 197 ASP A O 1
ATOM 1479 N N . GLY A 1 198 ? 18.219 6.836 4.641 1 89.75 198 GLY A N 1
ATOM 1480 C CA . GLY A 1 198 ? 18.234 5.797 3.625 1 89.75 198 GLY A CA 1
ATOM 1481 C C . GLY A 1 198 ? 19.641 5.324 3.277 1 89.75 198 GLY A C 1
ATOM 1482 O O . GLY A 1 198 ? 19.812 4.438 2.439 1 89.75 198 GLY A O 1
ATOM 1483 N N . GLY A 1 199 ? 20.594 6.062 3.857 1 86.56 199 GLY A N 1
ATOM 1484 C CA . GLY A 1 199 ? 21.984 5.648 3.668 1 86.56 199 GLY A CA 1
ATOM 1485 C C . GLY A 1 199 ? 22.719 6.48 2.635 1 86.56 199 GLY A C 1
ATOM 1486 O O . GLY A 1 199 ? 23.859 6.18 2.297 1 86.56 199 GLY A O 1
ATOM 1487 N N . GLU A 1 200 ? 22.031 7.543 2.115 1 89.81 200 GLU A N 1
ATOM 1488 C CA . GLU A 1 200 ? 22.641 8.344 1.062 1 89.81 200 GLU A CA 1
ATOM 1489 C C . GLU A 1 200 ? 22.438 9.836 1.302 1 89.81 200 GLU A C 1
ATOM 1491 O O . GLU A 1 200 ? 21.625 10.469 0.619 1 89.81 200 GLU A O 1
ATOM 1496 N N . PRO A 1 201 ? 23.234 10.484 2.156 1 87.19 201 PRO A N 1
ATOM 1497 C CA . PRO A 1 201 ? 23.047 11.898 2.498 1 87.19 201 PRO A CA 1
ATOM 1498 C C . PRO A 1 201 ? 23.188 12.82 1.292 1 87.19 201 PRO A C 1
ATOM 1500 O O . PRO A 1 201 ? 22.562 13.883 1.251 1 87.19 201 PRO A O 1
ATOM 1503 N N . ALA A 1 202 ? 23.984 12.398 0.227 1 91.5 202 ALA A N 1
ATOM 1504 C CA . ALA A 1 202 ? 24.219 13.258 -0.929 1 91.5 202 ALA A CA 1
ATOM 1505 C C . ALA A 1 202 ? 23.406 12.789 -2.133 1 91.5 202 ALA A C 1
ATOM 1507 O O . ALA A 1 202 ? 23.734 13.117 -3.275 1 91.5 202 ALA A O 1
ATOM 1508 N N . ARG A 1 203 ? 22.359 12.156 -1.891 1 91.25 203 ARG A N 1
ATOM 1509 C CA . ARG A 1 203 ? 21.578 11.523 -2.945 1 91.25 203 ARG A CA 1
ATOM 1510 C C . ARG A 1 203 ? 21.078 12.555 -3.951 1 91.25 203 ARG A C 1
ATOM 1512 O O . ARG A 1 203 ? 21.172 12.352 -5.164 1 91.25 203 ARG A O 1
ATOM 1519 N N . VAL A 1 204 ? 20.484 13.656 -3.471 1 93.69 204 VAL A N 1
ATOM 1520 C CA . VAL A 1 204 ? 19.875 14.664 -4.328 1 93.69 204 VAL A CA 1
ATOM 1521 C C . VAL A 1 204 ? 20.938 15.234 -5.273 1 93.69 204 VAL A C 1
ATOM 1523 O O . VAL A 1 204 ? 20.688 15.383 -6.477 1 93.69 204 VAL A O 1
ATOM 1526 N N . ASP A 1 205 ? 22.062 15.43 -4.742 1 93.5 205 ASP A N 1
ATOM 1527 C CA . ASP A 1 205 ? 23.141 15.977 -5.559 1 93.5 205 ASP A CA 1
ATOM 1528 C C . ASP A 1 205 ? 23.594 14.969 -6.617 1 93.5 205 ASP A C 1
ATOM 1530 O O . ASP A 1 205 ? 23.984 15.352 -7.719 1 93.5 205 ASP A O 1
ATOM 1534 N N . ARG A 1 206 ? 23.484 13.789 -6.242 1 91.25 206 ARG A N 1
ATOM 1535 C CA . ARG A 1 206 ? 23.906 12.734 -7.16 1 91.25 206 ARG A CA 1
ATOM 1536 C C . ARG A 1 206 ? 22.953 12.617 -8.336 1 91.25 206 ARG A C 1
ATOM 1538 O O . ARG A 1 206 ? 23.375 12.375 -9.469 1 91.25 206 ARG A O 1
ATOM 1545 N N . VAL A 1 207 ? 21.672 12.898 -8.141 1 92.38 207 VAL A N 1
ATOM 1546 C CA . VAL A 1 207 ? 20.703 12.516 -9.156 1 92.38 207 VAL A CA 1
ATOM 1547 C C . VAL A 1 207 ? 20.125 13.766 -9.82 1 92.38 207 VAL A C 1
ATOM 1549 O O . VAL A 1 207 ? 19.453 13.68 -10.852 1 92.38 207 VAL A O 1
ATOM 1552 N N . LYS A 1 208 ? 20.328 14.938 -9.312 1 92.19 208 LYS A N 1
ATOM 1553 C CA . LYS A 1 208 ? 19.656 16.156 -9.734 1 92.19 208 LYS A CA 1
ATOM 1554 C C . LYS A 1 208 ? 19.844 16.406 -11.227 1 92.19 208 LYS A C 1
ATOM 1556 O O . LYS A 1 208 ? 18.922 16.891 -11.898 1 92.19 208 LYS A O 1
ATOM 1561 N N . HIS A 1 209 ? 20.938 15.977 -11.805 1 91.81 209 HIS A N 1
ATOM 1562 C CA . HIS A 1 209 ? 21.234 16.266 -13.203 1 91.81 209 HIS A CA 1
ATOM 1563 C C . HIS A 1 209 ? 20.406 15.367 -14.133 1 91.81 209 HIS A C 1
ATOM 1565 O O . HIS A 1 209 ? 20.219 15.688 -15.305 1 91.81 209 HIS A O 1
ATOM 1571 N N . SER A 1 210 ? 19.906 14.305 -13.586 1 91.31 210 SER A N 1
ATOM 1572 C CA . SER A 1 210 ? 19.094 13.391 -14.383 1 91.31 210 SER A CA 1
ATOM 1573 C C . SER A 1 210 ? 17.641 13.82 -14.406 1 91.31 210 SER A C 1
ATOM 1575 O O . SER A 1 210 ? 16.859 13.336 -15.234 1 91.31 210 SER A O 1
ATOM 1577 N N . LEU A 1 211 ? 17.297 14.852 -13.594 1 93.5 211 LEU A N 1
ATOM 1578 C CA . LEU A 1 211 ? 15.93 15.359 -13.57 1 93.5 211 LEU A CA 1
ATOM 1579 C C . LEU A 1 211 ? 15.703 16.359 -14.703 1 93.5 211 LEU A C 1
ATOM 1581 O O . LEU A 1 211 ? 16.609 17.109 -15.062 1 93.5 211 LEU A O 1
ATOM 1585 N N . PRO A 1 212 ? 14.453 16.438 -15.266 1 94.5 212 PRO A N 1
ATOM 1586 C CA . PRO A 1 212 ? 14.172 17.422 -16.312 1 94.5 212 PRO A CA 1
ATOM 1587 C C . PRO A 1 212 ? 14.422 18.859 -15.867 1 94.5 212 PRO A C 1
ATOM 1589 O O . PRO A 1 212 ? 14.938 19.672 -16.641 1 94.5 212 PRO A O 1
ATOM 1592 N N . MET A 1 213 ? 14.141 19.203 -14.562 1 95.44 213 MET A N 1
ATOM 1593 C CA . MET A 1 213 ? 14.336 20.562 -14.047 1 95.44 213 MET A CA 1
ATOM 1594 C C . MET A 1 213 ? 15.781 20.766 -13.602 1 95.44 213 MET A C 1
ATOM 1596 O O . MET A 1 213 ? 16.172 21.891 -13.266 1 95.44 213 MET A O 1
ATOM 1600 N N . LYS A 1 214 ? 16.578 19.719 -13.547 1 95.62 214 LYS A N 1
ATOM 1601 C CA . LYS A 1 214 ? 18.016 19.734 -13.336 1 95.62 214 LYS A CA 1
ATOM 1602 C C . LYS A 1 214 ? 18.359 20.234 -11.93 1 95.62 214 LYS A C 1
ATOM 1604 O O . LYS A 1 214 ? 19.422 20.812 -11.719 1 95.62 214 LYS A O 1
ATOM 1609 N N . ARG A 1 215 ? 17.438 20.031 -11.023 1 94.5 215 ARG A N 1
ATOM 1610 C CA . ARG A 1 215 ? 17.688 20.359 -9.625 1 94.5 215 ARG A CA 1
ATOM 1611 C C . ARG A 1 215 ? 16.797 19.531 -8.703 1 94.5 215 ARG A C 1
ATOM 1613 O O . ARG A 1 215 ? 15.766 19 -9.141 1 94.5 215 ARG A O 1
ATOM 1620 N N . GLY A 1 216 ? 17.219 19.469 -7.426 1 95.31 216 GLY A N 1
ATOM 1621 C CA . GLY A 1 216 ? 16.344 18.969 -6.383 1 95.31 216 GLY A CA 1
ATOM 1622 C C . GLY A 1 216 ? 15.344 20 -5.898 1 95.31 216 GLY A C 1
ATOM 1623 O O . GLY A 1 216 ? 15.43 21.188 -6.262 1 95.31 216 GLY A O 1
ATOM 1624 N N . GLY A 1 217 ? 14.375 19.516 -5.188 1 96.5 217 GLY A N 1
ATOM 1625 C CA . GLY A 1 217 ? 13.422 20.422 -4.562 1 96.5 217 GLY A CA 1
ATOM 1626 C C . GLY A 1 217 ? 13.789 20.781 -3.135 1 96.5 217 GLY A C 1
ATOM 1627 O O . GLY A 1 217 ? 14.711 20.203 -2.559 1 96.5 217 GLY A O 1
ATOM 1628 N N . HIS A 1 218 ? 13.148 21.812 -2.67 1 97.38 218 HIS A N 1
ATOM 1629 C CA . HIS A 1 218 ? 13.32 22.234 -1.282 1 97.38 218 HIS A CA 1
ATOM 1630 C C . HIS A 1 218 ? 12.047 21.984 -0.476 1 97.38 218 HIS A C 1
ATOM 1632 O O . HIS A 1 218 ? 10.938 22.078 -1.014 1 97.38 218 HIS A O 1
ATOM 1638 N N . PRO A 1 219 ? 12.242 21.703 0.817 1 98.19 219 PRO A N 1
ATOM 1639 C CA . PRO A 1 219 ? 11.086 21.438 1.673 1 98.19 219 PRO A CA 1
ATOM 1640 C C . PRO A 1 219 ? 10.023 22.531 1.587 1 98.19 219 PRO A C 1
ATOM 1642 O O . PRO A 1 219 ? 8.82 22.234 1.606 1 98.19 219 PRO A O 1
ATOM 1645 N N . MET A 1 220 ? 10.438 23.734 1.377 1 98.06 220 MET A N 1
ATOM 1646 C CA . MET A 1 220 ? 9.5 24.859 1.328 1 98.06 220 MET A CA 1
ATOM 1647 C C . MET A 1 220 ? 8.586 24.75 0.115 1 98.06 220 MET A C 1
ATOM 1649 O O . MET A 1 220 ? 7.418 25.125 0.179 1 98.06 220 MET A O 1
ATOM 1653 N N . GLU A 1 221 ? 9.078 24.219 -0.978 1 98 221 GLU A N 1
ATOM 1654 C CA . GLU A 1 221 ? 8.273 24.062 -2.186 1 98 221 GLU A CA 1
ATOM 1655 C C . GLU A 1 221 ? 7.172 23.031 -1.979 1 98 221 GLU A C 1
ATOM 1657 O O . GLU A 1 221 ? 6.066 23.188 -2.498 1 98 221 GLU A O 1
ATOM 1662 N N . VAL A 1 222 ? 7.461 22.031 -1.183 1 98.62 222 VAL A N 1
ATOM 1663 C CA . VAL A 1 222 ? 6.453 21.031 -0.84 1 98.62 222 VAL A CA 1
ATOM 1664 C C . VAL A 1 222 ? 5.457 21.625 0.155 1 98.62 222 VAL A C 1
ATOM 1666 O O . VAL A 1 222 ? 4.246 21.453 0.004 1 98.62 222 VAL A O 1
ATOM 1669 N N . ALA A 1 223 ? 5.938 22.406 1.128 1 98.75 223 ALA A N 1
ATOM 1670 C CA . ALA A 1 223 ? 5.109 23.031 2.152 1 98.75 223 ALA A CA 1
ATOM 1671 C C . ALA A 1 223 ? 4.07 23.953 1.524 1 98.75 223 ALA A C 1
ATOM 1673 O O . ALA A 1 223 ? 2.92 24 1.968 1 98.75 223 ALA A O 1
ATOM 1674 N N . GLN A 1 224 ? 4.457 24.641 0.487 1 98.5 224 GLN A N 1
ATOM 1675 C CA . GLN A 1 224 ? 3.559 25.578 -0.175 1 98.5 224 GLN A CA 1
ATOM 1676 C C . GLN A 1 224 ? 2.41 24.859 -0.866 1 98.5 224 GLN A C 1
ATOM 1678 O O . GLN A 1 224 ? 1.267 25.312 -0.832 1 98.5 224 GLN A O 1
ATOM 1683 N N . ALA A 1 225 ? 2.738 23.75 -1.504 1 98.62 225 ALA A N 1
ATOM 1684 C CA . ALA A 1 225 ? 1.688 22.938 -2.121 1 98.62 225 ALA A CA 1
ATOM 1685 C C . ALA A 1 225 ? 0.726 22.391 -1.07 1 98.62 225 ALA A C 1
ATOM 1687 O O . ALA A 1 225 ? -0.492 22.422 -1.26 1 98.62 225 ALA A O 1
ATOM 1688 N N . ILE A 1 226 ? 1.286 21.922 0.061 1 98.81 226 ILE A N 1
ATOM 1689 C CA . ILE A 1 226 ? 0.47 21.406 1.153 1 98.81 226 ILE A CA 1
ATOM 1690 C C . ILE A 1 226 ? -0.441 22.5 1.686 1 98.81 226 ILE A C 1
ATOM 1692 O O . ILE A 1 226 ? -1.635 22.281 1.899 1 98.81 226 ILE A O 1
ATOM 1696 N N . SER A 1 227 ? 0.11 23.672 1.859 1 98.75 227 SER A N 1
ATOM 1697 C CA . SER A 1 227 ? -0.648 24.812 2.355 1 98.75 227 SER A CA 1
ATOM 1698 C C . SER A 1 227 ? -1.813 25.156 1.432 1 98.75 227 SER A C 1
ATOM 1700 O O . SER A 1 227 ? -2.928 25.406 1.895 1 98.75 227 SER A O 1
ATOM 1702 N N . TRP A 1 228 ? -1.547 25.156 0.138 1 98.38 228 TRP A N 1
ATOM 1703 C CA . TRP A 1 228 ? -2.605 25.438 -0.827 1 98.38 228 TRP A CA 1
ATOM 1704 C C . TRP A 1 228 ? -3.717 24.406 -0.733 1 98.38 228 TRP A C 1
ATOM 1706 O O . TRP A 1 228 ? -4.898 24.75 -0.687 1 98.38 228 TRP A O 1
ATOM 1716 N N . LEU A 1 229 ? -3.355 23.156 -0.625 1 98.62 229 LEU A N 1
ATOM 1717 C CA . LEU A 1 229 ? -4.332 22.078 -0.566 1 98.62 229 LEU A CA 1
ATOM 1718 C C . LEU A 1 229 ? -5.172 22.172 0.705 1 98.62 229 LEU A C 1
ATOM 1720 O O . LEU A 1 229 ? -6.328 21.75 0.72 1 98.62 229 LEU A O 1
ATOM 1724 N N . LEU A 1 230 ? -4.633 22.75 1.806 1 98.5 230 LEU A N 1
ATOM 1725 C CA . LEU A 1 230 ? -5.348 22.875 3.07 1 98.5 230 LEU A CA 1
ATOM 1726 C C . LEU A 1 230 ? -6.258 24.094 3.062 1 98.5 230 LEU A C 1
ATOM 1728 O O . LEU A 1 230 ? -7.148 24.219 3.906 1 98.5 230 LEU A O 1
ATOM 1732 N N . SER A 1 231 ? -6.066 24.984 2.137 1 97.5 231 SER A N 1
ATOM 1733 C CA . SER A 1 231 ? -6.734 26.281 2.16 1 97.5 231 SER A CA 1
ATOM 1734 C C . SER A 1 231 ? -8.078 26.219 1.445 1 97.5 231 SER A C 1
ATOM 1736 O O . SER A 1 231 ? -8.383 25.25 0.757 1 97.5 231 SER A O 1
ATOM 1738 N N . GLU A 1 232 ? -8.828 27.266 1.557 1 95.56 232 GLU A N 1
ATOM 1739 C CA . GLU A 1 232 ? -10.117 27.422 0.889 1 95.56 232 GLU A CA 1
ATOM 1740 C C . GLU A 1 232 ? -9.945 27.641 -0.611 1 95.56 232 GLU A C 1
ATOM 1742 O O . GLU A 1 232 ? -10.883 27.453 -1.386 1 95.56 232 GLU A O 1
ATOM 1747 N N . GLU A 1 233 ? -8.727 28.016 -0.998 1 95.25 233 GLU A N 1
ATOM 1748 C CA . GLU A 1 233 ? -8.461 28.203 -2.42 1 95.25 233 GLU A CA 1
ATOM 1749 C C . GLU A 1 233 ? -8.57 26.891 -3.191 1 95.25 233 GLU A C 1
ATOM 1751 O O . GLU A 1 233 ? -8.805 26.906 -4.402 1 95.25 233 GLU A O 1
ATOM 1756 N N . ALA A 1 234 ? -8.406 25.797 -2.441 1 97 234 ALA A N 1
ATOM 1757 C CA . ALA A 1 234 ? -8.484 24.484 -3.064 1 97 234 ALA A CA 1
ATOM 1758 C C . ALA A 1 234 ? -9.828 23.812 -2.771 1 97 234 ALA A C 1
ATOM 1760 O O . ALA A 1 234 ? -9.906 22.594 -2.674 1 97 234 ALA A O 1
ATOM 1761 N N . SER A 1 235 ? -10.891 24.594 -2.645 1 96.12 235 SER A N 1
ATOM 1762 C CA . SER A 1 235 ? -12.188 24.156 -2.127 1 96.12 235 SER A CA 1
ATOM 1763 C C . SER A 1 235 ? -12.828 23.125 -3.055 1 96.12 235 SER A C 1
ATOM 1765 O O . SER A 1 235 ? -13.719 22.375 -2.641 1 96.12 235 SER A O 1
ATOM 1767 N N . TYR A 1 236 ? -12.383 23.016 -4.309 1 97.12 236 TYR A N 1
ATOM 1768 C CA . TYR A 1 236 ? -12.984 22.078 -5.25 1 97.12 236 TYR A CA 1
ATOM 1769 C C . TYR A 1 236 ? -12.008 20.969 -5.609 1 97.12 236 TYR A C 1
ATOM 1771 O O . TYR A 1 236 ? -12.164 20.312 -6.641 1 97.12 236 TYR A O 1
ATOM 1779 N N . VAL A 1 237 ? -10.922 20.797 -4.82 1 97.56 237 VAL A N 1
ATOM 1780 C CA . VAL A 1 237 ? -9.883 19.812 -5.113 1 97.56 237 VAL A CA 1
ATOM 1781 C C . VAL A 1 237 ? -9.93 18.688 -4.074 1 97.56 237 VAL A C 1
ATOM 1783 O O . VAL A 1 237 ? -9.641 18.922 -2.895 1 97.56 237 VAL A O 1
ATOM 1786 N N . THR A 1 238 ? -10.289 17.516 -4.43 1 98.5 238 THR A N 1
ATOM 1787 C CA . THR A 1 238 ? -10.219 16.328 -3.592 1 98.5 238 THR A CA 1
ATOM 1788 C C . THR A 1 238 ? -9.898 15.086 -4.43 1 98.5 238 THR A C 1
ATOM 1790 O O . THR A 1 238 ? -10.273 15.016 -5.602 1 98.5 238 THR A O 1
ATOM 1793 N N . GLY A 1 239 ? -9.117 14.148 -3.861 1 98.38 239 GLY A N 1
ATOM 1794 C CA . GLY A 1 239 ? -8.758 12.906 -4.527 1 98.38 239 GLY A CA 1
ATOM 1795 C C . GLY A 1 239 ? -7.602 13.062 -5.5 1 98.38 239 GLY A C 1
ATOM 1796 O O . GLY A 1 239 ? -7.383 12.203 -6.355 1 98.38 239 GLY A O 1
ATOM 1797 N N . ASN A 1 240 ? -6.832 14.188 -5.387 1 97.06 240 ASN A N 1
ATOM 1798 C CA . ASN A 1 240 ? -5.82 14.5 -6.395 1 97.06 240 ASN A CA 1
ATOM 1799 C C . ASN A 1 240 ? -4.41 14.273 -5.859 1 97.06 240 ASN A C 1
ATOM 1801 O O . ASN A 1 240 ? -4.215 14.109 -4.656 1 97.06 240 ASN A O 1
ATOM 1805 N N . PHE A 1 241 ? -3.5 14.195 -6.762 1 98.19 241 PHE A N 1
ATOM 1806 C CA . PHE A 1 241 ? -2.076 14.023 -6.5 1 98.19 241 PHE A CA 1
ATOM 1807 C C . PHE A 1 241 ? -1.267 15.133 -7.16 1 98.19 241 PHE A C 1
ATOM 1809 O O . PHE A 1 241 ? -1.386 15.367 -8.367 1 98.19 241 PHE A O 1
ATOM 1816 N N . ILE A 1 242 ? -0.469 15.828 -6.398 1 97.25 242 ILE A N 1
ATOM 1817 C CA . ILE A 1 242 ? 0.445 16.812 -6.961 1 97.25 242 ILE A CA 1
ATOM 1818 C C . ILE A 1 242 ? 1.872 16.281 -6.93 1 97.25 242 ILE A C 1
ATOM 1820 O O . ILE A 1 242 ? 2.449 16.094 -5.859 1 97.25 242 ILE A O 1
ATOM 1824 N N . ASP A 1 243 ? 2.428 16.047 -8.062 1 97.25 243 ASP A N 1
ATOM 1825 C CA . ASP A 1 243 ? 3.811 15.594 -8.156 1 97.25 243 ASP A CA 1
ATOM 1826 C C . ASP A 1 243 ? 4.785 16.766 -8.023 1 97.25 243 ASP A C 1
ATOM 1828 O O . ASP A 1 243 ? 4.723 17.719 -8.797 1 97.25 243 ASP A O 1
ATOM 1832 N N . LEU A 1 244 ? 5.582 16.719 -7.09 1 97.19 244 LEU A N 1
ATOM 1833 C CA . LEU A 1 244 ? 6.684 17.656 -6.898 1 97.19 244 LEU A CA 1
ATOM 1834 C C . LEU A 1 244 ? 8.023 16.938 -7.027 1 97.19 244 LEU A C 1
ATOM 1836 O O . LEU A 1 244 ? 8.734 16.766 -6.035 1 97.19 244 LEU A O 1
ATOM 1840 N N . ALA A 1 245 ? 8.359 16.625 -8.297 1 96.31 245 ALA A N 1
ATOM 1841 C CA . ALA A 1 245 ? 9.469 15.688 -8.516 1 96.31 245 ALA A CA 1
ATOM 1842 C C . ALA A 1 245 ? 10.391 16.188 -9.625 1 96.31 245 ALA A C 1
ATOM 1844 O O . ALA A 1 245 ? 11.047 15.391 -10.297 1 96.31 245 ALA A O 1
ATOM 1845 N N . GLY A 1 246 ? 10.344 17.484 -9.891 1 93.44 246 GLY A N 1
ATOM 1846 C CA . GLY A 1 246 ? 11.258 18.062 -10.859 1 93.44 246 GLY A CA 1
ATOM 1847 C C . GLY A 1 246 ? 11.062 17.531 -12.266 1 93.44 246 GLY A C 1
ATOM 1848 O O . GLY A 1 246 ? 12.016 17.422 -13.031 1 93.44 246 GLY A O 1
ATOM 1849 N N . GLY A 1 247 ? 9.891 17.078 -12.594 1 90.31 247 GLY A N 1
ATOM 1850 C CA . GLY A 1 247 ? 9.562 16.562 -13.914 1 90.31 247 GLY A CA 1
ATOM 1851 C C . GLY A 1 247 ? 9.758 15.062 -14.031 1 90.31 247 GLY A C 1
ATOM 1852 O O . GLY A 1 247 ? 9.5 14.484 -15.086 1 90.31 247 GLY A O 1
ATOM 1853 N N . LYS A 1 248 ? 10.164 14.469 -13.023 1 88.12 248 LYS A N 1
ATOM 1854 C CA . LYS A 1 248 ? 10.383 13.023 -13.031 1 88.12 248 LYS A CA 1
ATOM 1855 C C . LYS A 1 248 ? 9.055 12.273 -13.008 1 88.12 248 LYS A C 1
ATOM 1857 O O . LYS A 1 248 ? 8.109 12.688 -12.336 1 88.12 248 LYS A O 1
ATOM 1862 N N . MET B 1 1 ? 10.836 -26.781 -21.562 1 63.06 1 MET B N 1
ATOM 1863 C CA . MET B 1 1 ? 11.148 -26.188 -20.281 1 63.06 1 MET B CA 1
ATOM 1864 C C . MET B 1 1 ? 10.102 -26.547 -19.234 1 63.06 1 MET B C 1
ATOM 1866 O O . MET B 1 1 ? 8.922 -26.719 -19.547 1 63.06 1 MET B O 1
ATOM 1870 N N . GLU B 1 2 ? 10.5 -27 -17.984 1 90.31 2 GLU B N 1
ATOM 1871 C CA . GLU B 1 2 ? 9.594 -27.391 -16.922 1 90.31 2 GLU B CA 1
ATOM 1872 C C . GLU B 1 2 ? 9.086 -26.188 -16.141 1 90.31 2 GLU B C 1
ATOM 1874 O O . GLU B 1 2 ? 9.875 -25.312 -15.773 1 90.31 2 GLU B O 1
ATOM 1879 N N . PHE B 1 3 ? 7.715 -26.062 -16.156 1 96.88 3 PHE B N 1
ATOM 1880 C CA . PHE B 1 3 ? 7.098 -24.953 -15.438 1 96.88 3 PHE B CA 1
ATOM 1881 C C . PHE B 1 3 ? 6.652 -25.406 -14.047 1 96.88 3 PHE B C 1
ATOM 1883 O O . PHE B 1 3 ? 5.84 -26.328 -13.922 1 96.88 3 PHE B O 1
ATOM 1890 N N . ILE B 1 4 ? 7.23 -24.812 -13.039 1 98.75 4 ILE B N 1
ATOM 1891 C CA . ILE B 1 4 ? 6.867 -25.047 -11.641 1 98.75 4 ILE B CA 1
ATOM 1892 C C . ILE B 1 4 ? 6.32 -23.75 -11.039 1 98.75 4 ILE B C 1
ATOM 1894 O O . ILE B 1 4 ? 7.043 -22.766 -10.906 1 98.75 4 ILE B O 1
ATOM 1898 N N . THR B 1 5 ? 5.035 -23.797 -10.688 1 98.88 5 THR B N 1
ATOM 1899 C CA . THR B 1 5 ? 4.355 -22.578 -10.273 1 98.88 5 THR B CA 1
ATOM 1900 C C . THR B 1 5 ? 3.797 -22.719 -8.859 1 98.88 5 THR B C 1
ATOM 1902 O O . THR B 1 5 ? 3.145 -23.719 -8.539 1 98.88 5 THR B O 1
ATOM 1905 N N . LEU B 1 6 ? 4.176 -21.812 -8 1 98.94 6 LEU B N 1
ATOM 1906 C CA . LEU B 1 6 ? 3.607 -21.703 -6.664 1 98.94 6 LEU B CA 1
ATOM 1907 C C . LEU B 1 6 ? 2.473 -20.672 -6.633 1 98.94 6 LEU B C 1
ATOM 1909 O O . LEU B 1 6 ? 2.625 -19.562 -7.137 1 98.94 6 LEU B O 1
ATOM 1913 N N . ILE B 1 7 ? 1.349 -21.062 -6.129 1 98.94 7 ILE B N 1
ATOM 1914 C CA . ILE B 1 7 ? 0.18 -20.203 -5.977 1 98.94 7 ILE B CA 1
ATOM 1915 C C . ILE B 1 7 ? -0.183 -20.078 -4.496 1 98.94 7 ILE B C 1
ATOM 1917 O O . ILE B 1 7 ? -0.617 -21.062 -3.879 1 98.94 7 ILE B O 1
ATOM 1921 N N . THR B 1 8 ? -0.016 -18.922 -3.926 1 98.81 8 THR B N 1
ATOM 1922 C CA . THR B 1 8 ? -0.475 -18.719 -2.555 1 98.81 8 THR B CA 1
ATOM 1923 C C . THR B 1 8 ? -1.988 -18.531 -2.514 1 98.81 8 THR B C 1
ATOM 1925 O O . THR B 1 8 ? -2.566 -17.906 -3.404 1 98.81 8 THR B O 1
ATOM 1928 N N . GLY B 1 9 ? -2.576 -19.062 -1.45 1 97.5 9 GLY B N 1
ATOM 1929 C CA . GLY B 1 9 ? -4.031 -19.031 -1.423 1 97.5 9 GLY B CA 1
ATOM 1930 C C . GLY B 1 9 ? -4.668 -19.766 -2.582 1 97.5 9 GLY B C 1
ATOM 1931 O O . GLY B 1 9 ? -5.57 -19.25 -3.24 1 97.5 9 GLY B O 1
ATOM 1932 N N . GLY B 1 10 ? -4.195 -20.938 -2.861 1 96.88 10 GLY B N 1
ATOM 1933 C CA . GLY B 1 10 ? -4.598 -21.641 -4.07 1 96.88 10 GLY B CA 1
ATOM 1934 C C . GLY B 1 10 ? -5.746 -22.609 -3.846 1 96.88 10 GLY B C 1
ATOM 1935 O O . GLY B 1 10 ? -6.105 -23.375 -4.746 1 96.88 10 GLY B O 1
ATOM 1936 N N . SER B 1 11 ? -6.391 -22.547 -2.668 1 94.94 11 SER B N 1
ATOM 1937 C CA . SER B 1 11 ? -7.367 -23.578 -2.314 1 94.94 11 SER B CA 1
ATOM 1938 C C . SER B 1 11 ? -8.781 -23.156 -2.699 1 94.94 11 SER B C 1
ATOM 1940 O O . SER B 1 11 ? -9.703 -23.969 -2.701 1 94.94 11 SER B O 1
ATOM 1942 N N . ARG B 1 12 ? -9.016 -21.906 -3.021 1 93.44 12 ARG B N 1
ATOM 1943 C CA . ARG B 1 12 ? -10.359 -21.453 -3.377 1 93.44 12 ARG B CA 1
ATOM 1944 C C . ARG B 1 12 ? -10.297 -20.297 -4.367 1 93.44 12 ARG B C 1
ATOM 1946 O O . ARG B 1 12 ? -9.219 -19.781 -4.676 1 93.44 12 ARG B O 1
ATOM 1953 N N . GLY B 1 13 ? -11.391 -20 -4.938 1 96.12 13 GLY B N 1
ATOM 1954 C CA . GLY B 1 13 ? -11.562 -18.812 -5.758 1 96.12 13 GLY B CA 1
ATOM 1955 C C . GLY B 1 13 ? -10.609 -18.766 -6.938 1 96.12 13 GLY B C 1
ATOM 1956 O O . GLY B 1 13 ? -10.484 -19.734 -7.688 1 96.12 13 GLY B O 1
ATOM 1957 N N . ILE B 1 14 ? -10.031 -17.594 -7.105 1 97.94 14 ILE B N 1
ATOM 1958 C CA . ILE B 1 14 ? -9.125 -17.344 -8.219 1 97.94 14 ILE B CA 1
ATOM 1959 C C . ILE B 1 14 ? -7.918 -18.266 -8.125 1 97.94 14 ILE B C 1
ATOM 1961 O O . ILE B 1 14 ? -7.469 -18.812 -9.133 1 97.94 14 ILE B O 1
ATOM 1965 N N . GLY B 1 15 ? -7.43 -18.5 -6.887 1 98.44 15 GLY B N 1
ATOM 1966 C CA . GLY B 1 15 ? -6.297 -19.391 -6.688 1 98.44 15 GLY B CA 1
ATOM 1967 C C . GLY B 1 15 ? -6.566 -20.812 -7.145 1 98.44 15 GLY B C 1
ATOM 1968 O O . GLY B 1 15 ? -5.754 -21.406 -7.852 1 98.44 15 GLY B O 1
ATOM 1969 N N . ARG B 1 16 ? -7.699 -21.297 -6.785 1 98.06 16 ARG B N 1
ATOM 1970 C CA . ARG B 1 16 ? -8.102 -22.641 -7.184 1 98.06 16 ARG B CA 1
ATOM 1971 C C . ARG B 1 16 ? -8.227 -22.75 -8.703 1 98.06 16 ARG B C 1
ATOM 1973 O O . ARG B 1 16 ? -7.719 -23.688 -9.305 1 98.06 16 ARG B O 1
ATOM 1980 N N . ALA B 1 17 ? -8.898 -21.797 -9.281 1 98.5 17 ALA B N 1
ATOM 1981 C CA . ALA B 1 17 ? -9.07 -21.797 -10.734 1 98.5 17 ALA B CA 1
ATOM 1982 C C . ALA B 1 17 ? -7.723 -21.734 -11.445 1 98.5 17 ALA B C 1
ATOM 1984 O O . ALA B 1 17 ? -7.52 -22.422 -12.453 1 98.5 17 ALA B O 1
ATOM 1985 N N . THR B 1 18 ? -6.836 -20.938 -10.93 1 98.81 18 THR B N 1
ATOM 1986 C CA . THR B 1 18 ? -5.512 -20.781 -11.523 1 98.81 18 THR B CA 1
ATOM 1987 C C . THR B 1 18 ? -4.719 -22.078 -11.422 1 98.81 18 THR B C 1
ATOM 1989 O O . THR B 1 18 ? -4.102 -22.516 -12.398 1 98.81 18 THR B O 1
ATOM 1992 N N . ALA B 1 19 ? -4.773 -22.719 -10.266 1 98.75 19 ALA B N 1
ATOM 1993 C CA . ALA B 1 19 ? -4.059 -23.984 -10.047 1 98.75 19 ALA B CA 1
ATOM 1994 C C . ALA B 1 19 ? -4.504 -25.047 -11.047 1 98.75 19 ALA B C 1
ATOM 1996 O O . ALA B 1 19 ? -3.676 -25.656 -11.719 1 98.75 19 ALA B O 1
ATOM 1997 N N . ARG B 1 20 ? -5.762 -25.188 -11.164 1 98.25 20 ARG B N 1
ATOM 1998 C CA . ARG B 1 20 ? -6.316 -26.188 -12.07 1 98.25 20 ARG B CA 1
ATOM 1999 C C . ARG B 1 20 ? -5.965 -25.875 -13.516 1 98.25 20 ARG B C 1
ATOM 2001 O O . ARG B 1 20 ? -5.57 -26.781 -14.273 1 98.25 20 ARG B O 1
ATOM 2008 N N . TYR B 1 21 ? -6.113 -24.641 -13.859 1 98.5 21 TYR B N 1
ATOM 2009 C CA . TYR B 1 21 ? -5.883 -24.234 -15.242 1 98.5 21 TYR B CA 1
ATOM 2010 C C . TYR B 1 21 ? -4.426 -24.438 -15.633 1 98.5 21 TYR B C 1
ATOM 2012 O O . TYR B 1 21 ? -4.133 -25 -16.703 1 98.5 21 TYR B O 1
ATOM 2020 N N . LEU B 1 22 ? -3.504 -24.031 -14.805 1 98.69 22 LEU B N 1
ATOM 2021 C CA . LEU B 1 22 ? -2.076 -24.141 -15.078 1 98.69 22 LEU B CA 1
ATOM 2022 C C . LEU B 1 22 ? -1.641 -25.609 -15.094 1 98.69 22 LEU B C 1
ATOM 2024 O O . LEU B 1 22 ? -0.79 -26 -15.898 1 98.69 22 LEU B O 1
ATOM 2028 N N . ALA B 1 23 ? -2.215 -26.406 -14.18 1 98.44 23 ALA B N 1
ATOM 2029 C CA . ALA B 1 23 ? -1.917 -27.828 -14.211 1 98.44 23 ALA B CA 1
ATOM 2030 C C . ALA B 1 23 ? -2.303 -28.453 -15.547 1 98.44 23 ALA B C 1
ATOM 2032 O O . ALA B 1 23 ? -1.566 -29.266 -16.094 1 98.44 23 ALA B O 1
ATOM 2033 N N . GLY B 1 24 ? -3.398 -28.031 -16.078 1 97.62 24 GLY B N 1
ATOM 2034 C CA . GLY B 1 24 ? -3.85 -28.5 -17.375 1 97.62 24 GLY B CA 1
ATOM 2035 C C . GLY B 1 24 ? -2.922 -28.109 -18.5 1 97.62 24 GLY B C 1
ATOM 2036 O O . GLY B 1 24 ? -2.904 -28.75 -19.562 1 97.62 24 GLY B O 1
ATOM 2037 N N . LYS B 1 25 ? -2.143 -27.109 -18.266 1 97.31 25 LYS B N 1
ATOM 2038 C CA . LYS B 1 25 ? -1.188 -26.641 -19.266 1 97.31 25 LYS B CA 1
ATOM 2039 C C . LYS B 1 25 ? 0.19 -27.25 -19.047 1 97.31 25 LYS B C 1
ATOM 2041 O O . LYS B 1 25 ? 1.152 -26.891 -19.734 1 97.31 25 LYS B O 1
ATOM 2046 N N . GLY B 1 26 ? 0.261 -28.062 -18.016 1 97.44 26 GLY B N 1
ATOM 2047 C CA . GLY B 1 26 ? 1.481 -28.828 -17.844 1 97.44 26 GLY B CA 1
ATOM 2048 C C . GLY B 1 26 ? 2.365 -28.328 -16.719 1 97.44 26 GLY B C 1
ATOM 2049 O O . GLY B 1 26 ? 3.445 -28.875 -16.484 1 97.44 26 GLY B O 1
ATOM 2050 N N . HIS B 1 27 ? 1.943 -27.328 -15.992 1 98.44 27 HIS B N 1
ATOM 2051 C CA . HIS B 1 27 ? 2.727 -26.859 -14.859 1 98.44 27 HIS B CA 1
ATOM 2052 C C . HIS B 1 27 ? 2.705 -27.859 -13.719 1 98.44 27 HIS B C 1
ATOM 2054 O O . HIS B 1 27 ? 1.672 -28.484 -13.453 1 98.44 27 HIS B O 1
ATOM 2060 N N . LYS B 1 28 ? 3.812 -28.031 -13.047 1 98.75 28 LYS B N 1
ATOM 2061 C CA . LYS B 1 28 ? 3.779 -28.562 -11.688 1 98.75 28 LYS B CA 1
ATOM 2062 C C . LYS B 1 28 ? 3.359 -27.5 -10.688 1 98.75 28 LYS B C 1
ATOM 2064 O O . LYS B 1 28 ? 3.867 -26.375 -10.719 1 98.75 28 LYS B O 1
ATOM 2069 N N . ILE B 1 29 ? 2.439 -27.891 -9.797 1 98.75 29 ILE B N 1
ATOM 2070 C CA . ILE B 1 29 ? 1.776 -26.844 -9.023 1 98.75 29 ILE B CA 1
ATOM 2071 C C . ILE B 1 29 ? 2.062 -27.047 -7.535 1 98.75 29 ILE B C 1
ATOM 2073 O O . ILE B 1 29 ? 1.966 -28.172 -7.027 1 98.75 29 ILE B O 1
ATOM 2077 N N . CYS B 1 30 ? 2.469 -26.031 -6.844 1 98.88 30 CYS B N 1
ATOM 2078 C CA . CYS B 1 30 ? 2.422 -25.969 -5.387 1 98.88 30 CYS B CA 1
ATOM 2079 C C . CYS B 1 30 ? 1.316 -25.031 -4.918 1 98.88 30 CYS B C 1
ATOM 2081 O O . CYS B 1 30 ? 1.302 -23.844 -5.273 1 98.88 30 CYS B O 1
ATOM 2083 N N . ILE B 1 31 ? 0.455 -25.562 -4.109 1 98.44 31 ILE B N 1
ATOM 2084 C CA . ILE B 1 31 ? -0.63 -24.781 -3.521 1 98.44 31 ILE B CA 1
ATOM 2085 C C . ILE B 1 31 ? -0.286 -24.422 -2.076 1 98.44 31 ILE B C 1
ATOM 2087 O O . ILE B 1 31 ? -0.099 -25.312 -1.24 1 98.44 31 ILE B O 1
ATOM 2091 N N . GLY B 1 32 ? -0.11 -23.125 -1.804 1 98.62 32 GLY B N 1
ATOM 2092 C CA . GLY B 1 32 ? -0.095 -22.672 -0.424 1 98.62 32 GLY B CA 1
ATOM 2093 C C . GLY B 1 32 ? -1.481 -22.391 0.131 1 98.62 32 GLY B C 1
ATOM 2094 O O . GLY B 1 32 ? -2.301 -21.75 -0.52 1 98.62 32 GLY B O 1
ATOM 2095 N N . TYR B 1 33 ? -1.78 -22.938 1.273 1 98.12 33 TYR B N 1
ATOM 2096 C CA . TYR B 1 33 ? -3.064 -22.703 1.926 1 98.12 33 TYR B CA 1
ATOM 2097 C C . TYR B 1 33 ? -2.875 -22.406 3.408 1 98.12 33 TYR B C 1
ATOM 2099 O O . TYR B 1 33 ? -1.902 -22.844 4.02 1 98.12 33 TYR B O 1
ATOM 2107 N N . ARG B 1 34 ? -3.838 -21.672 3.967 1 96.5 34 ARG B N 1
ATOM 2108 C CA . ARG B 1 34 ? -3.68 -21.266 5.363 1 96.5 34 ARG B CA 1
ATOM 2109 C C . ARG B 1 34 ? -4.492 -22.172 6.285 1 96.5 34 ARG B C 1
ATOM 2111 O O . ARG B 1 34 ? -3.936 -22.812 7.18 1 96.5 34 ARG B O 1
ATOM 2118 N N . THR B 1 35 ? -5.855 -22.219 6.062 1 94.94 35 THR B N 1
ATOM 2119 C CA . THR B 1 35 ? -6.691 -22.938 7.02 1 94.94 35 THR B CA 1
ATOM 2120 C C . THR B 1 35 ? -7.57 -23.953 6.305 1 94.94 35 THR B C 1
ATOM 2122 O O . THR B 1 35 ? -8.133 -24.844 6.941 1 94.94 35 THR B O 1
ATOM 2125 N N . GLN B 1 36 ? -7.684 -23.875 5.023 1 93.12 36 GLN B N 1
ATOM 2126 C CA . GLN B 1 36 ? -8.625 -24.703 4.285 1 93.12 36 GLN B CA 1
ATOM 2127 C C . GLN B 1 36 ? -7.934 -25.938 3.723 1 93.12 36 GLN B C 1
ATOM 2129 O O . GLN B 1 36 ? -7.863 -26.125 2.504 1 93.12 36 GLN B O 1
ATOM 2134 N N . GLN B 1 37 ? -7.59 -26.844 4.613 1 96.75 37 GLN B N 1
ATOM 2135 C CA . GLN B 1 37 ? -6.836 -28.031 4.219 1 96.75 37 GLN B CA 1
ATOM 2136 C C . GLN B 1 37 ? -7.648 -28.922 3.283 1 96.75 37 GLN B C 1
ATOM 2138 O O . GLN B 1 37 ? -7.148 -29.375 2.25 1 96.75 37 GLN B O 1
ATOM 2143 N N . ASP B 1 38 ? -8.898 -29.125 3.637 1 97.56 38 ASP B N 1
ATOM 2144 C CA . ASP B 1 38 ? -9.75 -30 2.83 1 97.56 38 ASP B CA 1
ATOM 2145 C C . ASP B 1 38 ? -9.898 -29.469 1.411 1 97.56 38 ASP B C 1
ATOM 2147 O O . ASP B 1 38 ? -9.867 -30.234 0.444 1 97.56 38 ASP B O 1
ATOM 2151 N N . SER B 1 39 ? -10.055 -28.156 1.289 1 96.75 39 SER B N 1
ATOM 2152 C CA . SER B 1 39 ? -10.172 -27.531 -0.024 1 96.75 39 SER B CA 1
ATOM 2153 C C . SER B 1 39 ? -8.883 -27.688 -0.825 1 96.75 39 SER B C 1
ATOM 2155 O O . SER B 1 39 ? -8.922 -27.969 -2.023 1 96.75 39 SER B O 1
ATOM 2157 N N . ALA B 1 40 ? -7.77 -27.484 -0.163 1 97.62 40 ALA B N 1
ATOM 2158 C CA . ALA B 1 40 ? -6.477 -27.609 -0.828 1 97.62 40 ALA B CA 1
ATOM 2159 C C . ALA B 1 40 ? -6.27 -29.031 -1.346 1 97.62 40 ALA B C 1
ATOM 2161 O O . ALA B 1 40 ? -5.84 -29.234 -2.484 1 97.62 40 ALA B O 1
ATOM 2162 N N . TYR B 1 41 ? -6.602 -30 -0.555 1 97.75 41 TYR B N 1
ATOM 2163 C CA . TYR B 1 41 ? -6.402 -31.406 -0.933 1 97.75 41 TYR B CA 1
ATOM 2164 C C . TYR B 1 41 ? -7.375 -31.812 -2.033 1 97.75 41 TYR B C 1
ATOM 2166 O O . TYR B 1 41 ? -7.043 -32.625 -2.891 1 97.75 41 TYR B O 1
ATOM 2174 N N . SER B 1 42 ? -8.547 -31.219 -1.982 1 97.75 42 SER B N 1
ATOM 2175 C CA . SER B 1 42 ? -9.492 -31.469 -3.07 1 97.75 42 SER B CA 1
ATOM 2176 C C . SER B 1 42 ? -8.922 -31 -4.406 1 97.75 42 SER B C 1
ATOM 2178 O O . SER B 1 42 ? -9.07 -31.688 -5.422 1 97.75 42 SER B O 1
ATOM 2180 N N . VAL B 1 43 ? -8.297 -29.828 -4.438 1 97.44 43 VAL B N 1
ATOM 2181 C CA . VAL B 1 43 ? -7.668 -29.312 -5.648 1 97.44 43 VAL B CA 1
ATOM 2182 C C . VAL B 1 43 ? -6.551 -30.25 -6.09 1 97.44 43 VAL B C 1
ATOM 2184 O O . VAL B 1 43 ? -6.41 -30.547 -7.281 1 97.44 43 VAL B O 1
ATOM 2187 N N . LEU B 1 44 ? -5.754 -30.797 -5.164 1 97.62 44 LEU B N 1
ATOM 2188 C CA . LEU B 1 44 ? -4.684 -31.734 -5.469 1 97.62 44 LEU B CA 1
ATOM 2189 C C . LEU B 1 44 ? -5.238 -32.969 -6.152 1 97.62 44 LEU B C 1
ATOM 2191 O O . LEU B 1 44 ? -4.699 -33.438 -7.168 1 97.62 44 LEU B O 1
ATOM 2195 N N . GLU B 1 45 ? -6.273 -33.469 -5.547 1 97.62 45 GLU B N 1
ATOM 2196 C CA . GLU B 1 45 ? -6.875 -34.688 -6.082 1 97.62 45 GLU B CA 1
ATOM 2197 C C . GLU B 1 45 ? -7.383 -34.469 -7.504 1 97.62 45 GLU B C 1
ATOM 2199 O O . GLU B 1 45 ? -7.215 -35.312 -8.367 1 97.62 45 GLU B O 1
ATOM 2204 N N . GLU B 1 46 ? -7.973 -33.344 -7.691 1 97.62 46 GLU B N 1
ATOM 2205 C CA . GLU B 1 46 ? -8.477 -33 -9.023 1 97.62 46 GLU B CA 1
ATOM 2206 C C . GLU B 1 46 ? -7.336 -32.938 -10.039 1 97.62 46 GLU B C 1
ATOM 2208 O O . GLU B 1 46 ? -7.445 -33.5 -11.141 1 97.62 46 GLU B O 1
ATOM 2213 N N . ILE B 1 47 ? -6.242 -32.281 -9.719 1 98 47 ILE B N 1
ATOM 2214 C CA . ILE B 1 47 ? -5.098 -32.125 -10.609 1 98 47 ILE B CA 1
ATOM 2215 C C . ILE B 1 47 ? -4.453 -33.469 -10.891 1 98 47 ILE B C 1
ATOM 2217 O O . ILE B 1 47 ? -4.164 -33.781 -12.039 1 98 47 ILE B O 1
ATOM 2221 N N . ARG B 1 48 ? -4.336 -34.281 -9.875 1 97.38 48 ARG B N 1
ATOM 2222 C CA . ARG B 1 48 ? -3.705 -35.594 -10.023 1 97.38 48 ARG B CA 1
ATOM 2223 C C . ARG B 1 48 ? -4.57 -36.5 -10.859 1 97.38 48 ARG B C 1
ATOM 2225 O O . ARG B 1 48 ? -4.055 -37.281 -11.672 1 97.38 48 ARG B O 1
ATOM 2232 N N . ALA B 1 49 ? -5.824 -36.438 -10.648 1 97.62 49 ALA B N 1
ATOM 2233 C CA . ALA B 1 49 ? -6.758 -37.25 -11.414 1 97.62 49 ALA B CA 1
ATOM 2234 C C . ALA B 1 49 ? -6.672 -36.938 -12.906 1 97.62 49 ALA B C 1
ATOM 2236 O O . ALA B 1 49 ? -6.922 -37.812 -13.742 1 97.62 49 ALA B O 1
ATOM 2237 N N . SER B 1 50 ? -6.266 -35.781 -13.211 1 96.69 50 SER B N 1
ATOM 2238 C CA . SER B 1 50 ? -6.148 -35.375 -14.609 1 96.69 50 SER B CA 1
ATOM 2239 C C . SER B 1 50 ? -4.73 -35.562 -15.133 1 96.69 50 SER B C 1
ATOM 2241 O O . SER B 1 50 ? -4.391 -35.094 -16.219 1 96.69 50 SER B O 1
ATOM 2243 N N . GLY B 1 51 ? -3.865 -36.125 -14.344 1 97.25 51 GLY B N 1
ATOM 2244 C CA . GLY B 1 51 ? -2.521 -36.5 -14.766 1 97.25 51 GLY B CA 1
ATOM 2245 C C . GLY B 1 51 ? -1.485 -35.438 -14.422 1 97.25 51 GLY B C 1
ATOM 2246 O O . GLY B 1 51 ? -0.322 -35.562 -14.812 1 97.25 51 GLY B O 1
ATOM 2247 N N . GLY B 1 52 ? -1.956 -34.406 -13.727 1 97.38 52 GLY B N 1
ATOM 2248 C CA . GLY B 1 52 ? -1.03 -33.344 -13.359 1 97.38 52 GLY B CA 1
ATOM 2249 C C . GLY B 1 52 ? -0.265 -33.656 -12.086 1 97.38 52 GLY B C 1
ATOM 2250 O O . GLY B 1 52 ? -0.493 -34.688 -11.438 1 97.38 52 GLY B O 1
ATOM 2251 N N . THR B 1 53 ? 0.668 -32.844 -11.766 1 98.19 53 THR B N 1
ATOM 2252 C CA . THR B 1 53 ? 1.476 -32.906 -10.555 1 98.19 53 THR B CA 1
ATOM 2253 C C . THR B 1 53 ? 1.233 -31.688 -9.672 1 98.19 53 THR B C 1
ATOM 2255 O O . THR B 1 53 ? 1.346 -30.547 -10.133 1 98.19 53 THR B O 1
ATOM 2258 N N . ALA B 1 54 ? 0.889 -31.984 -8.43 1 98.44 54 ALA B N 1
ATOM 2259 C CA . ALA B 1 54 ? 0.649 -30.875 -7.508 1 98.44 54 ALA B CA 1
ATOM 2260 C C . ALA B 1 54 ? 0.926 -31.281 -6.062 1 98.44 54 ALA B C 1
ATOM 2262 O O . ALA B 1 54 ? 0.795 -32.469 -5.711 1 98.44 54 ALA B O 1
ATOM 2263 N N . ILE B 1 55 ? 1.336 -30.344 -5.242 1 98.62 55 ILE B N 1
ATOM 2264 C CA . ILE B 1 55 ? 1.462 -30.516 -3.799 1 98.62 55 ILE B CA 1
ATOM 2265 C C . ILE B 1 55 ? 0.742 -29.375 -3.084 1 98.62 55 ILE B C 1
ATOM 2267 O O . ILE B 1 55 ? 0.421 -28.359 -3.697 1 98.62 55 ILE B O 1
ATOM 2271 N N . ALA B 1 56 ? 0.417 -29.594 -1.827 1 98.56 56 ALA B N 1
ATOM 2272 C CA . ALA B 1 56 ? -0.163 -28.562 -0.972 1 98.56 56 ALA B CA 1
ATOM 2273 C C . ALA B 1 56 ? 0.668 -28.375 0.292 1 98.56 56 ALA B C 1
ATOM 2275 O O . ALA B 1 56 ? 1.107 -29.344 0.911 1 98.56 56 ALA B O 1
ATOM 2276 N N . VAL B 1 57 ? 0.996 -27.125 0.598 1 98.69 57 VAL B N 1
ATOM 2277 C CA . VAL B 1 57 ? 1.774 -26.781 1.784 1 98.69 57 VAL B CA 1
ATOM 2278 C C . VAL B 1 57 ? 1.022 -25.75 2.619 1 98.69 57 VAL B C 1
ATOM 2280 O O . VAL B 1 57 ? 0.572 -24.734 2.094 1 98.69 57 VAL B O 1
ATOM 2283 N N . GLN B 1 58 ? 0.79 -26.016 3.926 1 98.62 58 GLN B N 1
ATOM 2284 C CA . GLN B 1 58 ? 0.174 -25.047 4.824 1 98.62 58 GLN B CA 1
ATOM 2285 C C . GLN B 1 58 ? 1.128 -23.891 5.129 1 98.62 58 GLN B C 1
ATOM 2287 O O . GLN B 1 58 ? 2.309 -24.125 5.41 1 98.62 58 GLN B O 1
ATOM 2292 N N . VAL B 1 59 ? 0.587 -22.703 5.039 1 98.81 59 VAL B N 1
ATOM 2293 C CA . VAL B 1 59 ? 1.444 -21.547 5.242 1 98.81 59 VAL B CA 1
ATOM 2294 C C . VAL B 1 59 ? 0.596 -20.344 5.645 1 98.81 59 VAL B C 1
ATOM 2296 O O . VAL B 1 59 ? -0.479 -20.125 5.082 1 98.81 59 VAL B O 1
ATOM 2299 N N . ASP B 1 60 ? 0.972 -19.688 6.66 1 98.62 60 ASP B N 1
ATOM 2300 C CA . ASP B 1 60 ? 0.618 -18.281 6.871 1 98.62 60 ASP B CA 1
ATOM 2301 C C . ASP B 1 60 ? 1.655 -17.344 6.246 1 98.62 60 ASP B C 1
ATOM 2303 O O . ASP B 1 60 ? 2.762 -17.203 6.77 1 98.62 60 ASP B O 1
ATOM 2307 N N . ILE B 1 61 ? 1.265 -16.688 5.156 1 98.38 61 ILE B N 1
ATOM 2308 C CA . ILE B 1 61 ? 2.271 -15.953 4.391 1 98.38 61 ILE B CA 1
ATOM 2309 C C . ILE B 1 61 ? 2.723 -14.719 5.168 1 98.38 61 ILE B C 1
ATOM 2311 O O . ILE B 1 61 ? 3.705 -14.07 4.801 1 98.38 61 ILE B O 1
ATOM 2315 N N . ALA B 1 62 ? 2.006 -14.383 6.219 1 98.31 62 ALA B N 1
ATOM 2316 C CA . ALA B 1 62 ? 2.457 -13.297 7.086 1 98.31 62 ALA B CA 1
ATOM 2317 C C . ALA B 1 62 ? 3.615 -13.75 7.969 1 98.31 62 ALA B C 1
ATOM 2319 O O . ALA B 1 62 ? 4.266 -12.93 8.617 1 98.31 62 ALA B O 1
ATOM 2320 N N . ASP B 1 63 ? 3.844 -15.039 8.07 1 98.75 63 ASP B N 1
ATOM 2321 C CA . ASP B 1 63 ? 4.922 -15.617 8.875 1 98.75 63 ASP B CA 1
ATOM 2322 C C . ASP B 1 63 ? 6.133 -15.945 8.008 1 98.75 63 ASP B C 1
ATOM 2324 O O . ASP B 1 63 ? 6.098 -16.875 7.207 1 98.75 63 ASP B O 1
ATOM 2328 N N . GLU B 1 64 ? 7.238 -15.266 8.25 1 98.75 64 GLU B N 1
ATOM 2329 C CA . GLU B 1 64 ? 8.422 -15.352 7.402 1 98.75 64 GLU B CA 1
ATOM 2330 C C . GLU B 1 64 ? 8.992 -16.766 7.398 1 98.75 64 GLU B C 1
ATOM 2332 O O . GLU B 1 64 ? 9.375 -17.281 6.348 1 98.75 64 GLU B O 1
ATOM 2337 N N . GLU B 1 65 ? 9.07 -17.328 8.531 1 98.75 65 GLU B N 1
ATOM 2338 C CA . GLU B 1 65 ? 9.641 -18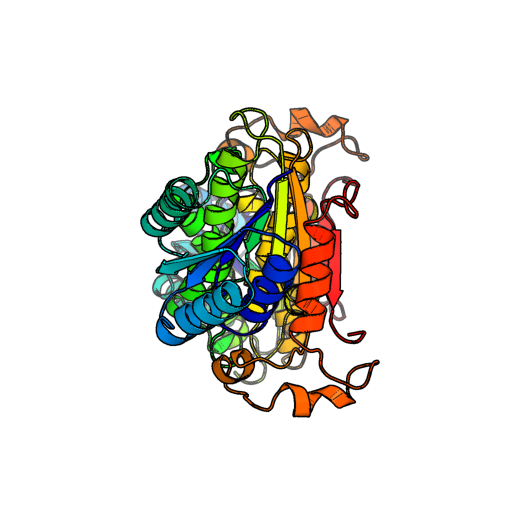.672 8.625 1 98.75 65 GLU B CA 1
ATOM 2339 C C . GLU B 1 65 ? 8.789 -19.688 7.863 1 98.75 65 GLU B C 1
ATOM 2341 O O . GLU B 1 65 ? 9.32 -20.609 7.234 1 98.75 65 GLU B O 1
ATOM 2346 N N . GLN B 1 66 ? 7.496 -19.531 7.93 1 98.88 66 GLN B N 1
ATOM 2347 C CA . GLN B 1 66 ? 6.609 -20.438 7.199 1 98.88 66 GLN B CA 1
ATOM 2348 C C . GLN B 1 66 ? 6.734 -20.234 5.695 1 98.88 66 GLN B C 1
ATOM 2350 O O . GLN B 1 66 ? 6.637 -21.188 4.918 1 98.88 66 GLN B O 1
ATOM 2355 N N . VAL B 1 67 ? 6.957 -18.969 5.262 1 98.88 67 VAL B N 1
ATOM 2356 C CA . VAL B 1 67 ? 7.168 -18.688 3.846 1 98.88 67 VAL B CA 1
ATOM 2357 C C . VAL B 1 67 ? 8.445 -19.359 3.363 1 98.88 67 VAL B C 1
ATOM 2359 O O . VAL B 1 67 ? 8.461 -19.984 2.303 1 98.88 67 VAL B O 1
ATOM 2362 N N . ILE B 1 68 ? 9.492 -19.25 4.156 1 98.88 68 ILE B N 1
ATOM 2363 C CA . ILE B 1 68 ? 10.75 -19.875 3.799 1 98.88 68 ILE B CA 1
ATOM 2364 C C . ILE B 1 68 ? 10.547 -21.391 3.666 1 98.88 68 ILE B C 1
ATOM 2366 O O . ILE B 1 68 ? 11.016 -22 2.703 1 98.88 68 ILE B O 1
ATOM 2370 N N . GLU B 1 69 ? 9.773 -21.953 4.59 1 98.81 69 GLU B N 1
ATOM 2371 C CA . GLU B 1 69 ? 9.508 -23.391 4.566 1 98.81 69 GLU B CA 1
ATOM 2372 C C . GLU B 1 69 ? 8.664 -23.766 3.357 1 98.81 69 GLU B C 1
ATOM 2374 O O . GLU B 1 69 ? 8.875 -24.828 2.758 1 98.81 69 GLU B O 1
ATOM 2379 N N . LEU B 1 70 ? 7.734 -22.984 3.008 1 98.88 70 LEU B N 1
ATOM 2380 C CA . LEU B 1 70 ? 6.914 -23.188 1.82 1 98.88 70 LEU B CA 1
ATOM 2381 C C . LEU B 1 70 ? 7.785 -23.344 0.579 1 98.88 70 LEU B C 1
ATOM 2383 O O . LEU B 1 70 ? 7.605 -24.297 -0.188 1 98.88 70 LEU B O 1
ATOM 2387 N N . PHE B 1 71 ? 8.758 -22.5 0.369 1 98.88 71 PHE B N 1
ATOM 2388 C CA . PHE B 1 71 ? 9.602 -22.531 -0.819 1 98.88 71 PHE B CA 1
ATOM 2389 C C . PHE B 1 71 ? 10.602 -23.672 -0.753 1 98.88 71 PHE B C 1
ATOM 2391 O O . PHE B 1 71 ? 10.922 -24.281 -1.776 1 98.88 71 PHE B O 1
ATOM 2398 N N . ARG B 1 72 ? 11.062 -23.969 0.473 1 98.69 72 ARG B N 1
ATOM 2399 C CA . ARG B 1 72 ? 11.945 -25.109 0.642 1 98.69 72 ARG B CA 1
ATOM 2400 C C . ARG B 1 72 ? 11.25 -26.406 0.232 1 98.69 72 ARG B C 1
ATOM 2402 O O . ARG B 1 72 ? 11.836 -27.234 -0.462 1 98.69 72 ARG B O 1
ATOM 2409 N N . GLN B 1 73 ? 10.023 -26.594 0.623 1 98.75 73 GLN B N 1
ATOM 2410 C CA . GLN B 1 73 ? 9.258 -27.781 0.265 1 98.75 73 GLN B CA 1
ATOM 2411 C C . GLN B 1 73 ? 8.992 -27.828 -1.236 1 98.75 73 GLN B C 1
ATOM 2413 O O . GLN B 1 73 ? 9.039 -28.906 -1.843 1 98.75 73 GLN B O 1
ATOM 2418 N N . THR B 1 74 ? 8.711 -26.703 -1.792 1 98.69 74 THR B N 1
ATOM 2419 C CA . THR B 1 74 ? 8.508 -26.641 -3.236 1 98.69 74 THR B CA 1
ATOM 2420 C C . THR B 1 74 ? 9.758 -27.109 -3.975 1 98.69 74 THR B C 1
ATOM 2422 O O . THR B 1 74 ? 9.664 -27.953 -4.883 1 98.69 74 THR B O 1
ATOM 2425 N N . ASP B 1 75 ? 10.953 -26.656 -3.527 1 98.19 75 ASP B N 1
ATOM 2426 C CA . ASP B 1 75 ? 12.227 -27.094 -4.102 1 98.19 75 ASP B CA 1
ATOM 2427 C C . ASP B 1 75 ? 12.375 -28.609 -4.031 1 98.19 75 ASP B C 1
ATOM 2429 O O . ASP B 1 75 ? 12.711 -29.25 -5.031 1 98.19 75 ASP B O 1
ATOM 2433 N N . LYS B 1 76 ? 12.125 -29.047 -2.873 1 98.44 76 LYS B N 1
ATOM 2434 C CA . LYS B 1 76 ? 12.383 -30.469 -2.584 1 98.44 76 LYS B CA 1
ATOM 2435 C C . LYS B 1 76 ? 11.445 -31.359 -3.375 1 98.44 76 LYS B C 1
ATOM 2437 O O . LYS B 1 76 ? 11.859 -32.406 -3.895 1 98.44 76 LYS B O 1
ATOM 2442 N N . MET B 1 77 ? 10.227 -30.953 -3.549 1 98.38 77 MET B N 1
ATOM 2443 C CA . MET B 1 77 ? 9.203 -31.891 -4.031 1 98.38 77 MET B CA 1
ATOM 2444 C C . MET B 1 77 ? 8.953 -31.688 -5.523 1 98.38 77 MET B C 1
ATOM 2446 O O . MET B 1 77 ? 8.531 -32.625 -6.215 1 98.38 77 MET B O 1
ATOM 2450 N N . LEU B 1 78 ? 9.172 -30.5 -6.035 1 98.25 78 LEU B N 1
ATOM 2451 C CA . LEU B 1 78 ? 8.789 -30.234 -7.418 1 98.25 78 LEU B CA 1
ATOM 2452 C C . LEU B 1 78 ? 10.008 -29.828 -8.242 1 98.25 78 LEU B C 1
ATOM 2454 O O . LEU B 1 78 ? 10.07 -30.109 -9.438 1 98.25 78 LEU B O 1
ATOM 2458 N N . GLY B 1 79 ? 10.938 -29.109 -7.621 1 98 79 GLY B N 1
ATOM 2459 C CA . GLY B 1 79 ? 12.094 -28.562 -8.32 1 98 79 GLY B CA 1
ATOM 2460 C C . GLY B 1 79 ? 12.172 -27.062 -8.258 1 98 79 GLY B C 1
ATOM 2461 O O . GLY B 1 79 ? 11.469 -26.422 -7.465 1 98 79 GLY B O 1
ATOM 2462 N N . ARG B 1 80 ? 13 -26.531 -9.055 1 97.94 80 ARG B N 1
ATOM 2463 C CA . ARG B 1 80 ? 13.305 -25.109 -8.984 1 97.94 80 ARG B CA 1
ATOM 2464 C C . ARG B 1 80 ? 12.148 -24.266 -9.539 1 97.94 80 ARG B C 1
ATOM 2466 O O . ARG B 1 80 ? 11.742 -24.453 -10.688 1 97.94 80 ARG B O 1
ATOM 2473 N N . LEU B 1 81 ? 11.719 -23.344 -8.797 1 98.5 81 LEU B N 1
ATOM 2474 C CA . LEU B 1 81 ? 10.547 -22.531 -9.102 1 98.5 81 LEU B CA 1
ATOM 2475 C C . LEU B 1 81 ? 10.781 -21.672 -10.344 1 98.5 81 LEU B C 1
ATOM 2477 O O . LEU B 1 81 ? 11.859 -21.094 -10.508 1 98.5 81 LEU B O 1
ATOM 2481 N N . THR B 1 82 ? 9.68 -21.562 -11.219 1 98.5 82 THR B N 1
ATOM 2482 C CA . THR B 1 82 ? 9.758 -20.719 -12.406 1 98.5 82 THR B CA 1
ATOM 2483 C C . THR B 1 82 ? 8.586 -19.75 -12.453 1 98.5 82 THR B C 1
ATOM 2485 O O . THR B 1 82 ? 8.57 -18.828 -13.281 1 98.5 82 THR B O 1
ATOM 2488 N N . GLY B 1 83 ? 7.578 -19.906 -11.594 1 98.81 83 GLY B N 1
ATOM 2489 C CA . GLY B 1 83 ? 6.422 -19.031 -11.547 1 98.81 83 GLY B CA 1
ATOM 2490 C C . GLY B 1 83 ? 5.867 -18.844 -10.148 1 98.81 83 GLY B C 1
ATOM 2491 O O . GLY B 1 83 ? 5.828 -19.797 -9.359 1 98.81 83 GLY B O 1
ATOM 2492 N N . LEU B 1 84 ? 5.539 -17.625 -9.82 1 98.94 84 LEU B N 1
ATOM 2493 C CA . LEU B 1 84 ? 4.855 -17.297 -8.57 1 98.94 84 LEU B CA 1
ATOM 2494 C C . LEU B 1 84 ? 3.566 -16.531 -8.844 1 98.94 84 LEU B C 1
ATOM 2496 O O . LEU B 1 84 ? 3.562 -15.57 -9.617 1 98.94 84 LEU B O 1
ATOM 2500 N N . VAL B 1 85 ? 2.494 -16.984 -8.297 1 98.94 85 VAL B N 1
ATOM 2501 C CA . VAL B 1 85 ? 1.246 -16.234 -8.258 1 98.94 85 VAL B CA 1
ATOM 2502 C C . VAL B 1 85 ? 0.955 -15.797 -6.82 1 98.94 85 VAL B C 1
ATOM 2504 O O . VAL B 1 85 ? 0.509 -16.609 -6 1 98.94 85 VAL B O 1
ATOM 2507 N N . ASN B 1 86 ? 1.23 -14.547 -6.543 1 98.88 86 ASN B N 1
ATOM 2508 C CA . ASN B 1 86 ? 0.816 -13.945 -5.277 1 98.88 86 ASN B CA 1
ATOM 2509 C C . ASN B 1 86 ? -0.685 -13.672 -5.25 1 98.88 86 ASN B C 1
ATOM 2511 O O . ASN B 1 86 ? -1.134 -12.609 -5.684 1 98.88 86 ASN B O 1
ATOM 2515 N N . ASN B 1 87 ? -1.386 -14.602 -4.66 1 98.75 87 ASN B N 1
ATOM 2516 C CA . ASN B 1 87 ? -2.842 -14.57 -4.738 1 98.75 87 ASN B CA 1
ATOM 2517 C C . ASN B 1 87 ? -3.477 -14.484 -3.354 1 98.75 87 ASN B C 1
ATOM 2519 O O . ASN B 1 87 ? -4.566 -13.93 -3.199 1 98.75 87 ASN B O 1
ATOM 2523 N N . ALA B 1 88 ? -2.781 -15.047 -2.334 1 98 88 ALA B N 1
ATOM 2524 C CA . ALA B 1 88 ? -3.332 -15.047 -0.982 1 98 88 ALA B CA 1
ATOM 2525 C C . ALA B 1 88 ? -3.635 -13.625 -0.509 1 98 88 ALA B C 1
ATOM 2527 O O . ALA B 1 88 ? -2.816 -12.719 -0.681 1 98 88 ALA B O 1
ATOM 2528 N N . ALA B 1 89 ? -4.809 -13.453 0.004 1 96.88 89 ALA B N 1
ATOM 2529 C CA . ALA B 1 89 ? -5.188 -12.148 0.545 1 96.88 89 ALA B CA 1
ATOM 2530 C C . ALA B 1 89 ? -6.281 -12.289 1.601 1 96.88 89 ALA B C 1
ATOM 2532 O O . ALA B 1 89 ? -7.062 -13.242 1.571 1 96.88 89 ALA B O 1
ATOM 2533 N N . MET B 1 90 ? -6.281 -11.328 2.48 1 95.38 90 MET B N 1
ATOM 2534 C CA . MET B 1 90 ? -7.297 -11.211 3.521 1 95.38 90 MET B CA 1
ATOM 2535 C C . MET B 1 90 ? -8.227 -10.039 3.246 1 95.38 90 MET B C 1
ATOM 2537 O O . MET B 1 90 ? -7.777 -8.969 2.834 1 95.38 90 MET B O 1
ATOM 2541 N N . LEU B 1 91 ? -9.492 -10.312 3.293 1 95.81 91 LEU B N 1
ATOM 2542 C CA . LEU B 1 91 ? -10.555 -9.32 3.283 1 95.81 91 LEU B CA 1
ATOM 2543 C C . LEU B 1 91 ? -11.383 -9.398 4.562 1 95.81 91 LEU B C 1
ATOM 2545 O O . LEU B 1 91 ? -11.758 -10.484 5 1 95.81 91 LEU B O 1
ATOM 2549 N N . LYS B 1 92 ? -11.602 -8.305 5.207 1 96.56 92 LYS B N 1
ATOM 2550 C CA . LYS B 1 92 ? -12.406 -8.242 6.422 1 96.56 92 LYS B CA 1
ATOM 2551 C C . LYS B 1 92 ? -13.75 -7.57 6.156 1 96.56 92 LYS B C 1
ATOM 2553 O O . LYS B 1 92 ? -13.938 -6.949 5.105 1 96.56 92 LYS B O 1
ATOM 2558 N N . PRO B 1 93 ? -14.688 -7.719 7.055 1 96.06 93 PRO B N 1
ATOM 2559 C CA . PRO B 1 93 ? -16.016 -7.125 6.836 1 96.06 93 PRO B CA 1
ATOM 2560 C C . PRO B 1 93 ? -15.938 -5.633 6.52 1 96.06 93 PRO B C 1
ATOM 2562 O O . PRO B 1 93 ? -15.062 -4.934 7.023 1 96.06 93 PRO B O 1
ATOM 2565 N N . GLN B 1 94 ? -16.875 -5.262 5.719 1 96.31 94 GLN B N 1
ATOM 2566 C CA . GLN B 1 94 ? -16.953 -3.867 5.301 1 96.31 94 GLN B CA 1
ATOM 2567 C C . GLN B 1 94 ? -16.875 -2.93 6.504 1 96.31 94 GLN B C 1
ATOM 2569 O O . GLN B 1 94 ? -17.453 -3.219 7.555 1 96.31 94 GLN B O 1
ATOM 2574 N N . ALA B 1 95 ? -16.188 -1.813 6.32 1 97.31 95 ALA B N 1
ATOM 2575 C CA . ALA B 1 95 ? -16.016 -0.801 7.359 1 97.31 95 ALA B CA 1
ATOM 2576 C C . ALA B 1 95 ? -15.664 0.554 6.75 1 97.31 95 ALA B C 1
ATOM 2578 O O . ALA B 1 95 ? -15.062 0.621 5.676 1 97.31 95 ALA B O 1
ATOM 2579 N N . THR B 1 96 ? -16.109 1.578 7.426 1 97.25 96 THR B N 1
ATOM 2580 C CA . THR B 1 96 ? -15.617 2.906 7.082 1 97.25 96 THR B CA 1
ATOM 2581 C C . THR B 1 96 ? -14.305 3.201 7.797 1 97.25 96 THR B C 1
ATOM 2583 O O . THR B 1 96 ? -13.883 2.441 8.672 1 97.25 96 THR B O 1
ATOM 2586 N N . ILE B 1 97 ? -13.633 4.312 7.402 1 98.25 97 ILE B N 1
ATOM 2587 C CA . ILE B 1 97 ? -12.352 4.703 7.984 1 98.25 97 ILE B CA 1
ATOM 2588 C C . ILE B 1 97 ? -12.477 4.777 9.508 1 98.25 97 ILE B C 1
ATOM 2590 O O . ILE B 1 97 ? -11.539 4.445 10.227 1 98.25 97 ILE B O 1
ATOM 2594 N N . GLU B 1 98 ? -13.633 5.113 10.031 1 98.06 98 GLU B N 1
ATOM 2595 C CA . GLU B 1 98 ? -13.805 5.359 11.461 1 98.06 98 GLU B CA 1
ATOM 2596 C C . GLU B 1 98 ? -13.867 4.051 12.242 1 98.06 98 GLU B C 1
ATOM 2598 O O . GLU B 1 98 ? -13.719 4.043 13.469 1 98.06 98 GLU B O 1
ATOM 2603 N N . GLN B 1 99 ? -14.047 2.951 11.516 1 97.69 99 GLN B N 1
ATOM 2604 C CA . GLN B 1 99 ? -14.211 1.656 12.164 1 97.69 99 GLN B CA 1
ATOM 2605 C C . GLN B 1 99 ? -12.922 0.841 12.102 1 97.69 99 GLN B C 1
ATOM 2607 O O . GLN B 1 99 ? -12.844 -0.253 12.664 1 97.69 99 GLN B O 1
ATOM 2612 N N . LEU B 1 100 ? -11.969 1.38 11.477 1 98.19 100 LEU B N 1
ATOM 2613 C CA . LEU B 1 100 ? -10.703 0.666 11.336 1 98.19 100 LEU B CA 1
ATOM 2614 C C . LEU B 1 100 ? -9.828 0.851 12.57 1 98.19 100 LEU B C 1
ATOM 2616 O O . LEU B 1 100 ? -9.727 1.96 13.102 1 98.19 100 LEU B O 1
ATOM 2620 N N . ASP B 1 101 ? -9.266 -0.27 13.086 1 98.31 101 ASP B N 1
ATOM 2621 C CA . ASP B 1 101 ? -8.32 -0.182 14.188 1 98.31 101 ASP B CA 1
ATOM 2622 C C . ASP B 1 101 ? -6.969 -0.779 13.797 1 98.31 101 ASP B C 1
ATOM 2624 O O . ASP B 1 101 ? -6.816 -1.318 12.695 1 98.31 101 ASP B O 1
ATOM 2628 N N . ALA B 1 102 ? -6.012 -0.63 14.672 1 98.38 102 ALA B N 1
ATOM 2629 C CA . ALA B 1 102 ? -4.641 -1.045 14.383 1 98.38 102 ALA B CA 1
ATOM 2630 C C . ALA B 1 102 ? -4.562 -2.551 14.156 1 98.38 102 ALA B C 1
ATOM 2632 O O . ALA B 1 102 ? -3.799 -3.018 13.305 1 98.38 102 ALA B O 1
ATOM 2633 N N . VAL B 1 103 ? -5.301 -3.244 14.938 1 98.31 103 VAL B N 1
ATOM 2634 C CA . VAL B 1 103 ? -5.258 -4.699 14.82 1 98.31 103 VAL B CA 1
ATOM 2635 C C . VAL B 1 103 ? -5.688 -5.125 13.422 1 98.31 103 VAL B C 1
ATOM 2637 O O . VAL B 1 103 ? -4.984 -5.883 12.75 1 98.31 103 VAL B O 1
ATOM 2640 N N . ARG B 1 104 ? -6.828 -4.645 12.961 1 98.19 104 ARG B N 1
ATOM 2641 C CA . ARG B 1 104 ? -7.336 -4.953 11.633 1 98.19 104 ARG B CA 1
ATOM 2642 C C . ARG B 1 104 ? -6.336 -4.535 10.555 1 98.19 104 ARG B C 1
ATOM 2644 O O . ARG B 1 104 ? -6.016 -5.32 9.664 1 98.19 104 ARG B O 1
ATOM 2651 N N . LEU B 1 105 ? -5.875 -3.312 10.656 1 98.75 105 LEU B N 1
ATOM 2652 C CA . LEU B 1 105 ? -4.973 -2.764 9.648 1 98.75 105 LEU B CA 1
ATOM 2653 C C . LEU B 1 105 ? -3.688 -3.582 9.57 1 98.75 105 LEU B C 1
ATOM 2655 O O . LEU B 1 105 ? -3.252 -3.949 8.477 1 98.75 105 LEU B O 1
ATOM 2659 N N . ASN B 1 106 ? -3.117 -3.855 10.664 1 98.5 106 ASN B N 1
ATOM 2660 C CA . ASN B 1 106 ? -1.879 -4.625 10.68 1 98.5 106 ASN B CA 1
ATOM 2661 C C . ASN B 1 106 ? -2.086 -6.027 10.117 1 98.5 106 ASN B C 1
ATOM 2663 O O . ASN B 1 106 ? -1.225 -6.547 9.406 1 98.5 106 ASN B O 1
ATOM 2667 N N . ASP B 1 107 ? -3.221 -6.648 10.453 1 98.06 107 ASP B N 1
ATOM 2668 C CA . ASP B 1 107 ? -3.531 -7.965 9.914 1 98.06 107 ASP B CA 1
ATOM 2669 C C . ASP B 1 107 ? -3.598 -7.93 8.391 1 98.06 107 ASP B C 1
ATOM 2671 O O . ASP B 1 107 ? -3.016 -8.781 7.715 1 98.06 107 ASP B O 1
ATOM 2675 N N . ILE B 1 108 ? -4.293 -6.949 7.867 1 98.5 108 ILE B N 1
ATOM 2676 C CA . ILE B 1 108 ? -4.508 -6.816 6.43 1 98.5 108 ILE B CA 1
ATOM 2677 C C . ILE B 1 108 ? -3.168 -6.625 5.723 1 98.5 108 ILE B C 1
ATOM 2679 O O . ILE B 1 108 ? -2.855 -7.336 4.766 1 98.5 108 ILE B O 1
ATOM 2683 N N . PHE B 1 109 ? -2.318 -5.781 6.191 1 98.75 109 PHE B N 1
ATOM 2684 C CA . PHE B 1 109 ? -1.073 -5.469 5.496 1 98.75 109 PHE B CA 1
ATOM 2685 C C . PHE B 1 109 ? -0.05 -6.582 5.695 1 98.75 109 PHE B C 1
ATOM 2687 O O . PHE B 1 109 ? 0.754 -6.859 4.805 1 98.75 109 PHE B O 1
ATOM 2694 N N . ALA B 1 110 ? -0.08 -7.223 6.859 1 98.5 110 ALA B N 1
ATOM 2695 C CA . ALA B 1 110 ? 0.822 -8.344 7.09 1 98.5 110 ALA B CA 1
ATOM 2696 C C . ALA B 1 110 ? 0.596 -9.453 6.062 1 98.5 110 ALA B C 1
ATOM 2698 O O . ALA B 1 110 ? 1.552 -9.984 5.492 1 98.5 110 ALA B O 1
ATOM 2699 N N . THR B 1 111 ? -0.635 -9.719 5.805 1 98.38 111 THR B N 1
ATOM 2700 C CA . THR B 1 111 ? -0.958 -10.805 4.887 1 98.38 111 THR B CA 1
ATOM 2701 C C . THR B 1 111 ? -0.885 -10.328 3.438 1 98.38 111 THR B C 1
ATOM 2703 O O . THR B 1 111 ? -0.122 -10.875 2.637 1 98.38 111 THR B O 1
ATOM 2706 N N . ASN B 1 112 ? -1.592 -9.25 3.092 1 98.69 112 ASN B N 1
ATOM 2707 C CA . ASN B 1 112 ? -1.791 -8.859 1.702 1 98.69 112 ASN B CA 1
ATOM 2708 C C . ASN B 1 112 ? -0.519 -8.266 1.1 1 98.69 112 ASN B C 1
ATOM 2710 O O . ASN B 1 112 ? -0.299 -8.359 -0.11 1 98.69 112 ASN B O 1
ATOM 2714 N N . THR B 1 113 ? 0.26 -7.633 1.941 1 98.5 113 THR B N 1
ATOM 2715 C CA . THR B 1 113 ? 1.396 -6.891 1.41 1 98.5 113 THR B CA 1
ATOM 2716 C C . THR B 1 113 ? 2.713 -7.527 1.849 1 98.5 113 THR B C 1
ATOM 2718 O O . THR B 1 113 ? 3.473 -8.031 1.018 1 98.5 113 THR B O 1
ATOM 2721 N N . VAL B 1 114 ? 2.93 -7.625 3.125 1 98.69 114 VAL B N 1
ATOM 2722 C CA . VAL B 1 114 ? 4.191 -8.156 3.629 1 98.69 114 VAL B CA 1
ATOM 2723 C C . VAL B 1 114 ? 4.371 -9.602 3.148 1 98.69 114 VAL B C 1
ATOM 2725 O O . VAL B 1 114 ? 5.449 -9.969 2.676 1 98.69 114 VAL B O 1
ATOM 2728 N N . GLY B 1 115 ? 3.316 -10.375 3.281 1 98.81 115 GLY B N 1
ATOM 2729 C CA . GLY B 1 115 ? 3.369 -11.742 2.801 1 98.81 115 GLY B CA 1
ATOM 2730 C C . GLY B 1 115 ? 3.756 -11.852 1.338 1 98.81 115 GLY B C 1
ATOM 2731 O O . GLY B 1 115 ? 4.551 -12.719 0.961 1 98.81 115 GLY B O 1
ATOM 2732 N N . SER B 1 116 ? 3.225 -10.977 0.481 1 98.81 116 SER B N 1
ATOM 2733 C CA . SER B 1 116 ? 3.529 -10.969 -0.946 1 98.81 116 SER B CA 1
ATOM 2734 C C . SER B 1 116 ? 4.988 -10.602 -1.199 1 98.81 116 SER B C 1
ATOM 2736 O O . SER B 1 116 ? 5.621 -11.141 -2.111 1 98.81 116 SER B O 1
ATOM 2738 N N . PHE B 1 117 ? 5.527 -9.68 -0.416 1 98.88 117 PHE B N 1
ATOM 2739 C CA . PHE B 1 117 ? 6.938 -9.32 -0.493 1 98.88 117 PHE B CA 1
ATOM 2740 C C . PHE B 1 117 ? 7.816 -10.531 -0.195 1 98.88 117 PHE B C 1
ATOM 2742 O O . PHE B 1 117 ? 8.781 -10.797 -0.918 1 98.88 117 PHE B O 1
ATOM 2749 N N . LEU B 1 118 ? 7.488 -11.188 0.894 1 98.88 118 LEU B N 1
ATOM 2750 C CA . LEU B 1 118 ? 8.297 -12.32 1.33 1 98.88 118 LEU B CA 1
ATOM 2751 C C . LEU B 1 118 ? 8.281 -13.43 0.288 1 98.88 118 LEU B C 1
ATOM 2753 O O . LEU B 1 118 ? 9.32 -14.039 0.009 1 98.88 118 LEU B O 1
ATOM 2757 N N . CYS B 1 119 ? 7.141 -13.656 -0.288 1 98.94 119 CYS B N 1
ATOM 2758 C CA . CYS B 1 119 ? 7.043 -14.672 -1.33 1 98.94 119 CYS B CA 1
ATOM 2759 C C . CYS B 1 119 ? 7.828 -14.258 -2.568 1 98.94 119 CYS B C 1
ATOM 2761 O O . CYS B 1 119 ? 8.539 -15.07 -3.16 1 98.94 119 CYS B O 1
ATOM 2763 N N . ALA B 1 120 ? 7.695 -13.016 -2.945 1 98.94 120 ALA B N 1
ATOM 2764 C CA . ALA B 1 120 ? 8.445 -12.516 -4.094 1 98.94 120 ALA B CA 1
ATOM 2765 C C . ALA B 1 120 ? 9.953 -12.625 -3.854 1 98.94 120 ALA B C 1
ATOM 2767 O O . ALA B 1 120 ? 10.703 -12.992 -4.758 1 98.94 120 ALA B O 1
ATOM 2768 N N . ARG B 1 121 ? 10.352 -12.273 -2.645 1 98.88 121 ARG B N 1
ATOM 2769 C CA . ARG B 1 121 ? 11.758 -12.383 -2.268 1 98.88 121 ARG B CA 1
ATOM 2770 C C . ARG B 1 121 ? 12.281 -13.797 -2.52 1 98.88 121 ARG B C 1
ATOM 2772 O O . ARG B 1 121 ? 13.312 -13.969 -3.174 1 98.88 121 ARG B O 1
ATOM 2779 N N . GLU B 1 122 ? 11.562 -14.766 -2.041 1 98.88 122 GLU B N 1
ATOM 2780 C CA . GLU B 1 122 ? 12 -16.156 -2.156 1 98.88 122 GLU B CA 1
ATOM 2781 C C . GLU B 1 122 ? 11.945 -16.625 -3.604 1 98.88 122 GLU B C 1
ATOM 2783 O O . GLU B 1 122 ? 12.789 -17.422 -4.035 1 98.88 122 GLU B O 1
ATOM 2788 N N . ALA B 1 123 ? 10.961 -16.172 -4.34 1 98.94 123 ALA B N 1
ATOM 2789 C CA . ALA B 1 123 ? 10.859 -16.516 -5.754 1 98.94 123 ALA B CA 1
ATOM 2790 C C . ALA B 1 123 ? 12.055 -15.992 -6.539 1 98.94 123 ALA B C 1
ATOM 2792 O O . ALA B 1 123 ? 12.633 -16.703 -7.363 1 98.94 123 ALA B O 1
ATOM 2793 N N . VAL B 1 124 ? 12.445 -14.742 -6.277 1 98.88 124 VAL B N 1
ATOM 2794 C CA . VAL B 1 124 ? 13.57 -14.117 -6.977 1 98.88 124 VAL B CA 1
ATOM 2795 C C . VAL B 1 124 ? 14.852 -14.906 -6.699 1 98.88 124 VAL B C 1
ATOM 2797 O O . VAL B 1 124 ? 15.641 -15.148 -7.609 1 98.88 124 VAL B O 1
ATOM 2800 N N . LYS B 1 125 ? 15.008 -15.375 -5.48 1 98.69 125 LYS B N 1
ATOM 2801 C CA . LYS B 1 125 ? 16.203 -16.141 -5.102 1 98.69 125 LYS B CA 1
ATOM 2802 C C . LYS B 1 125 ? 16.297 -17.438 -5.898 1 98.69 125 LYS B C 1
ATOM 2804 O O . LYS B 1 125 ? 17.391 -17.984 -6.062 1 98.69 125 LYS B O 1
ATOM 2809 N N . ARG B 1 126 ? 15.25 -17.891 -6.457 1 98.69 126 ARG B N 1
ATOM 2810 C CA . ARG B 1 126 ? 15.227 -19.141 -7.199 1 98.69 126 ARG B CA 1
ATOM 2811 C C . ARG B 1 126 ? 15.281 -18.891 -8.703 1 98.69 126 ARG B C 1
ATOM 2813 O O . ARG B 1 126 ? 15.93 -19.641 -9.445 1 98.69 126 ARG B O 1
ATOM 2820 N N . MET B 1 127 ? 14.68 -17.812 -9.156 1 98.62 127 MET B N 1
ATOM 2821 C CA . MET B 1 127 ? 14.469 -17.594 -10.586 1 98.62 127 MET B CA 1
ATOM 2822 C C . MET B 1 127 ? 15.648 -16.859 -11.203 1 98.62 127 MET B C 1
ATOM 2824 O O . MET B 1 127 ? 15.969 -17.047 -12.375 1 98.62 127 MET B O 1
ATOM 2828 N N . ALA B 1 128 ? 16.266 -16.031 -10.414 1 98.69 128 ALA B N 1
ATOM 2829 C CA . ALA B 1 128 ? 17.25 -15.078 -10.945 1 98.69 128 ALA B CA 1
ATOM 2830 C C . ALA B 1 128 ? 18.469 -15.797 -11.492 1 98.69 128 ALA B C 1
ATOM 2832 O O . ALA B 1 128 ? 18.953 -16.766 -10.898 1 98.69 128 ALA B O 1
ATOM 2833 N N . PHE B 1 129 ? 19.062 -15.211 -12.547 1 98.44 129 PHE B N 1
ATOM 2834 C CA . PHE B 1 129 ? 20.266 -15.75 -13.172 1 98.44 129 PHE B CA 1
ATOM 2835 C C . PHE B 1 129 ? 21.422 -15.789 -12.164 1 98.44 129 PHE B C 1
ATOM 2837 O O . PHE B 1 129 ? 22.172 -16.766 -12.117 1 98.44 129 PHE B O 1
ATOM 2844 N N . ARG B 1 130 ? 21.484 -14.805 -11.32 1 97.75 130 ARG B N 1
ATOM 2845 C CA . ARG B 1 130 ? 22.609 -14.672 -10.391 1 97.75 130 ARG B CA 1
ATOM 2846 C C . ARG B 1 130 ? 22.594 -15.789 -9.359 1 97.75 130 ARG B C 1
ATOM 2848 O O . ARG B 1 130 ? 23.609 -16.062 -8.727 1 97.75 130 ARG B O 1
ATOM 2855 N N . HIS B 1 131 ? 21.5 -16.484 -9.266 1 97.94 131 HIS B N 1
ATOM 2856 C CA . HIS B 1 131 ? 21.375 -17.594 -8.32 1 97.94 131 HIS B CA 1
ATOM 2857 C C . HIS B 1 131 ? 21.328 -18.938 -9.055 1 97.94 131 HIS B C 1
ATOM 2859 O O . HIS B 1 131 ? 20.953 -19.953 -8.469 1 97.94 131 HIS B O 1
ATOM 2865 N N . GLY B 1 132 ? 21.625 -18.859 -10.305 1 97.44 132 GLY B N 1
ATOM 2866 C CA . GLY B 1 132 ? 21.609 -20.078 -11.102 1 97.44 132 GLY B CA 1
ATOM 2867 C C . GLY B 1 132 ? 20.25 -20.406 -11.672 1 97.44 132 GLY B C 1
ATOM 2868 O O . GLY B 1 132 ? 20.062 -21.484 -12.242 1 97.44 132 GLY B O 1
ATOM 2869 N N . GLY B 1 133 ? 19.297 -19.484 -11.5 1 97.38 133 GLY B N 1
ATOM 2870 C CA . GLY B 1 133 ? 17.984 -19.672 -12.102 1 97.38 133 GLY B CA 1
ATOM 2871 C C . GLY B 1 133 ? 17.969 -19.438 -13.602 1 97.38 133 GLY B C 1
ATOM 2872 O O . GLY B 1 133 ? 18.984 -19.031 -14.18 1 97.38 133 GLY B O 1
ATOM 2873 N N . LYS B 1 134 ? 16.875 -19.781 -14.234 1 96.81 134 LYS B N 1
ATOM 2874 C CA . LYS B 1 134 ? 16.703 -19.609 -15.672 1 96.81 134 LYS B CA 1
ATOM 2875 C C . LYS B 1 134 ? 15.703 -18.5 -15.977 1 96.81 134 LYS B C 1
ATOM 2877 O O . LYS B 1 134 ? 15.148 -18.438 -17.078 1 96.81 134 LYS B O 1
ATOM 2882 N N . GLY B 1 135 ? 15.43 -17.688 -15.016 1 97.44 135 GLY B N 1
ATOM 2883 C CA . GLY B 1 135 ? 14.367 -16.688 -15.125 1 97.44 135 GLY B CA 1
ATOM 2884 C C . GLY B 1 135 ? 13.016 -17.219 -14.68 1 97.44 135 GLY B C 1
ATOM 2885 O O . GLY B 1 135 ? 12.914 -18.312 -14.133 1 97.44 135 GLY B O 1
ATOM 2886 N N . GLY B 1 136 ? 12 -16.344 -14.836 1 98.38 136 GLY B N 1
ATOM 2887 C CA . GLY B 1 136 ? 10.648 -16.734 -14.461 1 98.38 136 GLY B CA 1
ATOM 2888 C C . GLY B 1 136 ? 9.664 -15.57 -14.516 1 98.38 136 GLY B C 1
ATOM 2889 O O . GLY B 1 136 ? 9.906 -14.578 -15.195 1 98.38 136 GLY B O 1
ATOM 2890 N N . ALA B 1 137 ? 8.516 -15.812 -13.953 1 98.81 137 ALA B N 1
ATOM 2891 C CA . ALA B 1 137 ? 7.465 -14.805 -13.961 1 98.81 137 ALA B CA 1
ATOM 2892 C C . ALA B 1 137 ? 6.715 -14.773 -12.633 1 98.81 137 ALA B C 1
ATOM 2894 O O . ALA B 1 137 ? 6.465 -15.828 -12.031 1 98.81 137 ALA B O 1
ATOM 2895 N N . ILE B 1 138 ? 6.473 -13.609 -12.172 1 98.94 138 ILE B N 1
ATOM 2896 C CA . ILE B 1 138 ? 5.66 -13.359 -10.984 1 98.94 138 ILE B CA 1
ATOM 2897 C C . ILE B 1 138 ? 4.391 -12.609 -11.375 1 98.94 138 ILE B C 1
ATOM 2899 O O . ILE B 1 138 ? 4.445 -11.609 -12.086 1 98.94 138 ILE B O 1
ATOM 2903 N N . VAL B 1 139 ? 3.264 -13.125 -11.008 1 98.94 139 VAL B N 1
ATOM 2904 C CA . VAL B 1 139 ? 1.997 -12.422 -11.188 1 98.94 139 VAL B CA 1
ATOM 2905 C C . VAL B 1 139 ? 1.395 -12.086 -9.828 1 98.94 139 VAL B C 1
ATOM 2907 O O . VAL B 1 139 ? 1.076 -12.977 -9.039 1 98.94 139 VAL B O 1
ATOM 2910 N N . ASN B 1 140 ? 1.305 -10.805 -9.523 1 98.94 140 ASN B N 1
ATOM 2911 C CA . ASN B 1 140 ? 0.611 -10.32 -8.328 1 98.94 140 ASN B CA 1
ATOM 2912 C C . ASN B 1 140 ? -0.883 -10.148 -8.586 1 98.94 140 ASN B C 1
ATOM 2914 O O . ASN B 1 140 ? -1.281 -9.461 -9.523 1 98.94 140 ASN B O 1
ATOM 2918 N N . VAL B 1 141 ? -1.705 -10.828 -7.754 1 98.88 141 VAL B N 1
ATOM 2919 C CA . VAL B 1 141 ? -3.148 -10.633 -7.859 1 98.88 141 VAL B CA 1
ATOM 2920 C C . VAL B 1 141 ? -3.572 -9.438 -7.008 1 98.88 141 VAL B C 1
ATOM 2922 O O . VAL B 1 141 ? -3.836 -9.586 -5.812 1 98.88 141 VAL B O 1
ATOM 2925 N N . SER B 1 142 ? -3.633 -8.336 -7.664 1 98.69 142 SER B N 1
ATOM 2926 C CA . SER B 1 142 ? -4.094 -7.094 -7.051 1 98.69 142 SER B CA 1
ATOM 2927 C C . SER B 1 142 ? -5.613 -6.988 -7.09 1 98.69 142 SER B C 1
ATOM 2929 O O . SER B 1 142 ? -6.316 -7.953 -6.781 1 98.69 142 SER B O 1
ATOM 2931 N N . SER B 1 143 ? -6.156 -5.793 -7.309 1 98.38 143 SER B N 1
ATOM 2932 C CA . SER B 1 143 ? -7.594 -5.543 -7.355 1 98.38 143 SER B CA 1
ATOM 2933 C C . SER B 1 143 ? -7.898 -4.211 -8.031 1 98.38 143 SER B C 1
ATOM 2935 O O . SER B 1 143 ? -7.102 -3.275 -7.957 1 98.38 143 SER B O 1
ATOM 2937 N N . ALA B 1 144 ? -9.102 -4.172 -8.688 1 97.25 144 ALA B N 1
ATOM 2938 C CA . ALA B 1 144 ? -9.586 -2.871 -9.141 1 97.25 144 ALA B CA 1
ATOM 2939 C C . ALA B 1 144 ? -9.68 -1.885 -7.977 1 97.25 144 ALA B C 1
ATOM 2941 O O . ALA B 1 144 ? -9.555 -0.673 -8.172 1 97.25 144 ALA B O 1
ATOM 2942 N N . ALA B 1 145 ? -9.805 -2.42 -6.809 1 97.19 145 ALA B N 1
ATOM 2943 C CA . ALA B 1 145 ? -9.898 -1.605 -5.598 1 97.19 145 ALA B CA 1
ATOM 2944 C C . ALA B 1 145 ? -8.648 -0.742 -5.418 1 97.19 145 ALA B C 1
ATOM 2946 O O . ALA B 1 145 ? -8.719 0.349 -4.848 1 97.19 145 ALA B O 1
ATOM 2947 N N . ALA B 1 146 ? -7.492 -1.206 -5.863 1 98.31 146 ALA B N 1
ATOM 2948 C CA . ALA B 1 146 ? -6.258 -0.432 -5.762 1 98.31 146 ALA B CA 1
ATOM 2949 C C . ALA B 1 146 ? -6.395 0.916 -6.465 1 98.31 146 ALA B C 1
ATOM 2951 O O . ALA B 1 146 ? -5.824 1.915 -6.02 1 98.31 146 ALA B O 1
ATOM 2952 N N . ARG B 1 147 ? -7.188 0.959 -7.539 1 96.19 147 ARG B N 1
ATOM 2953 C CA . ARG B 1 147 ? -7.395 2.168 -8.328 1 96.19 147 ARG B CA 1
ATOM 2954 C C . ARG B 1 147 ? -8.602 2.955 -7.824 1 96.19 147 ARG B C 1
ATOM 2956 O O . ARG B 1 147 ? -8.625 4.184 -7.922 1 96.19 147 ARG B O 1
ATOM 2963 N N . LEU B 1 148 ? -9.539 2.238 -7.309 1 96.31 148 LEU B N 1
ATOM 2964 C CA . LEU B 1 148 ? -10.836 2.85 -7.02 1 96.31 148 LEU B CA 1
ATOM 2965 C C . LEU B 1 148 ? -10.922 3.27 -5.555 1 96.31 148 LEU B C 1
ATOM 2967 O O . LEU B 1 148 ? -11.781 4.066 -5.184 1 96.31 148 LEU B O 1
ATOM 2971 N N . GLY B 1 149 ? -10.156 2.629 -4.688 1 97.62 149 GLY B N 1
ATOM 2972 C CA . GLY B 1 149 ? -10 3.064 -3.309 1 97.62 149 GLY B CA 1
ATOM 2973 C C . GLY B 1 149 ? -11 2.432 -2.361 1 97.62 149 GLY B C 1
ATOM 2974 O O . GLY B 1 149 ? -10.82 2.477 -1.142 1 97.62 149 GLY B O 1
ATOM 2975 N N . SER B 1 150 ? -12.188 1.972 -2.877 1 97.12 150 SER B N 1
ATOM 2976 C CA . SER B 1 150 ? -13.219 1.237 -2.156 1 97.12 150 SER B CA 1
ATOM 2977 C C . SER B 1 150 ? -13.805 2.074 -1.021 1 97.12 150 SER B C 1
ATOM 2979 O O . SER B 1 150 ? -13.883 1.612 0.119 1 97.12 150 SER B O 1
ATOM 2981 N N . PRO B 1 151 ? -14.258 3.236 -1.299 1 98.12 151 PRO B N 1
ATOM 2982 C CA . PRO B 1 151 ? -14.852 4.07 -0.25 1 98.12 151 PRO B CA 1
ATOM 2983 C C . PRO B 1 151 ? -16.031 3.391 0.448 1 98.12 151 PRO B C 1
ATOM 2985 O O . PRO B 1 151 ? -16.812 2.688 -0.197 1 98.12 151 PRO B O 1
ATOM 2988 N N . HIS B 1 152 ? -16.141 3.547 1.762 1 96.56 152 HIS B N 1
ATOM 2989 C CA . HIS B 1 152 ? -17.234 3.102 2.623 1 96.56 152 HIS B CA 1
ATOM 2990 C C . HIS B 1 152 ? -17.188 1.591 2.832 1 96.56 152 HIS B C 1
ATOM 2992 O O . HIS B 1 152 ? -17.984 1.041 3.588 1 96.56 152 HIS B O 1
ATOM 2998 N N . GLU B 1 153 ? -16.281 0.854 2.227 1 95.62 153 GLU B N 1
ATOM 2999 C CA . GLU B 1 153 ? -16.328 -0.604 2.27 1 95.62 153 GLU B CA 1
ATOM 3000 C C . GLU B 1 153 ? -15.023 -1.191 2.789 1 95.62 153 GLU B C 1
ATOM 3002 O O . GLU B 1 153 ? -14.992 -1.811 3.854 1 95.62 153 GLU B O 1
ATOM 3007 N N . TYR B 1 154 ? -13.914 -1.027 2.074 1 95.94 154 TYR B N 1
ATOM 3008 C CA . TYR B 1 154 ? -12.656 -1.688 2.418 1 95.94 154 TYR B CA 1
ATOM 3009 C C . TYR B 1 154 ? -11.461 -0.849 1.98 1 95.94 154 TYR B C 1
ATOM 3011 O O . TYR B 1 154 ? -10.586 -1.335 1.264 1 95.94 154 TYR B O 1
ATOM 3019 N N . ILE B 1 155 ? -11.359 0.329 2.498 1 98.19 155 ILE B N 1
ATOM 3020 C CA . ILE B 1 155 ? -10.266 1.203 2.102 1 98.19 155 ILE B CA 1
ATOM 3021 C C . ILE B 1 155 ? -8.93 0.572 2.502 1 98.19 155 ILE B C 1
ATOM 3023 O O . ILE B 1 155 ? -7.918 0.761 1.823 1 98.19 155 ILE B O 1
ATOM 3027 N N . ASP B 1 156 ? -8.953 -0.195 3.592 1 98.5 156 ASP B N 1
ATOM 3028 C CA .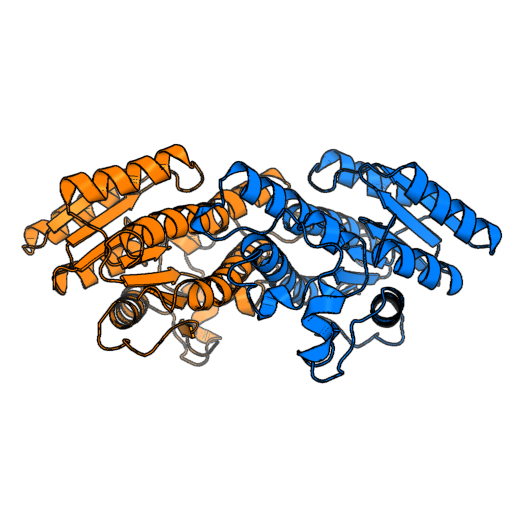 ASP B 1 156 ? -7.742 -0.869 4.043 1 98.5 156 ASP B CA 1
ATOM 3029 C C . ASP B 1 156 ? -7.316 -1.95 3.051 1 98.5 156 ASP B C 1
ATOM 3031 O O . ASP B 1 156 ? -6.145 -2.021 2.67 1 98.5 156 ASP B O 1
ATOM 3035 N N . TYR B 1 157 ? -8.281 -2.762 2.574 1 98.44 157 TYR B N 1
ATOM 3036 C CA . TYR B 1 157 ? -8 -3.75 1.539 1 98.44 157 TYR B CA 1
ATOM 3037 C C . TYR B 1 157 ? -7.488 -3.078 0.271 1 98.44 157 TYR B C 1
ATOM 3039 O O . TYR B 1 157 ? -6.477 -3.496 -0.296 1 98.44 157 TYR B O 1
ATOM 3047 N N . ALA B 1 158 ? -8.195 -2.041 -0.19 1 98.75 158 ALA B N 1
ATOM 3048 C CA . ALA B 1 158 ? -7.809 -1.306 -1.394 1 98.75 158 ALA B CA 1
ATOM 3049 C C . ALA B 1 158 ? -6.383 -0.775 -1.282 1 98.75 158 ALA B C 1
ATOM 3051 O O . ALA B 1 158 ? -5.594 -0.901 -2.221 1 98.75 158 ALA B O 1
ATOM 3052 N N . ALA B 1 159 ? -6.066 -0.227 -0.156 1 98.81 159 ALA B N 1
ATOM 3053 C CA . ALA B 1 159 ? -4.73 0.324 0.06 1 98.81 159 ALA B CA 1
ATOM 3054 C C . ALA B 1 159 ? -3.672 -0.773 0.022 1 98.81 159 ALA B C 1
ATOM 3056 O O . ALA B 1 159 ? -2.576 -0.57 -0.507 1 98.81 159 ALA B O 1
ATOM 3057 N N . SER B 1 160 ? -3.938 -1.935 0.605 1 98.81 160 SER B N 1
ATOM 3058 C CA . SER B 1 160 ? -2.996 -3.049 0.558 1 98.81 160 SER B CA 1
ATOM 3059 C C . SER B 1 160 ? -2.729 -3.484 -0.879 1 98.81 160 SER B C 1
ATOM 3061 O O . SER B 1 160 ? -1.602 -3.848 -1.223 1 98.81 160 SER B O 1
ATOM 3063 N N . LYS B 1 161 ? -3.74 -3.447 -1.679 1 98.81 161 LYS B N 1
ATOM 3064 C CA . LYS B 1 161 ? -3.576 -3.793 -3.088 1 98.81 161 LYS B CA 1
ATOM 3065 C C . LYS B 1 161 ? -2.873 -2.674 -3.85 1 98.81 161 LYS B C 1
ATOM 3067 O O . LYS B 1 161 ? -2.133 -2.934 -4.801 1 98.81 161 LYS B O 1
ATOM 3072 N N . GLY B 1 162 ? -3.076 -1.43 -3.43 1 98.81 162 GLY B N 1
ATOM 3073 C CA . GLY B 1 162 ? -2.264 -0.347 -3.959 1 98.81 162 GLY B CA 1
ATOM 3074 C C . GLY B 1 162 ? -0.78 -0.534 -3.707 1 98.81 162 GLY B C 1
ATOM 3075 O O . GLY B 1 162 ? 0.046 -0.23 -4.57 1 98.81 162 GLY B O 1
ATOM 3076 N N . ALA B 1 163 ? -0.473 -0.974 -2.514 1 98.88 163 ALA B N 1
ATOM 3077 C CA . ALA B 1 163 ? 0.914 -1.305 -2.197 1 98.88 163 ALA B CA 1
ATOM 3078 C C . ALA B 1 163 ? 1.452 -2.375 -3.143 1 98.88 163 ALA B C 1
ATOM 3080 O O . ALA B 1 163 ? 2.594 -2.291 -3.6 1 98.88 163 ALA B O 1
ATOM 3081 N N . LEU B 1 164 ? 0.647 -3.35 -3.418 1 98.75 164 LEU B N 1
ATOM 3082 C CA . LEU B 1 164 ? 1.034 -4.43 -4.316 1 98.75 164 LEU B CA 1
ATOM 3083 C C . LEU B 1 164 ? 1.285 -3.902 -5.727 1 98.75 164 LEU B C 1
ATOM 3085 O O . LEU B 1 164 ? 2.188 -4.379 -6.418 1 98.75 164 LEU B O 1
ATOM 3089 N N . ASP B 1 165 ? 0.46 -2.957 -6.199 1 98.81 165 ASP B N 1
ATOM 3090 C CA . ASP B 1 165 ? 0.669 -2.344 -7.508 1 98.81 165 ASP B CA 1
ATOM 3091 C C . ASP B 1 165 ? 2.033 -1.663 -7.582 1 98.81 165 ASP B C 1
ATOM 3093 O O . ASP B 1 165 ? 2.76 -1.823 -8.562 1 98.81 165 ASP B O 1
ATOM 3097 N N . THR B 1 166 ? 2.348 -0.961 -6.52 1 98.88 166 THR B N 1
ATOM 3098 C CA . THR B 1 166 ? 3.639 -0.281 -6.5 1 98.88 166 THR B CA 1
ATOM 3099 C C . THR B 1 166 ? 4.781 -1.291 -6.43 1 98.88 166 THR B C 1
ATOM 3101 O O . THR B 1 166 ? 5.816 -1.111 -7.074 1 98.88 166 THR B O 1
ATOM 3104 N N . LEU B 1 167 ? 4.621 -2.346 -5.648 1 98.81 167 LEU B N 1
ATOM 3105 C CA . LEU B 1 167 ? 5.586 -3.439 -5.645 1 98.81 167 LEU B CA 1
ATOM 3106 C C . LEU B 1 167 ? 5.805 -3.979 -7.055 1 98.81 167 LEU B C 1
ATOM 3108 O O . LEU B 1 167 ? 6.941 -4.23 -7.457 1 98.81 167 LEU B O 1
ATOM 3112 N N . THR B 1 168 ? 4.73 -4.172 -7.797 1 98.88 168 THR B N 1
ATOM 3113 C CA . THR B 1 168 ? 4.801 -4.699 -9.156 1 98.88 168 THR B CA 1
ATOM 3114 C C . THR B 1 168 ? 5.688 -3.822 -10.031 1 98.88 168 THR B C 1
ATOM 3116 O O . THR B 1 168 ? 6.574 -4.324 -10.727 1 98.88 168 THR B O 1
ATOM 3119 N N . ILE B 1 169 ? 5.496 -2.525 -9.953 1 98.75 169 ILE B N 1
ATOM 3120 C CA . ILE B 1 169 ? 6.277 -1.584 -10.742 1 98.75 169 ILE B CA 1
ATOM 3121 C C . ILE B 1 169 ? 7.75 -1.685 -10.359 1 98.75 169 ILE B C 1
ATOM 3123 O O . ILE B 1 169 ? 8.609 -1.923 -11.219 1 98.75 169 ILE B O 1
ATOM 3127 N N . GLY B 1 170 ? 8.039 -1.585 -9.117 1 98.75 170 GLY B N 1
ATOM 3128 C CA . GLY B 1 170 ? 9.422 -1.567 -8.656 1 98.75 170 GLY B CA 1
ATOM 3129 C C . GLY B 1 170 ? 10.148 -2.873 -8.914 1 98.75 170 GLY B C 1
ATOM 3130 O O . GLY B 1 170 ? 11.289 -2.871 -9.398 1 98.75 170 GLY B O 1
ATOM 3131 N N . LEU B 1 171 ? 9.508 -3.939 -8.555 1 98.88 171 LEU B N 1
ATOM 3132 C CA . LEU B 1 171 ? 10.156 -5.242 -8.672 1 98.88 171 LEU B CA 1
ATOM 3133 C C . LEU B 1 171 ? 10.367 -5.609 -10.133 1 98.88 171 LEU B C 1
ATOM 3135 O O . LEU B 1 171 ? 11.367 -6.238 -10.484 1 98.88 171 LEU B O 1
ATOM 3139 N N . SER B 1 172 ? 9.406 -5.281 -11.039 1 98.88 172 SER B N 1
ATOM 3140 C CA . SER B 1 172 ? 9.555 -5.574 -12.453 1 98.88 172 SER B CA 1
ATOM 3141 C C . SER B 1 172 ? 10.828 -4.949 -13.023 1 98.88 172 SER B C 1
ATOM 3143 O O . SER B 1 172 ? 11.516 -5.566 -13.836 1 98.88 172 SER B O 1
ATOM 3145 N N . LEU B 1 173 ? 11.109 -3.729 -12.594 1 98.62 173 LEU B N 1
ATOM 3146 C CA . LEU B 1 173 ? 12.32 -3.033 -13.039 1 98.62 173 LEU B CA 1
ATOM 3147 C C . LEU B 1 173 ? 13.562 -3.639 -12.391 1 98.62 173 LEU B C 1
ATOM 3149 O O . LEU B 1 173 ? 14.578 -3.836 -13.062 1 98.62 173 LEU B O 1
ATOM 3153 N N . GLU B 1 174 ? 13.484 -4.023 -11.172 1 98.56 174 GLU B N 1
ATOM 3154 C CA . GLU B 1 174 ? 14.625 -4.492 -10.391 1 98.56 174 GLU B CA 1
ATOM 3155 C C . GLU B 1 174 ? 15.141 -5.828 -10.914 1 98.56 174 GLU B C 1
ATOM 3157 O O . GLU B 1 174 ? 16.344 -6.082 -10.883 1 98.56 174 GLU B O 1
ATOM 3162 N N . VAL B 1 175 ? 14.234 -6.625 -11.438 1 98.75 175 VAL B N 1
ATOM 3163 C CA . VAL B 1 175 ? 14.664 -8 -11.688 1 98.75 175 VAL B CA 1
ATOM 3164 C C . VAL B 1 175 ? 14.602 -8.289 -13.18 1 98.75 175 VAL B C 1
ATOM 3166 O O . VAL B 1 175 ? 14.844 -9.422 -13.609 1 98.75 175 VAL B O 1
ATOM 3169 N N . ALA B 1 176 ? 14.328 -7.312 -13.992 1 98.31 176 ALA B N 1
ATOM 3170 C CA . ALA B 1 176 ? 14.164 -7.52 -15.43 1 98.31 176 ALA B CA 1
ATOM 3171 C C . ALA B 1 176 ? 15.43 -8.117 -16.047 1 98.31 176 ALA B C 1
ATOM 3173 O O . ALA B 1 176 ? 15.352 -9.039 -16.859 1 98.31 176 ALA B O 1
ATOM 3174 N N . ASP B 1 177 ? 16.609 -7.656 -15.617 1 98.19 177 ASP B N 1
ATOM 3175 C CA . ASP B 1 177 ? 17.859 -8.102 -16.219 1 98.19 177 ASP B CA 1
ATOM 3176 C C . ASP B 1 177 ? 18.281 -9.469 -15.68 1 98.19 177 ASP B C 1
ATOM 3178 O O . ASP B 1 177 ? 19.297 -10.016 -16.078 1 98.19 177 ASP B O 1
ATOM 3182 N N . GLN B 1 178 ? 17.453 -9.984 -14.781 1 98.25 178 GLN B N 1
ATOM 3183 C CA . GLN B 1 178 ? 17.703 -11.305 -14.211 1 98.25 178 GLN B CA 1
ATOM 3184 C C . GLN B 1 178 ? 16.75 -12.344 -14.789 1 98.25 178 GLN B C 1
ATOM 3186 O O . GLN B 1 178 ? 16.625 -13.445 -14.25 1 98.25 178 GLN B O 1
ATOM 3191 N N . GLY B 1 179 ? 16 -11.961 -15.852 1 98.25 179 GLY B N 1
ATOM 3192 C CA . GLY B 1 179 ? 15.141 -12.883 -16.578 1 98.25 179 GLY B CA 1
ATOM 3193 C C . GLY B 1 179 ? 13.781 -13.062 -15.922 1 98.25 179 GLY B C 1
ATOM 3194 O O . GLY B 1 179 ? 13.086 -14.047 -16.188 1 98.25 179 GLY B O 1
ATOM 3195 N N . ILE B 1 180 ? 13.477 -12.133 -15.023 1 98.81 180 ILE B N 1
ATOM 3196 C CA . ILE B 1 180 ? 12.219 -12.289 -14.305 1 98.81 180 ILE B CA 1
ATOM 3197 C C . ILE B 1 180 ? 11.242 -11.188 -14.719 1 98.81 180 ILE B C 1
ATOM 3199 O O . ILE B 1 180 ? 11.586 -10 -14.688 1 98.81 180 ILE B O 1
ATOM 3203 N N . ARG B 1 181 ? 10.078 -11.547 -15.203 1 98.88 181 ARG B N 1
ATOM 3204 C CA . ARG B 1 181 ? 8.984 -10.617 -15.484 1 98.88 181 ARG B CA 1
ATOM 3205 C C . ARG B 1 181 ? 8.023 -10.523 -14.297 1 98.88 181 ARG B C 1
ATOM 3207 O O . ARG B 1 181 ? 7.738 -11.531 -13.648 1 98.88 181 ARG B O 1
ATOM 3214 N N . VAL B 1 182 ? 7.617 -9.328 -13.93 1 98.94 182 VAL B N 1
ATOM 3215 C CA . VAL B 1 182 ? 6.664 -9.102 -12.852 1 98.94 182 VAL B CA 1
ATOM 3216 C C . VAL B 1 182 ? 5.488 -8.273 -13.359 1 98.94 182 VAL B C 1
ATOM 3218 O O . VAL B 1 182 ? 5.672 -7.172 -13.875 1 98.94 182 VAL B O 1
ATOM 3221 N N . ASN B 1 183 ? 4.27 -8.836 -13.258 1 98.88 183 ASN B N 1
ATOM 3222 C CA . ASN B 1 183 ? 3.037 -8.164 -13.656 1 98.88 183 ASN B CA 1
ATOM 3223 C C . ASN B 1 183 ? 1.929 -8.367 -12.625 1 98.88 183 ASN B C 1
ATOM 3225 O O . ASN B 1 183 ? 2.104 -9.102 -11.656 1 98.88 183 ASN B O 1
ATOM 3229 N N . ALA B 1 184 ? 0.836 -7.617 -12.828 1 98.88 184 ALA B N 1
ATOM 3230 C CA . ALA B 1 184 ? -0.308 -7.762 -11.938 1 98.88 184 ALA B CA 1
ATOM 3231 C C . ALA B 1 184 ? -1.608 -7.895 -12.719 1 98.88 184 ALA B C 1
ATOM 3233 O O . ALA B 1 184 ? -1.72 -7.391 -13.844 1 98.88 184 ALA B O 1
ATOM 3234 N N . VAL B 1 185 ? -2.488 -8.656 -12.188 1 98.75 185 VAL B N 1
ATOM 3235 C CA . VAL B 1 185 ? -3.887 -8.602 -12.602 1 98.75 185 VAL B CA 1
ATOM 3236 C C . VAL B 1 185 ? -4.711 -7.871 -11.539 1 98.75 185 VAL B C 1
ATOM 3238 O O . VAL B 1 185 ? -4.426 -7.98 -10.344 1 98.75 185 VAL B O 1
ATOM 3241 N N . ARG B 1 186 ? -5.75 -7.164 -11.992 1 98.62 186 ARG B N 1
ATOM 3242 C CA . ARG B 1 186 ? -6.637 -6.422 -11.102 1 98.62 186 ARG B CA 1
ATOM 3243 C C . ARG B 1 186 ? -8.094 -6.828 -11.312 1 98.62 186 ARG B C 1
ATOM 3245 O O . ARG B 1 186 ? -8.836 -6.145 -12.023 1 98.62 186 ARG B O 1
ATOM 3252 N N . PRO B 1 187 ? -8.484 -7.895 -10.625 1 98.19 187 PRO B N 1
ATOM 3253 C CA . PRO B 1 187 ? -9.891 -8.297 -10.719 1 98.19 187 PRO B CA 1
ATOM 3254 C C . PRO B 1 187 ? -10.844 -7.285 -10.078 1 98.19 187 PRO B C 1
ATOM 3256 O O . PRO B 1 187 ? -10.469 -6.613 -9.109 1 98.19 187 PRO B O 1
ATOM 3259 N N . GLY B 1 188 ? -12.023 -7.172 -10.695 1 96.5 188 GLY B N 1
ATOM 3260 C CA . GLY B 1 188 ? -13.133 -6.465 -10.078 1 96.5 188 GLY B CA 1
ATOM 3261 C C . GLY B 1 188 ? -14.078 -7.379 -9.32 1 96.5 188 GLY B C 1
ATOM 3262 O O . GLY B 1 188 ? -13.641 -8.156 -8.469 1 96.5 188 GLY B O 1
ATOM 3263 N N . PHE B 1 189 ? -15.289 -7.363 -9.695 1 95.62 189 PHE B N 1
ATOM 3264 C CA . PHE B 1 189 ? -16.297 -8.203 -9.055 1 95.62 189 PHE B CA 1
ATOM 3265 C C . PHE B 1 189 ? -16.297 -9.594 -9.664 1 95.62 189 PHE B C 1
ATOM 3267 O O . PHE B 1 189 ? -16.938 -9.828 -10.695 1 95.62 189 PHE B O 1
ATOM 3274 N N . ILE B 1 190 ? -15.578 -10.5 -9.016 1 96.5 190 ILE B N 1
ATOM 3275 C CA . ILE B 1 190 ? -15.445 -11.883 -9.453 1 96.5 190 ILE B CA 1
ATOM 3276 C C . ILE B 1 190 ? -16.266 -12.797 -8.539 1 96.5 190 ILE B C 1
ATOM 3278 O O . ILE B 1 190 ? -16.25 -12.633 -7.32 1 96.5 190 ILE B O 1
ATOM 3282 N N . TYR B 1 191 ? -16.984 -13.688 -9.102 1 95.5 191 TYR B N 1
ATOM 3283 C CA . TYR B 1 191 ? -17.75 -14.648 -8.312 1 95.5 191 TYR B CA 1
ATOM 3284 C C . TYR B 1 191 ? -16.828 -15.57 -7.531 1 95.5 191 TYR B C 1
ATOM 3286 O O . TYR B 1 191 ? -16.297 -16.547 -8.078 1 95.5 191 TYR B O 1
ATOM 3294 N N . THR B 1 192 ? -16.594 -15.289 -6.297 1 93.88 192 THR B N 1
ATOM 3295 C CA . THR B 1 192 ? -15.852 -16.109 -5.352 1 93.88 192 THR B CA 1
ATOM 3296 C C . THR B 1 192 ? -16.453 -16.016 -3.953 1 93.88 192 THR B C 1
ATOM 3298 O O . THR B 1 192 ? -17.312 -15.164 -3.701 1 93.88 192 THR B O 1
ATOM 3301 N N . ASP B 1 193 ? -15.938 -16.812 -3.08 1 89.94 193 ASP B N 1
ATOM 3302 C CA . ASP B 1 193 ? -16.406 -16.812 -1.7 1 89.94 193 ASP B CA 1
ATOM 3303 C C . ASP B 1 193 ? -15.82 -15.633 -0.924 1 89.94 193 ASP B C 1
ATOM 3305 O O . ASP B 1 193 ? -16.219 -15.367 0.213 1 89.94 193 ASP B O 1
ATOM 3309 N N . MET B 1 194 ? -14.953 -14.906 -1.501 1 87.44 194 MET B N 1
ATOM 3310 C CA . MET B 1 194 ? -14.289 -13.797 -0.821 1 87.44 194 MET B CA 1
ATOM 3311 C C . MET B 1 194 ? -15.297 -12.734 -0.4 1 87.44 194 MET B C 1
ATOM 3313 O O . MET B 1 194 ? -15.125 -12.078 0.628 1 87.44 194 MET B O 1
ATOM 3317 N N . HIS B 1 195 ? -16.297 -12.547 -1.189 1 88.69 195 HIS B N 1
ATOM 3318 C CA . HIS B 1 195 ? -17.297 -11.523 -0.891 1 88.69 195 HIS B CA 1
ATOM 3319 C C . HIS B 1 195 ? -18.047 -11.836 0.397 1 88.69 195 HIS B C 1
ATOM 3321 O O . HIS B 1 195 ? -18.469 -10.93 1.114 1 88.69 195 HIS B O 1
ATOM 3327 N N . ALA B 1 196 ? -18.141 -13.148 0.54 1 85.75 196 ALA B N 1
ATOM 3328 C CA . ALA B 1 196 ? -18.734 -13.547 1.81 1 85.75 196 ALA B CA 1
ATOM 3329 C C . ALA B 1 196 ? -17.844 -13.172 2.984 1 85.75 196 ALA B C 1
ATOM 3331 O O . ALA B 1 196 ? -18.328 -12.789 4.047 1 85.75 196 ALA B O 1
ATOM 3332 N N . ASP B 1 197 ? -16.531 -13.266 2.873 1 85.88 197 ASP B N 1
ATOM 3333 C CA . ASP B 1 197 ? -15.57 -12.852 3.898 1 85.88 197 ASP B CA 1
ATOM 3334 C C . ASP B 1 197 ? -15.727 -11.367 4.223 1 85.88 197 ASP B C 1
ATOM 3336 O O . ASP B 1 197 ? -15.523 -10.953 5.367 1 85.88 197 ASP B O 1
ATOM 3340 N N . GLY B 1 198 ? -16.109 -10.609 3.264 1 90 198 GLY B N 1
ATOM 3341 C CA . GLY B 1 198 ? -16.297 -9.172 3.428 1 90 198 GLY B CA 1
ATOM 3342 C C . GLY B 1 198 ? -17.656 -8.82 3.998 1 90 198 GLY B C 1
ATOM 3343 O O . GLY B 1 198 ? -17.969 -7.641 4.199 1 90 198 GLY B O 1
ATOM 3344 N N . GLY B 1 199 ? -18.484 -9.883 4.109 1 86.94 199 GLY B N 1
ATOM 3345 C CA . GLY B 1 199 ? -19.781 -9.68 4.727 1 86.94 199 GLY B CA 1
ATOM 3346 C C . GLY B 1 199 ? -20.906 -9.562 3.715 1 86.94 199 GLY B C 1
ATOM 3347 O O . GLY B 1 199 ? -22.047 -9.273 4.078 1 86.94 199 GLY B O 1
ATOM 3348 N N . GLU B 1 200 ? -20.547 -9.781 2.414 1 90.19 200 GLU B N 1
ATOM 3349 C CA . GLU B 1 200 ? -21.562 -9.609 1.372 1 90.19 200 GLU B CA 1
ATOM 3350 C C . GLU B 1 200 ? -21.516 -10.75 0.361 1 90.19 200 GLU B C 1
ATOM 3352 O O . GLU B 1 200 ? -21.062 -10.562 -0.772 1 90.19 200 GLU B O 1
ATOM 3357 N N . PRO B 1 201 ? -22.094 -11.914 0.64 1 87.44 201 PRO B N 1
ATOM 3358 C CA . PRO B 1 201 ? -22.031 -13.078 -0.245 1 87.44 201 PRO B CA 1
ATOM 3359 C C . PRO B 1 201 ? -22.656 -12.82 -1.609 1 87.44 201 PRO B C 1
ATOM 3361 O O . PRO B 1 201 ? -22.25 -13.422 -2.607 1 87.44 201 PRO B O 1
ATOM 3364 N N . ALA B 1 202 ? -23.688 -11.867 -1.688 1 91.69 202 ALA B N 1
ATOM 3365 C CA . ALA B 1 202 ? -24.375 -11.625 -2.949 1 91.69 202 ALA B CA 1
ATOM 3366 C C . ALA B 1 202 ? -23.922 -10.305 -3.578 1 91.69 202 ALA B C 1
ATOM 3368 O O . ALA B 1 202 ? -24.641 -9.727 -4.398 1 91.69 202 ALA B O 1
ATOM 3369 N N . ARG B 1 203 ? -22.766 -9.914 -3.297 1 91.38 203 ARG B N 1
ATOM 3370 C CA . ARG B 1 203 ? -22.266 -8.609 -3.709 1 91.38 203 ARG B CA 1
ATOM 3371 C C . ARG B 1 203 ? -22.266 -8.477 -5.23 1 91.38 203 ARG B C 1
ATOM 3373 O O . ARG B 1 203 ? -22.703 -7.465 -5.773 1 91.38 203 ARG B O 1
ATOM 3380 N N . VAL B 1 204 ? -21.719 -9.469 -5.938 1 93.88 204 VAL B N 1
ATOM 3381 C CA . VAL B 1 204 ? -21.562 -9.422 -7.391 1 93.88 204 VAL B CA 1
ATOM 3382 C C . VAL B 1 204 ? -22.938 -9.242 -8.047 1 93.88 204 VAL B C 1
ATOM 3384 O O . VAL B 1 204 ? -23.094 -8.414 -8.945 1 93.88 204 VAL B O 1
ATOM 3387 N N . ASP B 1 205 ? -23.859 -9.922 -7.523 1 93.62 205 ASP B N 1
ATOM 3388 C CA . ASP B 1 205 ? -25.203 -9.828 -8.086 1 93.62 205 ASP B CA 1
ATOM 3389 C C . ASP B 1 205 ? -25.812 -8.445 -7.832 1 93.62 205 ASP B C 1
ATOM 3391 O O . ASP B 1 205 ? -26.578 -7.945 -8.656 1 93.62 205 ASP B O 1
ATOM 3395 N N . ARG B 1 206 ? -25.438 -7.934 -6.766 1 91.56 206 ARG B N 1
ATOM 3396 C CA . ARG B 1 206 ? -25.953 -6.625 -6.406 1 91.56 206 ARG B CA 1
ATOM 3397 C C . ARG B 1 206 ? -25.406 -5.535 -7.32 1 91.56 206 ARG B C 1
ATOM 3399 O O . ARG B 1 206 ? -26.109 -4.594 -7.676 1 91.56 206 ARG B O 1
ATOM 3406 N N . VAL B 1 207 ? -24.188 -5.691 -7.82 1 92.62 207 VAL B N 1
ATOM 3407 C CA . VAL B 1 207 ? -23.531 -4.551 -8.453 1 92.62 207 VAL B CA 1
ATOM 3408 C C . VAL B 1 207 ? -23.375 -4.809 -9.945 1 92.62 207 VAL B C 1
ATOM 3410 O O . VAL B 1 207 ? -23.047 -3.895 -10.711 1 92.62 207 VAL B O 1
ATOM 3413 N N . LYS B 1 208 ? -23.578 -5.984 -10.438 1 92.44 208 LYS B N 1
ATOM 3414 C CA . LYS B 1 208 ? -23.234 -6.391 -11.797 1 92.44 208 LYS B CA 1
ATOM 3415 C C . LYS B 1 208 ? -23.906 -5.48 -12.828 1 92.44 208 LYS B C 1
ATOM 3417 O O . LYS B 1 208 ? -23.328 -5.184 -13.875 1 92.44 208 LYS B O 1
ATOM 3422 N N . HIS B 1 209 ? -25.062 -4.93 -12.508 1 92 209 HIS B N 1
ATOM 3423 C CA . HIS B 1 209 ? -25.797 -4.129 -13.477 1 92 209 HIS B CA 1
ATOM 3424 C C . HIS B 1 209 ? -25.188 -2.74 -13.633 1 92 209 HIS B C 1
ATOM 3426 O O . HIS B 1 209 ? -25.422 -2.062 -14.633 1 92 209 HIS B O 1
ATOM 3432 N N . SER B 1 210 ? -24.406 -2.365 -12.672 1 91.69 210 SER B N 1
ATOM 3433 C CA . SER B 1 210 ? -23.766 -1.055 -12.727 1 91.69 210 SER B CA 1
ATOM 3434 C C . SER B 1 210 ? -22.453 -1.108 -13.516 1 91.69 210 SER B C 1
ATOM 3436 O O . SER B 1 210 ? -21.906 -0.07 -13.891 1 91.69 210 SER B O 1
ATOM 3438 N N . LEU B 1 211 ? -22.016 -2.336 -13.883 1 93.75 211 LEU B N 1
ATOM 3439 C CA . LEU B 1 211 ? -20.797 -2.494 -14.672 1 93.75 211 LEU B CA 1
ATOM 3440 C C . LEU B 1 211 ? -21.078 -2.287 -16.156 1 93.75 211 LEU B C 1
ATOM 3442 O O . LEU B 1 211 ? -22.141 -2.646 -16.641 1 93.75 211 LEU B O 1
ATOM 3446 N N . PRO B 1 212 ? -20.094 -1.744 -16.922 1 94.69 212 PRO B N 1
ATOM 3447 C CA . PRO B 1 212 ? -20.281 -1.577 -18.375 1 94.69 212 PRO B CA 1
ATOM 3448 C C . PRO B 1 212 ? -20.594 -2.895 -19.078 1 94.69 212 PRO B C 1
ATOM 3450 O O . PRO B 1 212 ? -21.422 -2.936 -19.984 1 94.69 212 PRO B O 1
ATOM 3453 N N . MET B 1 213 ? -19.984 -4.043 -18.641 1 95.56 213 MET B N 1
ATOM 3454 C CA . MET B 1 213 ? -20.203 -5.34 -19.281 1 95.56 213 MET B CA 1
ATOM 3455 C C . MET B 1 213 ? -21.453 -6.012 -18.719 1 95.56 213 MET B C 1
ATOM 3457 O O . MET B 1 213 ? -21.859 -7.062 -19.219 1 95.56 213 MET B O 1
ATOM 3461 N N . LYS B 1 214 ? -22.016 -5.473 -17.672 1 95.75 214 LYS B N 1
ATOM 3462 C CA . LYS B 1 214 ? -23.312 -5.852 -17.109 1 95.75 214 LYS B CA 1
ATOM 3463 C C . LYS B 1 214 ? -23.266 -7.262 -16.531 1 95.75 214 LYS B C 1
ATOM 3465 O O . LYS B 1 214 ? -24.281 -7.961 -16.5 1 95.75 214 LYS B O 1
ATOM 3470 N N . ARG B 1 215 ? -22.109 -7.664 -16.109 1 94.62 215 ARG B N 1
ATOM 3471 C CA . ARG B 1 215 ? -21.953 -8.953 -15.445 1 94.62 215 ARG B CA 1
ATOM 3472 C C . ARG B 1 215 ? -20.703 -8.953 -14.555 1 94.62 215 ARG B C 1
ATOM 3474 O O . ARG B 1 215 ? -19.797 -8.141 -14.734 1 94.62 215 ARG B O 1
ATOM 3481 N N . GLY B 1 216 ? -20.703 -9.914 -13.609 1 95.38 216 GLY B N 1
ATOM 3482 C CA . GLY B 1 216 ? -19.484 -10.234 -12.883 1 95.38 216 GLY B CA 1
ATOM 3483 C C . GLY B 1 216 ? -18.547 -11.125 -13.672 1 95.38 216 GLY B C 1
ATOM 3484 O O . GLY B 1 216 ? -18.906 -11.633 -14.734 1 95.38 216 GLY B O 1
ATOM 3485 N N . GLY B 1 217 ? -17.344 -11.203 -13.188 1 96.62 217 GLY B N 1
ATOM 3486 C CA . GLY B 1 217 ? -16.391 -12.117 -13.773 1 96.62 217 GLY B CA 1
ATOM 3487 C C . GLY B 1 217 ? -16.344 -13.469 -13.078 1 96.62 217 GLY B C 1
ATOM 3488 O O . GLY B 1 217 ? -16.953 -13.641 -12.023 1 96.62 217 GLY B O 1
ATOM 3489 N N . HIS B 1 218 ? -15.742 -14.383 -13.75 1 97.38 218 HIS B N 1
ATOM 3490 C CA . HIS B 1 218 ? -15.531 -15.711 -13.172 1 97.38 218 HIS B CA 1
ATOM 3491 C C . HIS B 1 218 ? -14.055 -15.961 -12.898 1 97.38 218 HIS B C 1
ATOM 3493 O O . HIS B 1 218 ? -13.188 -15.461 -13.625 1 97.38 218 HIS B O 1
ATOM 3499 N N . PRO B 1 219 ? -13.797 -16.766 -11.852 1 98.25 219 PRO B N 1
ATOM 3500 C CA . PRO B 1 219 ? -12.406 -17.047 -11.5 1 98.25 219 PRO B CA 1
ATOM 3501 C C . PRO B 1 219 ? -11.586 -17.547 -12.688 1 98.25 219 PRO B C 1
ATOM 3503 O O . PRO B 1 219 ? -10.414 -17.203 -12.82 1 98.25 219 PRO B O 1
ATOM 3506 N N . MET B 1 220 ? -12.219 -18.25 -13.57 1 98.06 220 MET B N 1
ATOM 3507 C CA . MET B 1 220 ? -11.516 -18.828 -14.719 1 98.06 220 MET B CA 1
ATOM 3508 C C . MET B 1 220 ? -11.008 -17.734 -15.648 1 98.06 220 MET B C 1
ATOM 3510 O O . MET B 1 220 ? -9.945 -17.859 -16.25 1 98.06 220 MET B O 1
ATOM 3514 N N . GLU B 1 221 ? -11.734 -16.641 -15.773 1 98 221 GLU B N 1
ATOM 3515 C CA . GLU B 1 221 ? -11.328 -15.531 -16.625 1 98 221 GLU B CA 1
ATOM 3516 C C . GLU B 1 221 ? -10.078 -14.852 -16.078 1 98 221 GLU B C 1
ATOM 3518 O O . GLU B 1 221 ? -9.211 -14.422 -16.859 1 98 221 GLU B O 1
ATOM 3523 N N . VAL B 1 222 ? -9.961 -14.812 -14.773 1 98.62 222 VAL B N 1
ATOM 3524 C CA . VAL B 1 222 ? -8.766 -14.266 -14.141 1 98.62 222 VAL B CA 1
ATOM 3525 C C . VAL B 1 222 ? -7.605 -15.25 -14.289 1 98.62 222 VAL B C 1
ATOM 3527 O O . VAL B 1 222 ? -6.488 -14.852 -14.633 1 98.62 222 VAL B O 1
ATOM 3530 N N . ALA B 1 223 ? -7.871 -16.547 -14.133 1 98.75 223 ALA B N 1
ATOM 3531 C CA . ALA B 1 223 ? -6.867 -17.609 -14.242 1 98.75 223 ALA B CA 1
ATOM 3532 C C . ALA B 1 223 ? -6.215 -17.609 -15.625 1 98.75 223 ALA B C 1
ATOM 3534 O O . ALA B 1 223 ? -5.004 -17.797 -15.742 1 98.75 223 ALA B O 1
ATOM 3535 N N . GLN B 1 224 ? -6.992 -17.359 -16.625 1 98.5 224 GLN B N 1
ATOM 3536 C CA . GLN B 1 224 ? -6.488 -17.359 -18 1 98.5 224 GLN B CA 1
ATOM 3537 C C . GLN B 1 224 ? -5.52 -16.203 -18.234 1 98.5 224 GLN B C 1
ATOM 3539 O O . GLN B 1 224 ? -4.5 -16.375 -18.906 1 98.5 224 GLN B O 1
ATOM 3544 N N . ALA B 1 225 ? -5.871 -15.039 -17.703 1 98.62 225 ALA B N 1
ATOM 3545 C CA . ALA B 1 225 ? -4.965 -13.906 -17.797 1 98.62 225 ALA B CA 1
ATOM 3546 C C . ALA B 1 225 ? -3.654 -14.18 -17.062 1 98.62 225 ALA B C 1
ATOM 3548 O O . ALA B 1 225 ? -2.572 -13.883 -17.578 1 98.62 225 ALA B O 1
ATOM 3549 N N . ILE B 1 226 ? -3.768 -14.781 -15.867 1 98.81 226 ILE B N 1
ATOM 3550 C CA . ILE B 1 226 ? -2.588 -15.125 -15.086 1 98.81 226 ILE B CA 1
ATOM 3551 C C . ILE B 1 226 ? -1.724 -16.125 -15.859 1 98.81 226 ILE B C 1
ATOM 3553 O O . ILE B 1 226 ? -0.503 -15.961 -15.938 1 98.81 226 ILE B O 1
ATOM 3557 N N . SER B 1 227 ? -2.35 -17.094 -16.438 1 98.75 227 SER B N 1
ATOM 3558 C CA . SER B 1 227 ? -1.648 -18.109 -17.219 1 98.75 227 SER B CA 1
ATOM 3559 C C . SER B 1 227 ? -0.884 -17.484 -18.375 1 98.75 227 SER B C 1
ATOM 3561 O O . SER B 1 227 ? 0.272 -17.828 -18.625 1 98.75 227 SER B O 1
ATOM 3563 N N . TRP B 1 228 ? -1.534 -16.578 -19.094 1 98.38 228 TRP B N 1
ATOM 3564 C CA . TRP B 1 228 ? -0.877 -15.898 -20.203 1 98.38 228 TRP B CA 1
ATOM 3565 C C . TRP B 1 228 ? 0.344 -15.117 -19.719 1 98.38 228 TRP B C 1
ATOM 3567 O O . TRP B 1 228 ? 1.421 -15.211 -20.312 1 98.38 228 TRP B O 1
ATOM 3577 N N . LEU B 1 229 ? 0.221 -14.43 -18.625 1 98.62 229 LEU B N 1
ATOM 3578 C CA . LEU B 1 229 ? 1.312 -13.625 -18.094 1 98.62 229 LEU B CA 1
ATOM 3579 C C . LEU B 1 229 ? 2.48 -14.5 -17.656 1 98.62 229 LEU B C 1
ATOM 3581 O O . LEU B 1 229 ? 3.635 -14.07 -17.688 1 98.62 229 LEU B O 1
ATOM 3585 N N . LEU B 1 230 ? 2.225 -15.766 -17.266 1 98.44 230 LEU B N 1
ATOM 3586 C CA . LEU B 1 230 ? 3.271 -16.688 -16.812 1 98.44 230 LEU B CA 1
ATOM 3587 C C . LEU B 1 230 ? 3.947 -17.359 -18 1 98.44 230 LEU B C 1
ATOM 3589 O O . LEU B 1 230 ? 5.027 -17.938 -17.859 1 98.44 230 LEU B O 1
ATOM 3593 N N . SER B 1 231 ? 3.355 -17.297 -19.156 1 97.5 231 SER B N 1
ATOM 3594 C CA . SER B 1 231 ? 3.803 -18.062 -20.312 1 97.5 231 SER B CA 1
ATOM 3595 C C . SER B 1 231 ? 4.855 -17.312 -21.109 1 97.5 231 SER B C 1
ATOM 3597 O O . SER B 1 231 ? 5.07 -16.125 -20.891 1 97.5 231 SER B O 1
ATOM 3599 N N . GLU B 1 232 ? 5.438 -17.984 -22.047 1 95.56 232 GLU B N 1
ATOM 3600 C CA . GLU B 1 232 ? 6.426 -17.406 -22.953 1 95.56 232 GLU B CA 1
ATOM 3601 C C . GLU B 1 232 ? 5.766 -16.469 -23.953 1 95.56 232 GLU B C 1
ATOM 3603 O O . GLU B 1 232 ? 6.438 -15.641 -24.578 1 95.56 232 GLU B O 1
ATOM 3608 N N . GLU B 1 233 ? 4.453 -16.594 -24.094 1 95.19 233 GLU B N 1
ATOM 3609 C CA . GLU B 1 233 ? 3.74 -15.719 -25.016 1 95.19 233 GLU B CA 1
ATOM 3610 C C . GLU B 1 233 ? 3.789 -14.266 -24.531 1 95.19 233 GLU B C 1
ATOM 3612 O O . GLU B 1 233 ? 3.621 -13.344 -25.328 1 95.19 233 GLU B O 1
ATOM 3617 N N . ALA B 1 234 ? 4.027 -14.125 -23.219 1 96.94 234 ALA B N 1
ATOM 3618 C CA . ALA B 1 234 ? 4.098 -12.781 -22.656 1 96.94 234 ALA B CA 1
ATOM 3619 C C . ALA B 1 234 ? 5.547 -12.367 -22.406 1 96.94 234 ALA B C 1
ATOM 3621 O O . ALA B 1 234 ? 5.832 -11.617 -21.469 1 96.94 234 ALA B O 1
ATOM 3622 N N . SER B 1 235 ? 6.473 -12.82 -23.234 1 96.12 235 SER B N 1
ATOM 3623 C CA . SER B 1 235 ? 7.91 -12.727 -23 1 96.12 235 SER B CA 1
ATOM 3624 C C . SER B 1 235 ? 8.375 -11.273 -23 1 96.12 235 SER B C 1
ATOM 3626 O O . SER B 1 235 ? 9.445 -10.961 -22.469 1 96.12 235 SER B O 1
ATOM 3628 N N . TYR B 1 236 ? 7.59 -10.336 -23.531 1 97.06 236 TYR B N 1
ATOM 3629 C CA . TYR B 1 236 ? 8 -8.938 -23.594 1 97.06 236 TYR B CA 1
ATOM 3630 C C . TYR B 1 236 ? 7.133 -8.078 -22.688 1 97.06 236 TYR B C 1
ATOM 3632 O O . TYR B 1 236 ? 7.059 -6.859 -22.859 1 97.06 236 TYR B O 1
ATOM 3640 N N . VAL B 1 237 ? 6.375 -8.695 -21.75 1 97.56 237 VAL B N 1
ATOM 3641 C CA . VAL B 1 237 ? 5.445 -7.984 -20.875 1 97.56 237 VAL B CA 1
ATOM 3642 C C . VAL B 1 237 ? 5.965 -8 -19.438 1 97.56 237 VAL B C 1
ATOM 3644 O O . VAL B 1 237 ? 6.027 -9.062 -18.812 1 97.56 237 VAL B O 1
ATOM 3647 N N . THR B 1 238 ? 6.359 -6.902 -18.906 1 98.5 238 THR B N 1
ATOM 3648 C CA . THR B 1 238 ? 6.727 -6.75 -17.5 1 98.5 238 THR B CA 1
ATOM 3649 C C . THR B 1 238 ? 6.344 -5.363 -16.984 1 98.5 238 THR B C 1
ATOM 3651 O O . THR B 1 238 ? 6.352 -4.391 -17.75 1 98.5 238 THR B O 1
ATOM 3654 N N . GLY B 1 239 ? 5.918 -5.281 -15.711 1 98.38 239 GLY B N 1
ATOM 3655 C CA . GLY B 1 239 ? 5.555 -4.023 -15.078 1 98.38 239 GLY B CA 1
ATOM 3656 C C . GLY B 1 239 ? 4.148 -3.57 -15.414 1 98.38 239 GLY B C 1
ATOM 3657 O O . GLY B 1 239 ? 3.803 -2.402 -15.227 1 98.38 239 GLY B O 1
ATOM 3658 N N . ASN B 1 240 ? 3.287 -4.5 -15.938 1 97.12 240 ASN B N 1
ATOM 3659 C CA . ASN B 1 240 ? 1.981 -4.109 -16.453 1 97.12 240 ASN B CA 1
ATOM 3660 C C . ASN B 1 240 ? 0.853 -4.547 -15.531 1 97.12 240 ASN B C 1
ATOM 3662 O O . ASN B 1 240 ? 1.068 -5.355 -14.625 1 97.12 240 ASN B O 1
ATOM 3666 N N . PHE B 1 241 ? -0.269 -3.965 -15.75 1 98.19 241 PHE B N 1
ATOM 3667 C CA . PHE B 1 241 ? -1.503 -4.25 -15.023 1 98.19 241 PHE B CA 1
ATOM 3668 C C . PHE B 1 241 ? -2.623 -4.617 -15.992 1 98.19 241 PHE B C 1
ATOM 3670 O O . PHE B 1 241 ? -2.912 -3.867 -16.922 1 98.19 241 PHE B O 1
ATOM 3677 N N . ILE B 1 242 ? -3.238 -5.746 -15.797 1 97.31 242 ILE B N 1
ATOM 3678 C CA . ILE B 1 242 ? -4.41 -6.121 -16.578 1 97.31 242 ILE B CA 1
ATOM 3679 C C . ILE B 1 242 ? -5.668 -5.988 -15.727 1 97.31 242 ILE B C 1
ATOM 3681 O O . ILE B 1 242 ? -5.852 -6.734 -14.758 1 97.31 242 ILE B O 1
ATOM 3685 N N . ASP B 1 243 ? -6.512 -5.094 -16.078 1 97.25 243 ASP B N 1
ATOM 3686 C CA . ASP B 1 243 ? -7.777 -4.914 -15.367 1 97.25 243 ASP B CA 1
ATOM 3687 C C . ASP B 1 243 ? -8.82 -5.926 -15.844 1 97.25 243 ASP B C 1
ATOM 3689 O O . ASP B 1 243 ? -9.125 -5.992 -17.031 1 97.25 243 ASP B O 1
ATOM 3693 N N . LEU B 1 244 ? -9.281 -6.688 -14.992 1 97.25 244 LEU B N 1
ATOM 3694 C CA . LEU B 1 244 ? -10.391 -7.605 -15.219 1 97.25 244 LEU B CA 1
ATOM 3695 C C . LEU B 1 244 ? -11.594 -7.227 -14.359 1 97.25 244 LEU B C 1
ATOM 3697 O O . LEU B 1 244 ? -11.93 -7.945 -13.406 1 97.25 244 LEU B O 1
ATOM 3701 N N . ALA B 1 245 ? -12.242 -6.129 -14.781 1 96.25 245 ALA B N 1
ATOM 3702 C CA . ALA B 1 245 ? -13.219 -5.508 -13.883 1 96.25 245 ALA B CA 1
ATOM 3703 C C . ALA B 1 245 ? -14.5 -5.148 -14.625 1 96.25 245 ALA B C 1
ATOM 3705 O O . ALA B 1 245 ? -15.203 -4.215 -14.242 1 96.25 245 ALA B O 1
ATOM 3706 N N . GLY B 1 246 ? -14.734 -5.805 -15.742 1 93.62 246 GLY B N 1
ATOM 3707 C CA . GLY B 1 246 ? -15.977 -5.602 -16.469 1 93.62 246 GLY B CA 1
ATOM 3708 C C . GLY B 1 246 ? -16.141 -4.188 -17 1 93.62 246 GLY B C 1
ATOM 3709 O O . GLY B 1 246 ? -17.266 -3.676 -17.078 1 93.62 246 GLY B O 1
ATOM 3710 N N . GLY B 1 247 ? -15.07 -3.488 -17.219 1 90.44 247 GLY B N 1
ATOM 3711 C CA . GLY B 1 247 ? -15.094 -2.131 -17.734 1 90.44 247 GLY B CA 1
ATOM 3712 C C . GLY B 1 247 ? -15.094 -1.075 -16.656 1 90.44 247 GLY B C 1
ATOM 3713 O O . GLY B 1 247 ? -15.094 0.124 -16.938 1 90.44 247 GLY B O 1
ATOM 3714 N N . LYS B 1 248 ? -15.086 -1.484 -15.477 1 88.19 248 LYS B N 1
ATOM 3715 C CA . LYS B 1 248 ? -15.086 -0.549 -14.359 1 88.19 248 LYS B CA 1
ATOM 3716 C C . LYS B 1 248 ? -13.727 0.114 -14.195 1 88.19 248 LYS B C 1
ATOM 3718 O O . LYS B 1 248 ? -12.688 -0.532 -14.375 1 88.19 248 LYS B O 1
#

Nearest PDB structures (foldseek):
  4iqg-assembly1_B  TM=9.955E-01  e=1.205E-38  Polaromonas sp. JS666
  8bci-assembly2_D  TM=9.910E-01  e=4.318E-35  Pseudomonas aeruginosa PAO1
  8bci-assembly1_A  TM=9.665E-01  e=9.056E-36  Pseudomonas aeruginosa PAO1
  8bci-assembly1_B  TM=9.876E-01  e=1.817E-34  Pseudomonas aeruginosa PAO1
  4iqg-assembly1_A  TM=9.838E-01  e=3.022E-33  Polaromonas sp. JS666

Solvent-accessible surface area (backbone atoms only — not comparable to full-atom values): 23684 Å² total; per-residue (Å²): 135,86,45,26,33,39,27,31,38,20,41,46,48,49,26,29,35,28,50,53,54,40,25,74,72,63,25,35,36,38,28,28,28,68,83,52,59,68,44,32,51,52,52,38,51,54,36,41,75,72,72,29,48,59,50,73,41,77,32,52,52,58,37,61,69,41,43,53,49,46,53,51,49,41,40,73,75,78,36,75,49,31,32,38,34,44,47,44,68,63,61,62,56,59,37,41,66,76,69,63,50,64,68,59,48,50,54,38,36,35,35,36,32,45,13,44,51,55,51,48,25,56,47,48,59,40,10,22,44,93,59,72,22,90,14,31,23,37,37,37,55,44,30,41,33,22,77,58,2,35,50,65,31,37,34,68,53,10,11,27,24,13,17,43,52,11,36,28,34,5,51,14,65,54,32,41,91,30,49,28,33,18,28,32,39,17,45,41,53,50,68,41,67,61,38,39,51,28,70,35,70,60,46,45,75,70,46,16,74,78,27,79,67,52,40,58,44,49,29,56,64,54,21,52,54,53,49,45,59,62,34,76,89,30,72,90,58,56,48,47,76,47,77,53,30,40,78,102,136,86,45,27,33,39,28,31,37,20,38,45,46,48,26,29,35,30,51,52,53,40,26,75,72,62,23,35,36,36,30,27,28,68,82,52,59,69,44,33,50,50,52,38,50,54,37,41,74,71,71,30,48,59,50,73,42,75,32,53,52,58,37,61,70,39,43,54,48,48,53,52,50,42,40,74,75,77,36,76,49,30,32,38,34,44,46,44,68,61,63,62,55,58,36,42,68,77,68,63,48,63,68,59,46,50,53,38,36,34,34,38,32,47,13,42,50,54,51,49,25,55,48,49,59,40,11,21,44,93,60,72,22,90,14,32,24,37,39,38,54,45,30,41,33,20,78,59,2,33,49,65,32,37,34,68,53,10,12,28,24,14,17,43,53,11,37,29,34,5,50,15,64,55,33,41,92,29,48,28,33,17,28,31,39,17,45,42,53,51,69,42,68,62,39,40,50,29,69,35,70,61,46,46,75,71,46,17,75,79,29,78,66,51,40,57,45,49,30,58,65,54,22,51,54,52,49,45,60,61,35,75,88,28,72,88,59,55,47,46,75,46,76,53,31,40,77,101

InterPro domains:
  IPR002347 Short-chain dehydrogenase/reductase SDR [PF13561] (12-247)
  IPR002347 Short-chain dehydrogenase/reductase SDR [PR00080] (79-90)
  IPR002347 Short-chain dehydrogenase/reductase SDR [PR00080] (136-144)
  IPR002347 Short-chain dehydrogenase/reductase SDR [PR00080] (157-176)
  IPR002347 Short-chain dehydrogenase/reductase SDR [PR00081] (4-21)
  IPR002347 Short-chain dehydrogenase/reductase SDR [PR00081] (79-90)
  IPR002347 Short-chain dehydrogenase/reductase SDR [PR00081] (130-146)
  IPR002347 Short-chain dehydrogenase/reductase SDR [PR00081] (157-176)
  IPR002347 Short-chain dehydrogenase/reductase SDR [PR00081] (178-195)
  IPR002347 Short-chain dehydrogenase/reductase SDR [PR00081] (212-232)
  IPR020904 Short-chain dehydrogenase/reductase, conserved site [PS00061] (144-172)
  IPR036291 NAD(P)-binding domain superfamily [SSF51735] (5-247)
  IPR057326 Ketoreductase domain [SM00822] (6-179)

Organism: Pectobacterium atrosepticum (strain SCRI 1043 / ATCC BAA-672) (NCBI:txid218491)

Sequence (496 aa):
MEFITLITGGSRGIGRATARYLAGKGHKICIGYRTQQDSAYSVLEEIRASGGTAIAVQVDIADEEQVIELFRQTDKMLGRLTGLVNNAAMLKPQATIEQLDAVRLNDIFATNTVGSFLCAREAVKRMAFRHGGKGGAIVNVSSAAARLGSPHEYIDYAASKGALDTLTIGLSLEVADQGIRVNAVRPGFIYTDMHADGGEPARVDRVKHSLPMKRGGHPMEVAQAISWLLSEEASYVTGNFIDLAGGKMEFITLITGGSRGIGRATARYLAGKGHKICIGYRTQQDSAYSVLEEIRASGGTAIAVQVDIADEEQVIELFRQTDKMLGRLTGLVNNAAMLKPQATIEQLDAVRLNDIFATNTVGSFLCAREAVKRMAFRHGGKGGAIVNVSSAAARLGSPHEYIDYAASKGALDTLTIGLSLEVADQGIRVNAVRPGFIYTDMHADGGEPARVDRVKHSLPMKRGGHPMEVAQAISWLLSEEASYVTGNFIDLAGGK